Protein 4QI1 (pdb70)

Nearest PDB structures (foldseek):
  5itc-assembly1_C  TM=1.003E+00  e=1.026E-29  Haloquadratum walsbyi DSM 16790
  8w7r-assembly1_A-2  TM=1.000E+00  e=2.269E-28  Haloquadratum walsbyi DSM 16790
  4wav-assembly1_A  TM=9.949E-01  e=4.292E-28  Haloquadratum walsbyi C23
  4wav-assembly2_B  TM=9.971E-01  e=1.640E-26  Haloquadratum walsbyi C23
  2z55-assembly1_A  TM=9.852E-01  e=7.580E-20  Halobacterium sp. AUS-2

CATH classification: 1.20.1070.10

Foldseek 3Di:
DPDPPQLVLLVVLLVLLVVLLVVLCVLCVPPDDPQLVVLSVLQSVLSVLRSVLSVCVSVVHQWDWAQAVVSDIATDNNSVLVSQLPNVLSLLVNLLSLLQHDPVLSVVLNVLSNLLSVLQSQLQRHRYQVSVVVSLVVSLVSVVVSLVSLCPVSVVSNVPPDPLSNVLSVVLSVLCVVLVNCVSVLCCCEPSHPNVDYPNVSSNSVSVSSSCNRSVSSVSVSPGPSSD/DPDPPQLVLLVVLLVLLVVLLVVLCVLCVVPDDPLLVVLSVLLSVLSVLRNVLSVCVSVVHQWDWAQAPVSAIATGNRSVLVSQLPNVLSLLVNLLSLLQADPVLSVVLNVLSNVLSVLQSQLQHHRYQVSVVVSLVVSLVSVVVSLVSLCPRSVVSNVPDDPLSNVLSVVLSVLCVVLVNCVSVLCCCEPSHPNVDYPNVSSNSVSVSSSCNRSVSSVSSSPTPSSD/DPDPPLLVLLVVLLVLLVVLLVVLCVLCVVPDDPQLVVLSVLQSVLSVLRSVLSVCVSVPHQWDWAQAPVSDIFTDRRSVLVSQLPNVLSLLVSLLSLLVADPVLSVVLNVLSNVLSVLQSQLQHDRYQVSVVVSLVVSLVSVVVSLVSLCPRSVVSNPPDDPLSNVLSVVLSVLCVVLVNCVSVLCCCERSHPHVDYPNVSSNSVSVSSSCNRSVSSVSSSPGPSSD

B-factor: mean 23.34, std 11.42, range [9.94, 89.67]

Radius of gyration: 24.86 Å; Cα contacts (8 Å, |Δi|>4): 995; chains: 3; bounding box: 57×54×55 Å

Organism: Haloquadratum walsbyi (strain DSM 16790 / HBSQ001) (NCBI:txid362976)

Structure (mmCIF, N/CA/C/O backbone):
data_4QI1
#
_entry.id   4QI1
#
_cell.length_a   106.697
_cell.length_b   61.634
_cell.length_c   119.512
_cell.angle_alpha   90.00
_cell.angle_beta   116.17
_cell.angle_gamma   90.00
#
_symmetry.space_group_name_H-M   'C 1 2 1'
#
loop_
_entity.id
_entity.type
_entity.pdbx_description
1 polymer Bacteriorhodopsin-I
2 non-polymer RETINAL
3 non-polymer '[(Z)-octadec-9-enyl] (2R)-2,3-bis(oxidanyl)propanoate'
4 non-polymer GLYCEROL
5 water water
#
loop_
_atom_site.group_PDB
_atom_site.id
_atom_site.type_symbol
_atom_site.label_atom_id
_atom_site.label_alt_id
_atom_site.label_comp_id
_atom_site.label_asym_id
_atom_site.label_entity_id
_atom_site.label_seq_id
_atom_site.pdbx_PDB_ins_code
_atom_site.Cartn_x
_atom_site.Cartn_y
_atom_site.Cartn_z
_atom_site.occupancy
_atom_site.B_iso_or_equiv
_atom_site.auth_seq_id
_atom_site.auth_comp_id
_atom_site.auth_asym_id
_atom_site.auth_atom_id
_atom_site.pdbx_PDB_model_num
ATOM 1 N N . LEU A 1 11 ? -8.019 -6.380 49.764 1.00 30.91 11 LEU A N 1
ATOM 2 C CA . LEU A 1 11 ? -6.932 -7.055 48.970 1.00 34.22 11 LEU A CA 1
ATOM 3 C C . LEU A 1 11 ? -5.615 -6.260 48.786 1.00 33.36 11 LEU A C 1
ATOM 4 O O . LEU A 1 11 ? -5.656 -5.095 48.459 1.00 27.70 11 LEU A O 1
ATOM 9 N N . GLY A 1 12 ? -4.458 -6.894 48.980 1.00 27.61 12 GLY A N 1
ATOM 10 C CA . GLY A 1 12 ? -3.176 -6.163 48.895 1.00 28.58 12 GLY A CA 1
ATOM 11 C C . GLY A 1 12 ? -2.832 -5.421 50.184 1.00 29.75 12 GLY A C 1
ATOM 12 O O . GLY A 1 12 ? -3.368 -5.753 51.256 1.00 35.09 12 GLY A O 1
ATOM 13 N N . VAL A 1 13 ? -1.947 -4.427 50.092 1.00 25.62 13 VAL A N 1
ATOM 14 C CA . VAL A 1 13 ? -1.443 -3.722 51.248 1.00 26.46 13 VAL A CA 1
ATOM 15 C C . VAL A 1 13 ? -2.510 -2.785 51.782 1.00 27.49 13 VAL A C 1
ATOM 16 O O . VAL A 1 13 ? -2.824 -2.774 52.995 1.00 30.66 13 VAL A O 1
ATOM 20 N N . GLU A 1 14 ? -3.088 -2.017 50.877 1.00 24.23 14 GLU A N 1
ATOM 21 C CA . GLU A 1 14 ? -4.150 -1.077 51.229 1.00 27.12 14 GLU A CA 1
ATOM 22 C C . GLU A 1 14 ? -5.320 -1.102 50.250 1.00 22.39 14 GLU A C 1
ATOM 23 O O . GLU A 1 14 ? -5.805 -0.040 49.851 1.00 22.45 14 GLU A O 1
ATOM 29 N N . GLY A 1 15 ? -5.783 -2.279 49.836 1.00 18.57 15 GLY A N 1
ATOM 30 C CA . GLY A 1 15 ? -6.969 -2.347 48.992 1.00 16.12 15 GLY A CA 1
ATOM 31 C C . GLY A 1 15 ? -6.699 -2.405 47.501 1.00 17.85 15 GLY A C 1
ATOM 32 O O . GLY A 1 15 ? -7.638 -2.674 46.705 1.00 13.38 15 GLY A O 1
ATOM 33 N N . GLU A 1 16 ? -5.443 -2.213 47.128 1.00 16.06 16 GLU A N 1
ATOM 34 C CA . GLU A 1 16 ? -5.078 -2.027 45.741 1.00 16.21 16 GLU A CA 1
ATOM 35 C C . GLU A 1 16 ? -5.138 -3.281 44.944 1.00 16.98 16 GLU A C 1
ATOM 36 O O . GLU A 1 16 ? -5.092 -3.232 43.705 1.00 17.51 16 GLU A O 1
ATOM 42 N N . GLY A 1 17 ? -5.214 -4.422 45.629 1.00 16.52 17 GLY A N 1
ATOM 43 C CA . GLY A 1 17 ? -5.342 -5.718 44.971 1.00 16.70 17 GLY A CA 1
ATOM 44 C C . GLY A 1 17 ? -6.561 -5.807 44.089 1.00 17.92 17 GLY A C 1
ATOM 45 O O . GLY A 1 17 ? -6.615 -6.636 43.194 1.00 16.27 17 GLY A O 1
ATOM 46 N N . ILE A 1 18 ? -7.543 -4.939 44.310 1.00 19.11 18 ILE A N 1
ATOM 47 C CA . ILE A 1 18 ? -8.751 -5.034 43.497 1.00 17.81 18 ILE A CA 1
ATOM 48 C C . ILE A 1 18 ? -8.351 -4.635 42.057 1.00 14.82 18 ILE A C 1
ATOM 49 O O . ILE A 1 18 ? -8.859 -5.228 41.076 1.00 15.28 18 ILE A O 1
ATOM 54 N N . TRP A 1 19 ? -7.448 -3.659 41.915 1.00 14.25 19 TRP A N 1
ATOM 55 C CA . TRP A 1 19 ? -7.016 -3.182 40.587 1.00 15.42 19 TRP A CA 1
ATOM 56 C C . TRP A 1 19 ? -6.102 -4.189 39.969 1.00 14.29 19 TRP A C 1
ATOM 57 O O . TRP A 1 19 ? -6.084 -4.330 38.737 1.00 16.50 19 TRP A O 1
ATOM 68 N N . LEU A 1 20 ? -5.348 -4.921 40.802 1.00 13.83 20 LEU A N 1
ATOM 69 C CA . LEU A 1 20 ? -4.451 -5.973 40.301 1.00 13.80 20 LEU A CA 1
ATOM 70 C C . LEU A 1 20 ? -5.302 -7.084 39.677 1.00 14.28 20 LEU A C 1
ATOM 71 O O . LEU A 1 20 ? -4.929 -7.631 38.648 1.00 13.49 20 LEU A O 1
ATOM 76 N N . ALA A 1 21 ? -6.425 -7.416 40.321 1.00 13.61 21 ALA A N 1
ATOM 77 C CA . ALA A 1 21 ? -7.287 -8.526 39.875 1.00 13.69 21 ALA A CA 1
ATOM 78 C C . ALA A 1 21 ? -8.052 -8.094 38.633 1.00 13.27 21 ALA A C 1
ATOM 79 O O . ALA A 1 21 ? -8.182 -8.893 37.635 1.00 15.45 21 ALA A O 1
ATOM 81 N N . LEU A 1 22 ? -8.621 -6.864 38.659 1.00 13.87 22 LEU A N 1
ATOM 82 C CA . LEU A 1 22 ? -9.273 -6.359 37.485 1.00 15.36 22 LEU A CA 1
ATOM 83 C C . LEU A 1 22 ? -8.336 -6.296 36.271 1.00 16.23 22 LEU A C 1
ATOM 84 O O . LEU A 1 22 ? -8.733 -6.630 35.141 1.00 17.14 22 LEU A O 1
ATOM 89 N N . GLY A 1 23 ? -7.152 -5.762 36.495 1.00 14.34 23 GLY A N 1
ATOM 90 C CA . GLY A 1 23 ? -6.108 -5.652 35.462 1.00 15.63 23 GLY A CA 1
ATOM 91 C C . GLY A 1 23 ? -5.801 -7.028 34.915 1.00 15.05 23 GLY A C 1
ATOM 92 O O . GLY A 1 23 ? -5.672 -7.185 33.669 1.00 14.30 23 GLY A O 1
ATOM 93 N N . THR A 1 24 ? -5.601 -8.005 35.801 1.00 14.75 24 THR A N 1
ATOM 94 C CA . THR A 1 24 ? -5.433 -9.425 35.321 1.00 15.21 24 THR A CA 1
ATOM 95 C C . THR A 1 24 ? -6.576 -9.881 34.356 1.00 15.84 24 THR A C 1
ATOM 96 O O . THR A 1 24 ? -6.345 -10.397 33.250 1.00 13.10 24 THR A O 1
ATOM 100 N N . ILE A 1 25 ? -7.815 -9.690 34.795 1.00 14.59 25 ILE A N 1
ATOM 101 C CA . ILE A 1 25 ? -8.982 -10.155 34.077 1.00 14.86 25 ILE A CA 1
ATOM 102 C C . ILE A 1 25 ? -9.129 -9.419 32.731 1.00 13.36 25 ILE A C 1
ATOM 103 O O . ILE A 1 25 ? -9.244 -10.033 31.705 1.00 15.95 25 ILE A O 1
ATOM 108 N N . GLY A 1 26 ? -8.949 -8.121 32.735 1.00 15.45 26 GLY A N 1
ATOM 109 C CA . GLY A 1 26 ? -8.886 -7.307 31.505 1.00 14.70 26 GLY A CA 1
ATOM 110 C C . GLY A 1 26 ? -7.876 -7.706 30.446 1.00 13.35 26 GLY A C 1
ATOM 111 O O . GLY A 1 26 ? -8.196 -7.778 29.254 1.00 16.70 26 GLY A O 1
ATOM 112 N N . MET A 1 27 ? -6.644 -7.892 30.880 1.00 12.04 27 MET A N 1
ATOM 113 C CA . MET A 1 27 ? -5.561 -8.414 30.017 1.00 11.73 27 MET A CA 1
ATOM 114 C C . MET A 1 27 ? -5.883 -9.807 29.467 1.00 12.17 27 MET A C 1
ATOM 115 O O . MET A 1 27 ? -5.789 -10.008 28.291 1.00 12.18 27 MET A O 1
ATOM 120 N N . LEU A 1 28 ? -6.334 -10.704 30.319 1.00 12.29 28 LEU A N 1
ATOM 121 C CA . LEU A 1 28 ? -6.683 -12.069 29.885 1.00 13.96 28 LEU A CA 1
ATOM 122 C C . LEU A 1 28 ? -7.800 -12.044 28.891 1.00 13.86 28 LEU A C 1
ATOM 123 O O . LEU A 1 28 ? -7.695 -12.633 27.797 1.00 16.30 28 LEU A O 1
ATOM 128 N N . LEU A 1 29 ? -8.849 -11.319 29.194 1.00 14.61 29 LEU A N 1
ATOM 129 C CA . LEU A 1 29 ? -9.907 -11.104 28.229 1.00 17.51 29 LEU A CA 1
ATOM 130 C C . LEU A 1 29 ? -9.475 -10.526 26.860 1.00 18.92 29 LEU A C 1
ATOM 131 O O . LEU A 1 29 ? -9.963 -10.982 25.779 1.00 16.13 29 LEU A O 1
ATOM 136 N N . GLY A 1 30 ? -8.581 -9.523 26.887 1.00 18.30 30 GLY A N 1
ATOM 137 C CA . GLY A 1 30 ? -8.086 -8.889 25.671 1.00 15.55 30 GLY A CA 1
ATOM 138 C C . GLY A 1 30 ? -7.251 -9.949 24.908 1.00 15.22 30 GLY A C 1
ATOM 139 O O . GLY A 1 30 ? -7.444 -10.160 23.701 1.00 15.92 30 GLY A O 1
ATOM 140 N N . MET A 1 31 ? -6.386 -10.682 25.637 1.00 14.08 31 MET A N 1
ATOM 141 C CA . MET A 1 31 ? -5.581 -11.802 25.031 1.00 14.12 31 MET A CA 1
ATOM 142 C C . MET A 1 31 ? -6.501 -12.831 24.337 1.00 14.54 31 MET A C 1
ATOM 143 O O . MET A 1 31 ? -6.252 -13.240 23.146 1.00 12.41 31 MET A O 1
ATOM 148 N N . LEU A 1 32 ? -7.580 -13.232 25.030 1.00 12.83 32 LEU A N 1
ATOM 149 C CA . LEU A 1 32 ? -8.489 -14.221 24.464 1.00 13.30 32 LEU A CA 1
ATOM 150 C C . LEU A 1 32 ? -9.229 -13.696 23.245 1.00 14.08 32 LEU A C 1
ATOM 151 O O . LEU A 1 32 ? -9.396 -14.442 22.210 1.00 13.19 32 LEU A O 1
ATOM 156 N N . TYR A 1 33 ? -9.587 -12.409 23.250 1.00 13.60 33 TYR A N 1
ATOM 157 C CA . TYR A 1 33 ? -10.270 -11.876 22.069 1.00 14.57 33 TYR A CA 1
ATOM 158 C C . TYR A 1 33 ? -9.341 -11.915 20.816 1.00 14.62 33 TYR A C 1
ATOM 159 O O . TYR A 1 33 ? -9.749 -12.232 19.660 1.00 15.47 33 TYR A O 1
ATOM 168 N N . PHE A 1 34 ? -8.090 -11.524 21.056 1.00 15.21 34 PHE A N 1
ATOM 169 C CA . PHE A 1 34 ? -7.079 -11.512 20.039 1.00 13.95 34 PHE A CA 1
ATOM 170 C C . PHE A 1 34 ? -6.821 -12.929 19.451 1.00 14.70 34 PHE A C 1
ATOM 171 O O . PHE A 1 34 ? -6.735 -13.068 18.236 1.00 13.93 34 PHE A O 1
ATOM 179 N N . ILE A 1 35 ? -6.732 -13.931 20.313 1.00 14.59 35 ILE A N 1
ATOM 180 C CA . ILE A 1 35 ? -6.549 -15.326 19.881 1.00 16.29 35 ILE A CA 1
ATOM 181 C C . ILE A 1 35 ? -7.733 -15.747 19.030 1.00 19.90 35 ILE A C 1
ATOM 182 O O . ILE A 1 35 ? -7.566 -16.304 17.949 1.00 17.93 35 ILE A O 1
ATOM 187 N N . ALA A 1 36 ? -8.934 -15.462 19.505 1.00 19.30 36 ALA A N 1
ATOM 188 C CA . ALA A 1 36 ? -10.147 -15.891 18.789 1.00 22.39 36 ALA A CA 1
ATOM 189 C C . ALA A 1 36 ? -10.252 -15.204 17.398 1.00 22.92 36 ALA A C 1
ATOM 190 O O . ALA A 1 36 ? -10.482 -15.884 16.387 1.00 21.94 36 ALA A O 1
ATOM 192 N N . ASP A 1 37 ? -9.898 -13.916 17.340 1.00 19.42 37 ASP A N 1
ATOM 193 C CA . ASP A 1 37 ? -9.841 -13.115 16.086 1.00 20.95 37 ASP A CA 1
ATOM 194 C C . ASP A 1 37 ? -8.807 -13.580 15.038 1.00 22.80 37 ASP A C 1
ATOM 195 O O . ASP A 1 37 ? -8.968 -13.361 13.832 1.00 24.50 37 ASP A O 1
ATOM 200 N N . GLY A 1 38 ? -7.730 -14.204 15.485 1.00 23.34 38 GLY A N 1
ATOM 201 C CA . GLY A 1 38 ? -6.676 -14.569 14.569 1.00 25.36 38 GLY A CA 1
ATOM 202 C C . GLY A 1 38 ? -6.660 -16.054 14.219 1.00 25.40 38 GLY A C 1
ATOM 203 O O . GLY A 1 38 ? -5.760 -16.498 13.519 1.00 24.68 38 GLY A O 1
ATOM 204 N N . LEU A 1 39 ? -7.614 -16.840 14.740 1.00 23.89 39 LEU A N 1
ATOM 205 C CA . LEU A 1 39 ? -7.624 -18.302 14.496 1.00 26.65 39 LEU A CA 1
ATOM 206 C C . LEU A 1 39 ? -7.509 -18.734 12.990 1.00 26.31 39 LEU A C 1
ATOM 207 O O . LEU A 1 39 ? -6.856 -19.734 12.681 1.00 26.83 39 LEU A O 1
ATOM 212 N N . ASP A 1 40 ? -8.109 -17.990 12.074 1.00 26.23 40 ASP A N 1
ATOM 213 C CA . ASP A 1 40 ? -8.090 -18.392 10.647 1.00 35.74 40 ASP A CA 1
ATOM 214 C C . ASP A 1 40 ? -7.059 -17.605 9.814 1.00 36.44 40 ASP A C 1
ATOM 215 O O . ASP A 1 40 ? -7.050 -17.692 8.574 1.00 37.44 40 ASP A O 1
ATOM 220 N N . VAL A 1 41 ? -6.165 -16.866 10.478 1.00 31.49 41 VAL A N 1
ATOM 221 C CA . VAL A 1 41 ? -5.266 -15.984 9.754 1.00 30.81 41 VAL A CA 1
ATOM 222 C C . VAL A 1 41 ? -4.174 -16.818 9.068 1.00 30.98 41 VAL A C 1
ATOM 223 O O . VAL A 1 41 ? -3.503 -17.628 9.728 1.00 30.89 41 VAL A O 1
ATOM 227 N N . GLN A 1 42 ? -3.973 -16.594 7.769 1.00 36.92 42 GLN A N 1
ATOM 228 C CA . GLN A 1 42 ? -2.989 -17.369 6.984 1.00 39.23 42 GLN A CA 1
ATOM 229 C C . GLN A 1 42 ? -1.694 -16.583 6.581 1.00 37.68 42 GLN A C 1
ATOM 230 O O . GLN A 1 42 ? -0.557 -17.133 6.616 1.00 34.40 42 GLN A O 1
ATOM 236 N N . ASP A 1 43 ? -1.877 -15.317 6.192 1.00 32.29 43 ASP A N 1
ATOM 237 C CA . ASP A 1 43 ? -0.784 -14.474 5.726 1.00 31.64 43 ASP A CA 1
ATOM 238 C C . ASP A 1 43 ? 0.288 -14.327 6.832 1.00 32.89 43 ASP A C 1
ATOM 239 O O . ASP A 1 43 ? -0.071 -14.004 7.992 1.00 27.00 43 ASP A O 1
ATOM 244 N N . PRO A 1 44 ? 1.588 -14.560 6.488 1.00 29.55 44 PRO A N 1
ATOM 245 C CA . PRO A 1 44 ? 2.630 -14.581 7.521 1.00 28.93 44 PRO A CA 1
ATOM 246 C C . PRO A 1 44 ? 2.796 -13.245 8.257 1.00 25.56 44 PRO A C 1
ATOM 247 O O . PRO A 1 44 ? 3.066 -13.260 9.438 1.00 25.16 44 PRO A O 1
ATOM 251 N N . ARG A 1 45 ? 2.647 -12.138 7.537 1.00 24.79 45 ARG A N 1
ATOM 252 C CA . ARG A 1 45 ? 2.818 -10.831 8.107 1.00 25.35 45 ARG A CA 1
ATOM 253 C C . ARG A 1 45 ? 1.655 -10.451 8.986 1.00 20.94 45 ARG A C 1
ATOM 254 O O . ARG A 1 45 ? 1.847 -9.865 10.061 1.00 18.29 45 ARG A O 1
ATOM 262 N N . GLN A 1 46 ? 0.441 -10.796 8.561 1.00 19.68 46 GLN A N 1
ATOM 263 C CA . GLN A 1 46 ? -0.709 -10.534 9.361 1.00 18.42 46 GLN A CA 1
ATOM 264 C C . GLN A 1 46 ? -0.621 -11.326 10.647 1.00 18.00 46 GLN A C 1
ATOM 265 O O . GLN A 1 46 ? -0.970 -10.812 11.757 1.00 16.72 46 GLN A O 1
ATOM 271 N N . LYS A 1 47 ? -0.137 -12.568 10.523 1.00 17.79 47 LYS A N 1
ATOM 272 C CA . LYS A 1 47 ? 0.007 -13.457 11.624 1.00 18.55 47 LYS A CA 1
ATOM 273 C C . LYS A 1 47 ? 1.058 -12.959 12.596 1.00 18.63 47 LYS A C 1
ATOM 274 O O . LYS A 1 47 ? 0.882 -13.120 13.812 1.00 19.44 47 LYS A O 1
ATOM 280 N N . GLU A 1 48 ? 2.125 -12.345 12.088 1.00 17.07 48 GLU A N 1
ATOM 281 C CA . GLU A 1 48 ? 3.138 -11.761 13.006 1.00 17.44 48 GLU A CA 1
ATOM 282 C C . GLU A 1 48 ? 2.493 -10.707 13.918 1.00 16.45 48 GLU A C 1
ATOM 283 O O . GLU A 1 48 ? 2.726 -10.729 15.130 1.00 18.31 48 GLU A O 1
ATOM 289 N N . PHE A 1 49 ? 1.653 -9.808 13.364 1.00 14.53 49 PHE A N 1
ATOM 290 C CA . PHE A 1 49 ? 0.920 -8.841 14.261 1.00 14.41 49 PHE A CA 1
ATOM 291 C C . PHE A 1 49 ? 0.057 -9.520 15.327 1.00 14.35 49 PHE A C 1
ATOM 292 O O . PHE A 1 49 ? 0.065 -9.069 16.496 1.00 15.05 49 PHE A O 1
ATOM 300 N N . TYR A 1 50 ? -0.712 -10.557 14.932 1.00 11.10 50 TYR A N 1
ATOM 301 C CA . TYR A 1 50 ? -1.330 -11.410 15.972 1.00 13.67 50 TYR A CA 1
ATOM 302 C C . TYR A 1 50 ? -0.411 -11.916 17.101 1.00 13.38 50 TYR A C 1
ATOM 303 O O . TYR A 1 50 ? -0.749 -11.814 18.341 1.00 11.83 50 TYR A O 1
ATOM 312 N N . VAL A 1 51 ? 0.688 -12.575 16.734 1.00 13.63 51 VAL A N 1
ATOM 313 C CA . VAL A 1 51 ? 1.600 -13.161 17.718 1.00 16.92 51 VAL A CA 1
ATOM 314 C C . VAL A 1 51 ? 2.117 -12.160 18.703 1.00 13.39 51 VAL A C 1
ATOM 315 O O . VAL A 1 51 ? 2.073 -12.442 19.942 1.00 14.56 51 VAL A O 1
ATOM 319 N N . ILE A 1 52 ? 2.597 -11.020 18.188 1.00 12.01 52 ILE A N 1
ATOM 320 C CA . ILE A 1 52 ? 3.197 -9.974 19.005 1.00 12.73 52 ILE A CA 1
ATOM 321 C C . ILE A 1 52 ? 2.076 -9.470 19.920 1.00 12.16 52 ILE A C 1
ATOM 322 O O . ILE A 1 52 ? 2.238 -9.170 21.113 1.00 12.25 52 ILE A O 1
ATOM 327 N N . THR A 1 53 ? 0.881 -9.360 19.334 1.00 12.86 53 THR A N 1
ATOM 328 C CA . THR A 1 53 ? -0.170 -8.609 20.062 1.00 12.43 53 THR A CA 1
ATOM 329 C C . THR A 1 53 ? -0.888 -9.424 21.084 1.00 12.50 53 THR A C 1
ATOM 330 O O . THR A 1 53 ? -1.471 -8.853 22.045 1.00 14.73 53 THR A O 1
ATOM 334 N N . ILE A 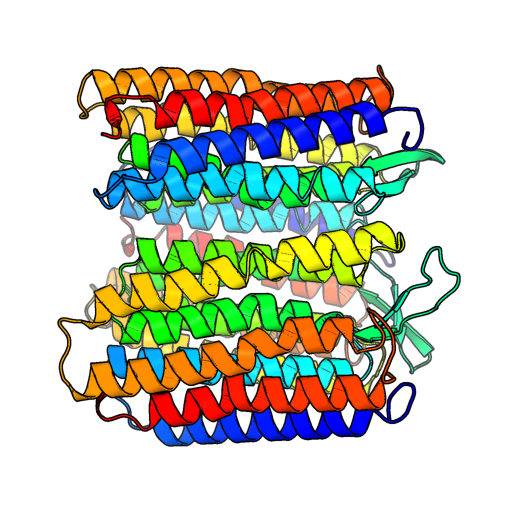1 54 ? -0.776 -10.730 20.954 1.00 11.51 54 ILE A N 1
ATOM 335 C CA . ILE A 1 54 ? -1.278 -11.703 21.920 1.00 12.23 54 ILE A CA 1
ATOM 336 C C . ILE A 1 54 ? -0.266 -11.852 23.063 1.00 14.73 54 ILE A C 1
ATOM 337 O O . ILE A 1 54 ? -0.634 -11.952 24.227 1.00 15.68 54 ILE A O 1
ATOM 342 N N . LEU A 1 55 ? 1.022 -11.864 22.720 1.00 15.98 55 LEU A N 1
ATOM 343 C CA . LEU A 1 55 ? 2.080 -11.948 23.738 1.00 16.21 55 LEU A CA 1
ATOM 344 C C . LEU A 1 55 ? 2.093 -10.804 24.730 1.00 14.00 55 LEU A C 1
ATOM 345 O O . LEU A 1 55 ? 2.340 -10.994 25.946 1.00 12.32 55 LEU A O 1
ATOM 350 N N . ILE A 1 56 ? 1.824 -9.611 24.233 1.00 15.40 56 ILE A N 1
ATOM 351 C CA . ILE A 1 56 ? 1.784 -8.391 25.069 1.00 16.38 56 ILE A CA 1
ATOM 352 C C . ILE A 1 56 ? 0.813 -8.470 26.279 1.00 14.44 56 ILE A C 1
ATOM 353 O O . ILE A 1 56 ? 1.269 -8.388 27.443 1.00 15.72 56 ILE A O 1
ATOM 358 N N . PRO A 1 57 ? -0.486 -8.695 26.037 1.00 16.05 57 PRO A N 1
ATOM 359 C CA . PRO A 1 57 ? -1.334 -8.867 27.208 1.00 14.36 57 PRO A CA 1
ATOM 360 C C . PRO A 1 57 ? -1.103 -10.225 27.931 1.00 14.31 57 PRO A C 1
ATOM 361 O O . PRO A 1 57 ? -1.344 -10.264 29.119 1.00 12.54 57 PRO A O 1
ATOM 365 N N . ALA A 1 58 ? -0.661 -11.302 27.249 1.00 13.16 58 ALA A N 1
ATOM 366 C CA . ALA A 1 58 ? -0.194 -12.478 28.046 1.00 12.25 58 ALA A CA 1
ATOM 367 C C . ALA A 1 58 ? 0.859 -12.138 29.150 1.00 12.60 58 ALA A C 1
ATOM 368 O O . ALA A 1 58 ? 0.721 -12.480 30.380 1.00 12.51 58 ALA A O 1
ATOM 370 N N . ILE A 1 59 ? 1.910 -11.439 28.762 1.00 13.11 59 ILE A N 1
ATOM 371 C CA . ILE A 1 59 ? 2.950 -11.047 29.735 1.00 12.38 59 ILE A CA 1
ATOM 372 C C . ILE A 1 59 ? 2.330 -10.139 30.837 1.00 13.92 59 ILE A C 1
ATOM 373 O O . ILE A 1 59 ? 2.532 -10.320 32.069 1.00 14.57 59 ILE A O 1
ATOM 378 N N . ALA A 1 60 ? 1.498 -9.206 30.414 1.00 14.44 60 ALA A N 1
ATOM 379 C CA . ALA A 1 60 ? 0.854 -8.323 31.393 1.00 12.93 60 ALA A CA 1
ATOM 380 C C . ALA A 1 60 ? -0.161 -9.021 32.269 1.00 11.97 60 ALA A C 1
ATOM 381 O O . ALA A 1 60 ? -0.143 -8.754 33.473 1.00 13.57 60 ALA A O 1
ATOM 383 N N . ALA A 1 61 ? -0.886 -10.005 31.749 1.00 10.77 61 ALA A N 1
ATOM 384 C CA . ALA A 1 61 ? -1.853 -10.730 32.614 1.00 12.55 61 ALA A CA 1
ATOM 385 C C . ALA A 1 61 ? -1.077 -11.471 33.693 1.00 13.36 61 ALA A C 1
ATOM 386 O O . ALA A 1 61 ? -1.385 -11.408 34.823 1.00 14.43 61 ALA A O 1
ATOM 388 N N . ALA A 1 62 ? 0.002 -12.121 33.309 1.00 12.28 62 ALA A N 1
ATOM 389 C CA . ALA A 1 62 ? 0.862 -12.867 34.206 1.00 12.88 62 ALA A CA 1
ATOM 390 C C . ALA A 1 62 ? 1.550 -12.057 35.273 1.00 13.98 62 ALA A C 1
ATOM 391 O O . ALA A 1 62 ? 1.640 -12.475 36.413 1.00 16.86 62 ALA A O 1
ATOM 393 N N A SER A 1 63 ? 2.020 -10.884 34.896 0.54 13.70 63 SER A N 1
ATOM 394 N N B SER A 1 63 ? 2.022 -10.868 34.890 0.46 14.44 63 SER A N 1
ATOM 395 C CA A SER A 1 63 ? 2.579 -9.922 35.810 0.54 13.74 63 SER A CA 1
ATOM 396 C CA B SER A 1 63 ? 2.567 -9.840 35.785 0.46 15.04 63 SER A CA 1
ATOM 397 C C A SER A 1 63 ? 1.558 -9.398 36.805 0.54 14.51 63 SER A C 1
ATOM 398 C C B SER A 1 63 ? 1.556 -9.392 36.802 0.46 15.12 63 SER A C 1
ATOM 399 O O A SER A 1 63 ? 1.836 -9.349 37.990 0.54 13.98 63 SER A O 1
ATOM 400 O O B SER A 1 63 ? 1.840 -9.362 37.985 0.46 14.58 63 SER A O 1
ATOM 405 N N . TYR A 1 64 ? 0.374 -9.029 36.299 1.00 14.04 64 TYR A N 1
ATOM 406 C CA . TYR A 1 64 ? -0.723 -8.585 37.149 1.00 13.36 64 TYR A CA 1
ATOM 407 C C . TYR A 1 64 ? -1.064 -9.649 38.175 1.00 12.68 64 TYR A C 1
ATOM 408 O O . TYR A 1 64 ? -1.279 -9.367 39.365 1.00 11.86 64 TYR A O 1
ATOM 417 N N . LEU A 1 65 ? -1.186 -10.897 37.711 1.00 13.46 65 LEU A N 1
ATOM 418 C CA . LEU A 1 65 ? -1.529 -12.010 38.613 1.00 12.57 65 LEU A CA 1
ATOM 419 C C . LEU A 1 65 ? -0.448 -12.232 39.689 1.00 13.12 65 LEU A C 1
ATOM 420 O O . LEU A 1 65 ? -0.755 -12.531 40.870 1.00 14.52 65 LEU A O 1
ATOM 425 N N . SER A 1 66 ? 0.830 -12.149 39.298 1.00 12.59 66 SER A N 1
ATOM 426 C CA . SER A 1 66 ? 1.922 -12.339 40.217 1.00 14.76 66 SER A CA 1
ATOM 427 C C . SER A 1 66 ? 1.787 -11.242 41.293 1.00 14.70 66 SER A C 1
ATOM 428 O O . SER A 1 66 ? 1.887 -11.587 42.467 1.00 17.54 66 SER A O 1
ATOM 431 N N . MET A 1 67 ? 1.435 -10.001 40.915 1.00 14.67 67 MET A N 1
ATOM 432 C CA . MET A 1 67 ? 1.376 -8.861 41.857 1.00 12.91 67 MET A CA 1
ATOM 433 C C . MET A 1 67 ? 0.171 -9.029 42.755 1.00 13.13 67 MET A C 1
ATOM 434 O O . MET A 1 67 ? 0.305 -8.794 43.954 1.00 12.16 67 MET A O 1
ATOM 439 N N . PHE A 1 68 ? -0.933 -9.600 42.212 1.00 10.67 68 PHE A N 1
ATOM 440 C CA . PHE A 1 68 ? -2.114 -9.881 43.005 1.00 14.28 68 PHE A CA 1
ATOM 441 C C . PHE A 1 68 ? -1.754 -10.851 44.151 1.00 15.42 68 PHE A C 1
ATOM 442 O O . PHE A 1 68 ? -2.327 -10.825 45.223 1.00 15.03 68 PHE A O 1
ATOM 450 N N . PHE A 1 69 ? -0.818 -11.766 43.873 1.00 14.66 69 PHE A N 1
ATOM 451 C CA . PHE A 1 69 ? -0.443 -12.763 44.893 1.00 18.06 69 PHE A CA 1
ATOM 452 C C . PHE A 1 69 ? 0.643 -12.306 45.840 1.00 19.81 69 PHE A C 1
ATOM 453 O O . PHE A 1 69 ? 1.006 -13.039 46.781 1.00 24.37 69 PHE A O 1
ATOM 461 N N . GLY A 1 70 ? 1.196 -11.146 45.565 1.00 19.43 70 GLY A N 1
ATOM 462 C CA . GLY A 1 70 ? 2.205 -10.546 46.403 1.00 22.15 70 GLY A CA 1
ATOM 463 C C . GLY A 1 70 ? 3.586 -10.762 45.882 1.00 21.64 70 GLY A C 1
ATOM 464 O O . GLY A 1 70 ? 4.548 -10.281 46.452 1.00 20.67 70 GLY A O 1
ATOM 465 N N . PHE A 1 71 ? 3.697 -11.542 44.813 1.00 22.07 71 PHE A N 1
ATOM 466 C CA . PHE A 1 71 ? 5.031 -11.785 44.250 1.00 21.78 71 PHE A CA 1
ATOM 467 C C . PHE A 1 71 ? 5.383 -10.536 43.421 1.00 22.02 71 PHE A C 1
ATOM 468 O O . PHE A 1 71 ? 4.678 -10.173 42.536 1.00 29.03 71 PHE A O 1
ATOM 476 N N . GLY A 1 72 ? 6.534 -9.960 43.610 1.00 20.25 72 GLY A N 1
ATOM 477 C CA . GLY A 1 72 ? 6.823 -8.809 42.727 1.00 19.51 72 GLY A CA 1
ATOM 478 C C . GLY A 1 72 ? 6.604 -7.511 43.510 1.00 19.42 72 GLY A C 1
ATOM 479 O O . GLY A 1 72 ? 6.429 -6.438 42.909 1.00 20.90 72 GLY A O 1
ATOM 480 N N . LEU A 1 73 ? 6.540 -7.630 44.844 1.00 17.52 73 LEU A N 1
ATOM 481 C CA . LEU A 1 73 ? 6.194 -6.481 45.750 1.00 18.79 73 LEU A CA 1
ATOM 482 C C . LEU A 1 73 ? 7.224 -6.536 46.855 1.00 23.43 73 LEU A C 1
ATOM 483 O O . LEU A 1 73 ? 7.393 -7.619 47.476 1.00 20.37 73 LEU A O 1
ATOM 488 N N . THR A 1 74 ? 7.972 -5.424 47.041 1.00 23.51 74 THR A N 1
ATOM 489 C CA . THR A 1 74 ? 8.924 -5.296 48.126 1.00 25.40 74 THR A CA 1
ATOM 490 C C . THR A 1 74 ? 8.695 -3.955 48.842 1.00 25.14 74 THR A C 1
ATOM 491 O O . THR A 1 74 ? 8.320 -2.978 48.226 1.00 25.22 74 THR A O 1
ATOM 495 N N . GLU A 1 75 ? 8.910 -3.906 50.149 1.00 26.96 75 GLU A N 1
ATOM 496 C CA . GLU A 1 75 ? 8.943 -2.608 50.840 1.00 31.36 75 GLU A CA 1
ATOM 497 C C . GLU A 1 75 ? 10.357 -2.022 50.749 1.00 32.25 75 GLU A C 1
ATOM 498 O O . GLU A 1 75 ? 11.350 -2.728 50.983 1.00 36.55 75 GLU A O 1
ATOM 504 N N . VAL A 1 76 ? 10.450 -0.740 50.408 1.00 31.56 76 VAL A N 1
ATOM 505 C CA . VAL A 1 76 ? 11.725 -0.029 50.349 1.00 29.60 76 VAL A CA 1
ATOM 506 C C . VAL A 1 76 ? 11.705 1.080 51.382 1.00 28.22 76 VAL A C 1
ATOM 507 O O . VAL A 1 76 ? 10.803 1.935 51.378 1.00 24.73 76 VAL A O 1
ATOM 511 N N . SER A 1 77 ? 12.671 1.022 52.297 1.00 25.50 77 SER A N 1
ATOM 512 C CA . SER A 1 77 ? 12.833 2.099 53.247 1.00 23.30 77 SER A CA 1
ATOM 513 C C . SER A 1 77 ? 13.801 3.106 52.696 1.00 19.35 77 SER A C 1
ATOM 514 O O . SER A 1 77 ? 14.941 2.783 52.391 1.00 22.64 77 SER A O 1
ATOM 517 N N . LEU A 1 78 ? 13.320 4.331 52.475 1.00 18.26 78 LEU A N 1
ATOM 518 C CA . LEU A 1 78 ? 14.166 5.367 51.887 1.00 17.37 78 LEU A CA 1
ATOM 519 C C . LEU A 1 78 ? 15.129 5.939 52.947 1.00 21.69 78 LEU A C 1
ATOM 520 O O . LEU A 1 78 ? 14.976 5.672 54.190 1.00 20.73 78 LEU A O 1
ATOM 525 N N . ALA A 1 79 ? 16.141 6.683 52.489 1.00 24.11 79 ALA A N 1
ATOM 526 C CA . ALA A 1 79 ? 17.100 7.260 53.427 1.00 27.51 79 ALA A CA 1
ATOM 527 C C . ALA A 1 79 ? 16.381 8.315 54.297 1.00 28.35 79 ALA A C 1
ATOM 528 O O . ALA A 1 79 ? 16.909 8.786 55.272 1.00 35.82 79 ALA A O 1
ATOM 530 N N . ASN A 1 80 ? 15.186 8.660 53.858 1.00 31.19 80 ASN A N 1
ATOM 531 C CA . ASN A 1 80 ? 14.113 9.432 54.525 1.00 31.91 80 ASN A CA 1
ATOM 532 C C . ASN A 1 80 ? 13.590 8.792 55.830 1.00 29.36 80 ASN A C 1
ATOM 533 O O . ASN A 1 80 ? 12.984 9.453 56.648 1.00 35.22 80 ASN A O 1
ATOM 538 N N . GLY A 1 81 ? 13.713 7.479 55.952 1.00 27.07 81 GLY A N 1
ATOM 539 C CA . GLY A 1 81 ? 12.809 6.709 56.806 1.00 26.29 81 GLY A CA 1
ATOM 540 C C . GLY A 1 81 ? 11.445 6.409 56.191 1.00 25.12 81 GLY A C 1
ATOM 541 O O . GLY A 1 81 ? 10.704 5.566 56.729 1.00 24.01 81 GLY A O 1
ATOM 542 N N . ARG A 1 82 ? 11.078 7.075 55.086 1.00 22.93 82 ARG A N 1
ATOM 543 C CA . ARG A 1 82 ? 9.789 6.821 54.387 1.00 23.82 82 ARG A CA 1
ATOM 544 C C . ARG A 1 82 ? 9.773 5.408 53.878 1.00 20.00 82 ARG A C 1
ATOM 545 O O . ARG A 1 82 ? 10.731 5.002 53.333 1.00 22.18 82 ARG A O 1
ATOM 553 N N . VAL A 1 83 ? 8.684 4.671 54.056 1.00 21.10 83 VAL A N 1
ATOM 554 C CA . VAL A 1 83 ? 8.587 3.323 53.503 1.00 22.95 83 VAL A CA 1
ATOM 555 C C . VAL A 1 83 ? 7.665 3.378 52.289 1.00 24.07 83 VAL A C 1
ATOM 556 O O . VAL A 1 83 ? 6.607 4.026 52.297 1.00 26.91 83 VAL A O 1
ATOM 560 N N . VAL A 1 84 ? 8.106 2.754 51.210 1.00 22.32 84 VAL A N 1
ATOM 561 C CA . VAL A 1 84 ? 7.379 2.768 49.946 1.00 21.81 84 VAL A CA 1
ATOM 562 C C . VAL A 1 84 ? 7.134 1.302 49.585 1.00 21.16 84 VAL A C 1
ATOM 563 O O . VAL A 1 84 ? 8.082 0.511 49.576 1.00 21.64 84 VAL A O 1
ATOM 567 N N . ASP A 1 85 ? 5.892 0.952 49.242 1.00 21.81 85 ASP A N 1
ATOM 568 C CA . ASP A 1 85 ? 5.519 -0.409 48.768 1.00 25.72 85 ASP A CA 1
ATOM 569 C C . ASP A 1 85 ? 5.656 -0.474 47.244 1.00 20.49 85 ASP A C 1
ATOM 570 O O . ASP A 1 85 ? 4.891 0.119 46.550 1.00 21.07 85 ASP A O 1
ATOM 575 N N . VAL A 1 86 ? 6.657 -1.205 46.775 1.00 18.35 86 VAL A N 1
ATOM 576 C CA . VAL A 1 86 ? 7.158 -1.082 45.439 1.00 19.37 86 VAL A CA 1
ATOM 577 C C . VAL A 1 86 ? 6.718 -2.381 44.770 1.00 20.01 86 VAL A C 1
ATOM 578 O O . VAL A 1 86 ? 7.180 -3.486 45.115 1.00 17.57 86 VAL A O 1
ATOM 582 N N . TYR A 1 87 ? 5.811 -2.227 43.837 1.00 16.42 87 TYR A N 1
ATOM 583 C CA . TYR A 1 87 ? 5.524 -3.316 42.905 1.00 16.65 87 TYR A CA 1
ATOM 584 C C . TYR A 1 87 ? 6.568 -3.347 41.737 1.00 16.41 87 TYR A C 1
ATOM 585 O O . TYR A 1 87 ? 6.350 -2.758 40.714 1.00 18.57 87 TYR A O 1
ATOM 594 N N . TRP A 1 88 ? 7.675 -4.056 41.902 1.00 15.55 88 TRP A N 1
ATOM 595 C CA . TRP A 1 88 ? 8.724 -4.053 40.917 1.00 15.65 88 TRP A CA 1
ATOM 596 C C . TRP A 1 88 ? 8.417 -4.997 39.784 1.00 18.03 88 TRP A C 1
ATOM 597 O O . TRP A 1 88 ? 9.067 -4.874 38.733 1.00 18.63 88 TRP A O 1
ATOM 608 N N . ALA A 1 89 ? 7.397 -5.830 39.929 1.00 18.35 89 ALA A N 1
ATOM 609 C CA . ALA A 1 89 ? 7.030 -6.716 38.807 1.00 21.47 89 ALA A CA 1
ATOM 610 C C . ALA A 1 89 ? 6.551 -5.998 37.542 1.00 23.18 89 ALA A C 1
ATOM 611 O O . ALA A 1 89 ? 6.613 -6.581 36.424 1.00 19.17 89 ALA A O 1
ATOM 613 N N . ARG A 1 90 ? 6.053 -4.762 37.726 1.00 19.81 90 ARG A N 1
ATOM 614 C CA . ARG A 1 90 ? 5.705 -3.882 36.646 1.00 20.66 90 ARG A CA 1
ATOM 615 C C . ARG A 1 90 ? 6.805 -3.713 35.627 1.00 18.96 90 ARG A C 1
ATOM 616 O O . ARG A 1 90 ? 6.548 -3.645 34.441 1.00 18.99 90 ARG A O 1
ATOM 624 N N . TYR A 1 91 ? 8.016 -3.459 36.114 1.00 17.95 91 TYR A N 1
ATOM 625 C CA . TYR A 1 91 ? 9.141 -3.134 35.282 1.00 19.47 91 TYR A CA 1
ATOM 626 C C . TYR A 1 91 ? 9.603 -4.357 34.504 1.00 19.08 91 TYR A C 1
ATOM 627 O O . TYR A 1 91 ? 10.092 -4.288 33.388 1.00 20.62 91 TYR A O 1
ATOM 636 N N . ALA A 1 92 ? 9.502 -5.513 35.149 1.00 22.56 92 ALA A N 1
ATOM 637 C CA . ALA A 1 92 ? 9.754 -6.743 34.475 1.00 21.41 92 ALA A CA 1
ATOM 638 C C . ALA A 1 92 ? 8.821 -6.812 33.270 1.00 21.56 92 ALA A C 1
ATOM 639 O O . ALA A 1 92 ? 9.270 -7.095 32.132 1.00 29.87 92 ALA A O 1
ATOM 641 N N . ASP A 1 93 ? 7.544 -6.545 33.507 1.00 20.40 93 ASP A N 1
ATOM 642 C CA . ASP A 1 93 ? 6.537 -6.539 32.468 1.00 19.66 93 ASP A CA 1
ATOM 643 C C . ASP A 1 93 ? 6.944 -5.528 31.346 1.00 18.27 93 ASP A C 1
ATOM 644 O O . ASP A 1 93 ? 7.016 -5.866 30.193 1.00 17.13 93 ASP A O 1
ATOM 649 N N . TRP A 1 94 ? 7.180 -4.285 31.743 1.00 19.16 94 TRP A N 1
ATOM 650 C CA . TRP A 1 94 ? 7.494 -3.183 30.830 1.00 15.98 94 TRP A CA 1
ATOM 651 C C . TRP A 1 94 ? 8.731 -3.412 30.011 1.00 16.91 94 TRP A C 1
ATOM 652 O O . TRP A 1 94 ? 8.775 -2.984 28.818 1.00 15.82 94 TRP A O 1
ATOM 663 N N . LEU A 1 95 ? 9.732 -4.057 30.616 1.00 14.29 95 LEU A N 1
ATOM 664 C CA . LEU A 1 95 ? 10.958 -4.342 29.886 1.00 17.24 95 LEU A CA 1
ATOM 665 C C . LEU A 1 95 ? 10.724 -5.120 28.610 1.00 17.50 95 LEU A C 1
ATOM 666 O O . LEU A 1 95 ? 11.468 -4.963 27.651 1.00 18.68 95 LEU A O 1
ATOM 671 N N . PHE A 1 96 ? 9.784 -6.037 28.636 1.00 16.47 96 PHE A N 1
ATOM 672 C CA . PHE A 1 96 ? 9.446 -6.841 27.461 1.00 18.48 96 PHE A CA 1
ATOM 673 C C . PHE A 1 96 ? 8.303 -6.321 26.646 1.00 16.80 96 PHE A C 1
ATOM 674 O O . PHE A 1 96 ? 8.363 -6.401 25.391 1.00 19.30 96 PHE A O 1
ATOM 682 N N . THR A 1 97 ? 7.266 -5.781 27.302 1.00 14.55 97 THR A N 1
ATOM 683 C CA . THR A 1 97 ? 6.090 -5.342 26.562 1.00 15.24 97 THR A CA 1
ATOM 684 C C . THR A 1 97 ? 6.266 -4.027 25.786 1.00 14.62 97 THR A C 1
ATOM 685 O O . THR A 1 97 ? 5.676 -3.918 24.719 1.00 15.33 97 THR A O 1
ATOM 689 N N . THR A 1 98 ? 7.035 -3.079 26.317 1.00 14.06 98 THR A N 1
ATOM 690 C CA . THR A 1 98 ? 7.264 -1.849 25.592 1.00 14.01 98 THR A CA 1
ATOM 691 C C . THR A 1 98 ? 8.063 -2.077 24.344 1.00 13.75 98 THR A C 1
ATOM 692 O O . THR A 1 98 ? 7.675 -1.486 23.327 1.00 13.49 98 THR A O 1
ATOM 696 N N . PRO A 1 99 ? 9.142 -2.950 24.370 1.00 14.15 99 PRO A N 1
ATOM 697 C CA . PRO A 1 99 ? 9.809 -3.205 23.050 1.00 15.31 99 PRO A CA 1
ATOM 698 C C . PRO A 1 99 ? 8.854 -3.937 22.084 1.00 14.00 99 PRO A C 1
ATOM 699 O O . PRO A 1 99 ? 8.841 -3.654 20.856 1.00 14.30 99 PRO A O 1
ATOM 703 N N . LEU A 1 100 ? 8.021 -4.840 22.598 1.00 12.90 100 LEU A N 1
ATOM 704 C CA . LEU A 1 100 ? 7.068 -5.521 21.723 1.00 11.59 100 LEU A CA 1
ATOM 705 C C . LEU A 1 100 ? 6.042 -4.494 21.090 1.00 10.98 100 LEU A C 1
ATOM 706 O O . LEU A 1 100 ? 5.688 -4.609 19.935 1.00 10.92 100 LEU A O 1
ATOM 711 N N . LEU A 1 101 ? 5.570 -3.503 21.859 1.00 12.11 101 LEU A N 1
ATOM 712 C CA . LEU A 1 101 ? 4.652 -2.499 21.335 1.00 12.40 101 LEU A CA 1
ATOM 713 C C . LEU A 1 101 ? 5.402 -1.742 20.266 1.00 13.22 101 LEU A C 1
ATOM 714 O O . LEU A 1 101 ? 4.858 -1.473 19.190 1.00 13.96 101 LEU A O 1
ATOM 719 N N . LEU A 1 102 ? 6.661 -1.414 20.502 1.00 13.70 102 LEU A N 1
ATOM 720 C CA . LEU A 1 102 ? 7.402 -0.639 19.469 1.00 14.45 102 LEU A CA 1
ATOM 721 C C . LEU A 1 102 ? 7.641 -1.459 18.234 1.00 14.57 102 LEU A C 1
ATOM 722 O O . LEU A 1 102 ? 7.624 -0.923 17.104 1.00 12.43 102 LEU A O 1
ATOM 727 N N . LEU A 1 103 ? 7.865 -2.757 18.437 1.00 13.18 103 LEU A N 1
ATOM 728 C CA . LEU A 1 103 ? 8.071 -3.644 17.269 1.00 13.70 103 LEU A CA 1
ATOM 729 C C . LEU A 1 103 ? 6.754 -3.655 16.453 1.00 13.72 103 LEU A C 1
ATOM 730 O O . LEU A 1 103 ? 6.736 -3.517 15.195 1.00 13.94 103 LEU A O 1
ATOM 735 N N . ASP A 1 104 ? 5.631 -3.844 17.134 1.00 13.50 104 ASP A N 1
ATOM 736 C CA . ASP A 1 104 ? 4.287 -3.799 16.488 1.00 14.49 104 ASP A CA 1
ATOM 737 C C . ASP A 1 104 ? 4.063 -2.578 15.588 1.00 14.80 104 ASP A C 1
ATOM 738 O O . ASP A 1 104 ? 3.744 -2.713 14.365 1.00 13.34 104 ASP A O 1
ATOM 743 N N . ILE A 1 105 ? 4.267 -1.385 16.167 1.00 13.24 105 ILE A N 1
ATOM 744 C CA . ILE A 1 105 ? 4.019 -0.164 15.394 1.00 13.79 105 ILE A CA 1
ATOM 745 C C . ILE A 1 105 ? 5.115 0.067 14.326 1.00 12.98 105 ILE A C 1
ATOM 746 O O . ILE A 1 105 ? 4.824 0.576 13.210 1.00 11.65 105 ILE A O 1
ATOM 751 N N . GLY A 1 106 ? 6.320 -0.392 14.620 1.00 13.77 106 GLY A N 1
ATOM 752 C CA . GLY A 1 106 ? 7.428 -0.333 13.642 1.00 14.03 106 GLY A CA 1
ATOM 753 C C . GLY A 1 106 ? 7.220 -1.232 12.437 1.00 13.20 106 GLY A C 1
ATOM 754 O O . GLY A 1 106 ? 7.424 -0.800 11.292 1.00 14.71 106 GLY A O 1
ATOM 755 N N . LEU A 1 107 ? 6.732 -2.442 12.658 1.00 12.55 107 LEU A N 1
ATOM 756 C CA . LEU A 1 107 ? 6.300 -3.323 11.544 1.00 13.70 107 LEU A CA 1
ATOM 757 C C . LEU A 1 107 ? 5.117 -2.766 10.717 1.00 13.07 107 LEU A C 1
ATOM 758 O O . LEU A 1 107 ? 5.152 -2.780 9.502 1.00 14.41 107 LEU A O 1
ATOM 763 N N . LEU A 1 108 ? 4.126 -2.187 11.363 1.00 14.28 108 LEU A N 1
ATOM 764 C CA . LEU A 1 108 ? 3.108 -1.387 10.684 1.00 15.54 108 LEU A CA 1
ATOM 765 C C . LEU A 1 108 ? 3.644 -0.282 9.799 1.00 15.81 108 LEU A C 1
ATOM 766 O O . LEU A 1 108 ? 3.235 -0.180 8.616 1.00 16.78 108 LEU A O 1
ATOM 771 N N . ALA A 1 109 ? 4.602 0.484 10.331 1.00 14.42 109 ALA A N 1
ATOM 772 C CA . ALA A 1 109 ? 5.099 1.661 9.680 1.00 15.32 109 ALA A CA 1
ATOM 773 C C . ALA A 1 109 ? 6.050 1.314 8.558 1.00 16.28 109 ALA A C 1
ATOM 774 O O . ALA A 1 109 ? 6.387 2.167 7.736 1.00 16.54 109 ALA A O 1
ATOM 776 N N . GLY A 1 110 ? 6.571 0.097 8.556 1.00 16.48 110 GLY A N 1
ATOM 777 C CA . GLY A 1 110 ? 7.524 -0.310 7.545 1.00 17.15 110 GLY A CA 1
ATOM 778 C C . GLY A 1 110 ? 8.885 0.291 7.856 1.00 16.86 110 GLY A C 1
ATOM 779 O O . GLY A 1 110 ? 9.629 0.563 6.943 1.00 18.57 110 GLY A O 1
ATOM 780 N N . ALA A 1 111 ? 9.220 0.460 9.138 1.00 16.38 111 ALA A N 1
ATOM 781 C CA . ALA A 1 111 ? 10.551 0.877 9.579 1.00 16.15 111 ALA A CA 1
ATOM 782 C C . ALA A 1 111 ? 11.568 -0.205 9.398 1.00 16.84 111 ALA A C 1
ATOM 783 O O . ALA A 1 111 ? 11.241 -1.405 9.442 1.00 18.95 111 ALA A O 1
ATOM 785 N N . SER A 1 112 ? 12.832 0.204 9.190 1.00 17.81 112 SER A N 1
ATOM 786 C CA . SER A 1 112 ? 13.889 -0.729 9.025 1.00 22.04 112 SER A CA 1
ATOM 787 C C . SER A 1 112 ? 14.233 -1.407 10.363 1.00 22.90 112 SER A C 1
ATOM 788 O O . SER A 1 112 ? 13.920 -0.900 11.451 1.00 19.37 112 SER A O 1
ATOM 791 N N . GLN A 1 113 ? 14.888 -2.548 10.255 1.00 22.29 113 GLN A N 1
ATOM 792 C CA . GLN A 1 113 ? 15.420 -3.234 11.425 1.00 27.07 113 GLN A CA 1
ATOM 793 C C . GLN A 1 113 ? 16.260 -2.294 12.263 1.00 24.16 113 GLN A C 1
ATOM 794 O O . GLN A 1 113 ? 16.156 -2.302 13.483 1.00 20.89 113 GLN A O 1
ATOM 800 N N . ARG A 1 114 ? 17.108 -1.501 11.600 1.00 24.70 114 ARG A N 1
ATOM 801 C CA . ARG A 1 114 ? 17.968 -0.453 12.267 1.00 26.75 114 ARG A CA 1
ATOM 802 C C . ARG A 1 114 ? 17.145 0.535 13.094 1.00 22.94 114 ARG A C 1
ATOM 803 O O . ARG A 1 114 ? 17.513 0.909 14.237 1.00 19.46 114 ARG A O 1
ATOM 811 N N . ASP A 1 115 ? 16.043 0.984 12.522 1.00 19.86 115 ASP A N 1
ATOM 812 C CA . ASP A 1 115 ? 15.261 2.056 13.202 1.00 22.29 115 ASP A CA 1
ATOM 813 C C . ASP A 1 115 ? 14.477 1.511 14.372 1.00 18.91 115 ASP A C 1
ATOM 814 O O . ASP A 1 115 ? 14.404 2.143 15.390 1.00 18.75 115 ASP A O 1
ATOM 819 N N . ILE A 1 116 ? 13.962 0.287 14.244 1.00 18.91 116 ILE A N 1
ATOM 820 C CA . ILE A 1 116 ? 13.231 -0.343 15.333 1.00 16.97 116 ILE A CA 1
ATOM 821 C C . ILE A 1 116 ? 14.244 -0.638 16.480 1.00 17.52 116 ILE A C 1
ATOM 822 O O . ILE A 1 116 ? 13.941 -0.414 17.666 1.00 16.60 116 ILE A O 1
ATOM 827 N N . GLY A 1 117 ? 15.410 -1.190 16.138 1.00 17.94 117 GLY A N 1
ATOM 828 C CA . GLY A 1 117 ? 16.451 -1.459 17.140 1.00 18.32 117 GLY A CA 1
ATOM 829 C C . GLY A 1 117 ? 16.853 -0.233 17.959 1.00 17.30 117 GLY A C 1
ATOM 830 O O . GLY A 1 117 ? 16.979 -0.281 19.201 1.00 15.60 117 GLY A O 1
ATOM 831 N N . ALA A 1 118 ? 17.020 0.876 17.259 1.00 15.98 118 ALA A N 1
ATOM 832 C CA . ALA A 1 118 ? 17.351 2.139 17.918 1.00 15.14 118 ALA A CA 1
ATOM 833 C C . ALA A 1 118 ? 16.318 2.517 18.987 1.00 16.13 118 ALA A C 1
ATOM 834 O O . ALA A 1 118 ? 16.699 2.860 20.141 1.00 16.01 118 ALA A O 1
ATOM 836 N N . LEU A 1 119 ? 15.020 2.454 18.621 1.00 16.12 119 LEU A N 1
ATOM 837 C CA . LEU A 1 119 ? 13.996 2.839 19.540 1.00 17.45 119 LEU A CA 1
ATOM 838 C C . LEU A 1 119 ? 13.975 1.881 20.687 1.00 15.43 119 LEU A C 1
ATOM 839 O O . LEU A 1 119 ? 13.770 2.315 21.832 1.00 14.66 119 LEU A O 1
ATOM 844 N N . VAL A 1 120 ? 14.115 0.586 20.404 1.00 15.67 120 VAL A N 1
ATOM 845 C CA . VAL A 1 120 ? 14.095 -0.428 21.433 1.00 15.36 120 VAL A CA 1
ATOM 846 C C . VAL A 1 120 ? 15.218 -0.231 22.491 1.00 14.52 120 VAL A C 1
ATOM 847 O O . VAL A 1 120 ? 14.991 -0.345 23.689 1.00 15.81 120 VAL A O 1
ATOM 851 N N . GLY A 1 121 ? 16.414 0.107 22.009 1.00 15.68 121 GLY A N 1
ATOM 852 C CA . GLY A 1 121 ? 17.535 0.445 22.888 1.00 17.00 121 GLY A CA 1
ATOM 853 C C . GLY A 1 121 ? 17.238 1.589 23.843 1.00 15.98 121 GLY A C 1
ATOM 854 O O . GLY A 1 121 ? 17.542 1.493 25.086 1.00 15.30 121 GLY A O 1
ATOM 855 N N . ILE A 1 122 ? 16.641 2.648 23.293 1.00 15.40 122 ILE A N 1
ATOM 856 C CA . ILE A 1 122 ? 16.272 3.850 24.061 1.00 15.97 122 ILE A CA 1
ATOM 857 C C . ILE A 1 122 ? 15.160 3.468 25.046 1.00 14.90 122 ILE A C 1
ATOM 858 O O . ILE A 1 122 ? 15.174 3.897 26.188 1.00 14.69 122 ILE A O 1
ATOM 863 N N . ASP A 1 123 ? 14.237 2.637 24.563 1.00 12.19 123 ASP A N 1
ATOM 864 C CA . ASP A 1 123 ? 13.155 2.140 25.389 1.00 13.79 123 ASP A CA 1
ATOM 865 C C . ASP A 1 123 ? 13.636 1.354 26.600 1.00 14.39 123 ASP A C 1
ATOM 866 O O . ASP A 1 123 ? 13.181 1.629 27.755 1.00 12.68 123 ASP A O 1
ATOM 871 N N . ALA A 1 124 ? 14.488 0.352 26.356 1.00 15.60 124 ALA A N 1
ATOM 872 C CA . ALA A 1 124 ? 15.131 -0.405 27.462 1.00 16.08 124 ALA A CA 1
ATOM 873 C C . ALA A 1 124 ? 15.810 0.533 28.467 1.00 14.18 124 ALA A C 1
ATOM 874 O O . ALA A 1 124 ? 15.672 0.343 29.657 1.00 12.45 124 ALA A O 1
ATOM 876 N N . PHE A 1 125 ? 16.607 1.482 27.964 1.00 12.89 125 PHE A N 1
ATOM 877 C CA . PHE A 1 125 ? 17.249 2.503 28.815 1.00 13.04 125 PHE A CA 1
ATOM 878 C C . PHE A 1 125 ? 16.207 3.210 29.660 1.00 12.62 125 PHE A C 1
ATOM 879 O O . PHE A 1 125 ? 16.424 3.363 30.934 1.00 13.55 125 PHE A O 1
ATOM 887 N N . MET A 1 126 ? 15.086 3.626 29.021 1.00 11.26 126 MET A N 1
ATOM 888 C CA . MET A 1 126 ? 13.990 4.280 29.763 1.00 11.93 126 MET A CA 1
ATOM 889 C C . MET A 1 126 ? 13.441 3.446 30.946 1.00 11.24 126 MET A C 1
ATOM 890 O O . MET A 1 126 ? 13.321 3.890 32.135 1.00 11.27 126 MET A O 1
ATOM 895 N N . ILE A 1 127 ? 13.147 2.188 30.696 1.00 11.32 127 ILE A N 1
ATOM 896 C CA . ILE A 1 127 ? 12.644 1.309 31.743 1.00 12.07 127 ILE A CA 1
ATOM 897 C C . ILE A 1 127 ? 13.641 0.959 32.878 1.00 11.77 127 ILE A C 1
ATOM 898 O O . ILE A 1 127 ? 13.336 0.983 34.063 1.00 12.36 127 ILE A O 1
ATOM 903 N N . VAL A 1 128 ? 14.869 0.626 32.537 1.00 13.39 128 VAL A N 1
ATOM 904 C CA . VAL A 1 128 ? 15.839 0.335 33.537 1.00 12.99 128 VAL A CA 1
ATOM 905 C C . VAL A 1 128 ? 16.174 1.541 34.420 1.00 12.27 128 VAL A C 1
ATOM 906 O O . VAL A 1 128 ? 16.283 1.389 35.651 1.00 13.25 128 VAL A O 1
ATOM 910 N N . THR A 1 129 ? 16.321 2.730 33.831 1.00 12.57 129 THR A N 1
ATOM 911 C CA . THR A 1 129 ? 16.626 3.919 34.638 1.00 13.81 129 THR A CA 1
ATOM 912 C C . THR A 1 129 ? 15.433 4.279 35.512 1.00 13.50 129 THR A C 1
ATOM 913 O O . THR A 1 129 ? 15.640 4.713 36.647 1.00 11.44 129 THR A O 1
ATOM 917 N N . GLY A 1 130 ? 14.213 3.968 35.047 1.00 12.47 130 GLY A N 1
ATOM 918 C CA . GLY A 1 130 ? 13.010 3.948 35.895 1.00 11.87 130 GLY A CA 1
ATOM 919 C C . GLY A 1 130 ? 13.032 2.998 37.066 1.00 12.09 130 GLY A C 1
ATOM 920 O O . GLY A 1 130 ? 12.570 3.362 38.130 1.00 14.08 130 GLY A O 1
ATOM 921 N N . LEU A 1 131 ? 13.544 1.779 36.864 1.00 11.60 131 LEU A N 1
ATOM 922 C CA . LEU A 1 131 ? 13.593 0.802 37.905 1.00 11.65 131 LEU A CA 1
ATOM 923 C C . LEU A 1 131 ? 14.609 1.262 38.988 1.00 11.33 131 LEU A C 1
ATOM 924 O O . LEU A 1 131 ? 14.311 1.135 40.161 1.00 15.04 131 LEU A O 1
ATOM 929 N N . VAL A 1 132 ? 15.786 1.798 38.577 1.00 11.88 132 VAL A N 1
ATOM 930 C CA . VAL A 1 132 ? 16.712 2.451 39.514 1.00 11.92 132 VAL A CA 1
ATOM 931 C C . VAL A 1 132 ? 16.047 3.572 40.351 1.00 11.61 132 VAL A C 1
ATOM 932 O O . VAL A 1 132 ? 16.161 3.594 41.596 1.00 11.74 132 VAL A O 1
ATOM 936 N N . ALA A 1 133 ? 15.340 4.479 39.677 1.00 11.23 133 ALA A N 1
ATOM 937 C CA . ALA A 1 133 ? 14.570 5.527 40.383 1.00 12.01 133 ALA A CA 1
ATOM 938 C C . ALA A 1 133 ? 13.686 4.978 41.479 1.00 13.93 133 ALA A C 1
ATOM 939 O O . ALA A 1 133 ? 13.541 5.567 42.580 1.00 16.52 133 ALA A O 1
ATOM 941 N N . THR A 1 134 ? 13.015 3.869 41.160 1.00 16.94 134 THR A N 1
ATOM 942 C CA . THR A 1 134 ? 12.054 3.246 42.046 1.00 16.26 134 THR A CA 1
ATOM 943 C C . THR A 1 134 ? 12.678 2.495 43.247 1.00 16.09 134 THR A C 1
ATOM 944 O O . THR A 1 134 ? 12.069 2.443 44.369 1.00 14.78 134 THR A O 1
ATOM 948 N N . LEU A 1 135 ? 13.842 1.896 43.013 1.00 15.06 135 LEU A N 1
ATOM 949 C CA . LEU A 1 135 ? 14.512 1.060 44.014 1.00 16.17 135 LEU A CA 1
ATOM 950 C C . LEU A 1 135 ? 15.530 1.770 44.888 1.00 16.43 135 LEU A C 1
ATOM 951 O O . LEU A 1 135 ? 15.769 1.312 46.006 1.00 18.83 135 LEU A O 1
ATOM 956 N N . THR A 1 136 ? 16.095 2.887 44.409 1.00 16.44 136 THR A N 1
ATOM 957 C CA . THR A 1 136 ? 17.131 3.580 45.129 1.00 15.39 136 THR A CA 1
ATOM 958 C C . THR A 1 136 ? 16.618 4.281 46.419 1.00 15.17 136 THR A C 1
ATOM 959 O O . THR A 1 136 ? 15.611 4.946 46.444 1.00 12.41 136 THR A O 1
ATOM 963 N N . LYS A 1 137 ? 17.418 4.187 47.486 1.00 16.02 137 LYS A N 1
ATOM 964 C CA . LYS A 1 137 ? 17.007 4.693 48.785 1.00 15.61 137 LYS A CA 1
ATOM 965 C C . LYS A 1 137 ? 17.290 6.197 48.952 1.00 15.87 137 LYS A C 1
ATOM 966 O O . LYS A 1 137 ? 16.709 6.864 49.834 1.00 14.16 137 LYS A O 1
ATOM 972 N N . VAL A 1 138 ? 18.206 6.716 48.132 1.00 15.53 138 VAL A N 1
ATOM 973 C CA . VAL A 1 138 ? 18.687 8.072 48.249 1.00 15.92 138 VAL A CA 1
ATOM 974 C C . VAL A 1 138 ? 17.672 8.955 47.526 1.00 15.10 138 VAL A C 1
ATOM 975 O O . VAL A 1 138 ? 17.437 8.840 46.297 1.00 13.89 138 VAL A O 1
ATOM 979 N N . VAL A 1 139 ? 17.102 9.878 48.253 1.00 14.42 139 VAL A N 1
ATOM 980 C CA . VAL A 1 139 ? 15.980 10.642 47.725 1.00 14.87 139 VAL A CA 1
ATOM 981 C C . VAL A 1 139 ? 16.380 11.458 46.492 1.00 13.81 139 VAL A C 1
ATOM 982 O O . VAL A 1 139 ? 15.657 11.405 45.466 1.00 14.80 139 VAL A O 1
ATOM 986 N N . VAL A 1 140 ? 17.511 12.149 46.528 1.00 12.02 140 VAL A N 1
ATOM 987 C CA . VAL A 1 140 ? 17.919 12.911 45.287 1.00 14.40 140 VAL A CA 1
ATOM 988 C C . VAL A 1 140 ? 18.101 11.986 44.095 1.00 12.75 140 VAL A C 1
ATOM 989 O O . VAL A 1 140 ? 17.755 12.327 43.014 1.00 13.55 140 VAL A O 1
ATOM 993 N N . ALA A 1 141 ? 18.578 10.776 44.328 1.00 13.85 141 ALA A N 1
ATOM 994 C CA . ALA A 1 141 ? 18.763 9.775 43.261 1.00 13.06 141 ALA A CA 1
ATOM 995 C C . ALA A 1 141 ? 17.487 9.339 42.594 1.00 13.36 141 ALA A C 1
ATOM 996 O O . ALA A 1 141 ? 17.468 9.168 41.354 1.00 13.48 141 ALA A O 1
ATOM 998 N N . ARG A 1 142 ? 16.428 9.202 43.398 1.00 13.51 142 ARG A N 1
ATOM 999 C CA . ARG A 1 142 ? 15.107 8.838 42.933 1.00 13.26 142 ARG A CA 1
ATOM 1000 C C . ARG A 1 142 ? 14.661 9.778 41.853 1.00 13.69 142 ARG A C 1
ATOM 1001 O O . ARG A 1 142 ? 14.341 9.367 40.714 1.00 12.96 142 ARG A O 1
ATOM 1009 N N . TYR A 1 143 ? 14.747 11.054 42.178 1.00 15.44 143 TYR A N 1
ATOM 1010 C CA . TYR A 1 143 ? 14.416 12.133 41.252 1.00 15.34 143 TYR A CA 1
ATOM 1011 C C . TYR A 1 143 ? 15.375 12.318 40.128 1.00 14.39 143 TYR A C 1
ATOM 1012 O O . TYR A 1 143 ? 14.947 12.529 39.009 1.00 15.55 143 TYR A O 1
ATOM 1021 N N . ALA A 1 144 ? 16.676 12.188 40.359 1.00 15.43 144 ALA A N 1
ATOM 1022 C CA . ALA A 1 144 ? 17.651 12.260 39.272 1.00 13.76 144 ALA A CA 1
ATOM 1023 C C . ALA A 1 144 ? 17.383 11.180 38.183 1.00 12.12 144 ALA A C 1
ATOM 1024 O O . ALA A 1 144 ? 17.406 11.497 37.013 1.00 11.43 144 ALA A O 1
ATOM 1026 N N . PHE A 1 145 ? 17.066 9.976 38.611 1.00 10.44 145 PHE A N 1
ATOM 1027 C CA . PHE A 1 145 ? 16.783 8.865 37.712 1.00 11.68 145 PHE A CA 1
ATOM 1028 C C . PHE A 1 145 ? 15.418 8.967 37.047 1.00 11.24 145 PHE A C 1
ATOM 1029 O O . PHE A 1 145 ? 15.246 8.555 35.906 1.00 12.82 145 PHE A O 1
ATOM 1037 N N . TRP A 1 146 ? 14.467 9.508 37.750 1.00 12.05 146 TRP A N 1
ATOM 1038 C CA . TRP A 1 146 ? 13.166 9.765 37.142 1.00 13.25 146 TRP A CA 1
ATOM 1039 C C . TRP A 1 146 ? 13.397 10.760 36.017 1.00 12.94 146 TRP A C 1
ATOM 1040 O O . TRP A 1 146 ? 12.852 10.618 34.918 1.00 10.81 146 TRP A O 1
ATOM 1051 N N . THR A 1 147 ? 14.236 11.758 36.284 1.00 12.89 147 THR A N 1
ATOM 1052 C CA . THR A 1 147 ? 14.551 12.782 35.296 1.00 13.68 147 THR A CA 1
ATOM 1053 C C . THR A 1 147 ? 15.247 12.207 34.068 1.00 14.87 147 THR A C 1
ATOM 1054 O O . THR A 1 147 ? 14.845 12.483 32.946 1.00 13.99 147 THR A O 1
ATOM 1058 N N . ILE A 1 148 ? 16.284 11.406 34.282 1.00 15.58 148 ILE A N 1
ATOM 1059 C CA . ILE A 1 148 ? 16.961 10.664 33.218 1.00 15.00 148 ILE A CA 1
ATOM 1060 C C . ILE A 1 148 ? 15.988 9.813 32.397 1.00 13.71 148 ILE A C 1
ATOM 1061 O O . ILE A 1 148 ? 15.979 9.888 31.195 1.00 13.13 148 ILE A O 1
ATOM 1066 N N . SER A 1 149 ? 15.136 9.064 33.073 1.00 12.80 149 SER A N 1
ATOM 1067 C CA . SER A 1 149 ? 14.183 8.192 32.383 1.00 13.25 149 SER A CA 1
ATOM 1068 C C . SER A 1 149 ? 13.163 9.018 31.549 1.00 12.85 149 SER A C 1
ATOM 1069 O O . SER A 1 149 ? 12.884 8.730 30.314 1.00 14.92 149 SER A O 1
ATOM 1072 N N . THR A 1 150 ? 12.689 10.116 32.117 1.00 12.00 150 THR A N 1
ATOM 1073 C CA . THR A 1 150 ? 11.736 10.999 31.399 1.00 14.64 150 THR A CA 1
ATOM 1074 C C . THR A 1 150 ? 12.336 11.698 30.170 1.00 13.50 150 THR A C 1
ATOM 1075 O O . THR A 1 150 ? 11.694 11.839 29.132 1.00 15.25 150 THR A O 1
ATOM 1079 N N . ILE A 1 151 ? 13.590 12.095 30.262 1.00 15.60 151 ILE A N 1
ATOM 1080 C CA . ILE A 1 151 ? 14.292 12.657 29.107 1.00 16.57 151 ILE A CA 1
ATOM 1081 C C . ILE A 1 151 ? 14.346 11.615 27.987 1.00 16.85 151 ILE A C 1
ATOM 1082 O O . ILE A 1 151 ? 14.096 11.945 26.809 1.00 17.97 151 ILE A O 1
ATOM 1087 N N A SER A 1 152 ? 14.707 10.380 28.350 0.73 15.75 152 SER A N 1
ATOM 1088 N N B SER A 1 152 ? 14.705 10.375 28.339 0.27 16.24 152 SER A N 1
ATOM 1089 C CA A SER A 1 152 ? 14.791 9.322 27.403 0.73 14.36 152 SER A CA 1
ATOM 1090 C CA B SER A 1 152 ? 14.728 9.268 27.395 0.27 15.53 152 SER A CA 1
ATOM 1091 C C A SER A 1 152 ? 13.401 8.998 26.746 0.73 15.96 152 SER A C 1
ATOM 1092 C C B SER A 1 152 ? 13.386 9.033 26.717 0.27 16.41 152 SER A C 1
ATOM 1093 O O A SER A 1 152 ? 13.320 8.757 25.580 0.73 15.37 152 SER A O 1
ATOM 1094 O O B SER A 1 152 ? 13.321 8.823 25.523 0.27 16.62 152 SER A O 1
ATOM 1099 N N . MET A 1 153 ? 12.321 9.028 27.496 1.00 16.84 153 MET A N 1
ATOM 1100 C CA . MET A 1 153 ? 10.951 8.937 26.927 1.00 16.89 153 MET A CA 1
ATOM 1101 C C . MET A 1 153 ? 10.659 10.043 25.897 1.00 17.69 153 MET A C 1
ATOM 1102 O O . MET A 1 153 ? 10.103 9.789 24.848 1.00 14.95 153 MET A O 1
ATOM 1107 N N . VAL A 1 154 ? 11.047 11.270 26.225 1.00 20.37 154 VAL A N 1
ATOM 1108 C CA . VAL A 1 154 ? 10.854 12.376 25.316 1.00 22.18 154 VAL A CA 1
ATOM 1109 C C . VAL A 1 154 ? 11.567 12.147 23.993 1.00 21.08 154 VAL A C 1
ATOM 1110 O O . VAL A 1 154 ? 10.948 12.366 22.919 1.00 20.09 154 VAL A O 1
ATOM 1114 N N . PHE A 1 155 ? 12.839 11.718 24.041 1.00 19.03 155 PHE A N 1
ATOM 1115 C CA . PHE A 1 155 ? 13.582 11.305 22.880 1.00 21.54 155 PHE A CA 1
ATOM 1116 C C . PHE A 1 155 ? 12.864 10.169 22.144 1.00 18.45 155 PHE A C 1
ATOM 1117 O O . PHE A 1 155 ? 12.684 10.245 20.954 1.00 20.54 155 PHE A O 1
ATOM 1125 N N . LEU A 1 156 ? 12.500 9.127 22.869 1.00 15.44 156 LEU A N 1
ATOM 1126 C CA . LEU A 1 156 ? 11.762 8.029 22.278 1.00 15.86 156 LEU A CA 1
ATOM 1127 C C . LEU A 1 156 ? 10.476 8.494 21.523 1.00 15.67 156 LEU A C 1
ATOM 1128 O O . LEU A 1 156 ? 10.236 8.095 20.340 1.00 18.19 156 LEU A O 1
ATOM 1133 N N . LEU A 1 157 ? 9.681 9.356 22.155 1.00 13.36 157 LEU A N 1
ATOM 1134 C CA . LEU A 1 157 ? 8.403 9.782 21.601 1.00 14.76 157 LEU A CA 1
ATOM 1135 C C . LEU A 1 157 ? 8.614 10.669 20.364 1.00 15.89 157 LEU A C 1
ATOM 1136 O O . LEU A 1 157 ? 7.989 10.433 19.310 1.00 16.22 157 LEU A O 1
ATOM 1141 N N . TYR A 1 158 ? 9.609 11.527 20.435 1.00 17.08 158 TYR A N 1
ATOM 1142 C CA . TYR A 1 158 ? 10.041 12.293 19.238 1.00 18.84 158 TYR A CA 1
ATOM 1143 C C . TYR A 1 158 ? 10.448 11.415 18.078 1.00 18.34 158 TYR A C 1
ATOM 1144 O O . TYR A 1 158 ? 9.985 11.691 16.881 1.00 21.48 158 TYR A O 1
ATOM 1153 N N . TYR A 1 159 ? 11.282 10.413 18.363 1.00 21.06 159 TYR A N 1
ATOM 1154 C CA . TYR A 1 159 ? 11.729 9.468 17.319 1.00 22.06 159 TYR A CA 1
ATOM 1155 C C . TYR A 1 159 ? 10.630 8.637 16.732 1.00 21.14 159 TYR A C 1
ATOM 1156 O O . TYR A 1 159 ? 10.666 8.335 15.532 1.00 20.55 159 TYR A O 1
ATOM 1165 N N . LEU A 1 160 ? 9.691 8.238 17.562 1.00 19.50 160 LEU A N 1
ATOM 1166 C CA . LEU A 1 160 ? 8.502 7.557 17.100 1.00 21.02 160 LEU A CA 1
ATOM 1167 C C . LEU A 1 160 ? 7.774 8.376 16.072 1.00 21.36 160 LEU A C 1
ATOM 1168 O O . LEU A 1 160 ? 7.387 7.831 15.011 1.00 22.94 160 LEU A O 1
ATOM 1173 N N . VAL A 1 161 ? 7.565 9.663 16.368 1.00 19.66 161 VAL A N 1
ATOM 1174 C CA . VAL A 1 161 ? 6.817 10.583 15.439 1.00 19.53 161 VAL A CA 1
ATOM 1175 C C . VAL A 1 161 ? 7.685 10.845 14.192 1.00 22.96 161 VAL A C 1
ATOM 1176 O O . VAL A 1 161 ? 7.215 10.786 13.043 1.00 23.44 161 VAL A O 1
ATOM 1180 N N . ALA A 1 162 ? 8.955 11.161 14.404 1.00 25.40 162 ALA A N 1
ATOM 1181 C CA . ALA A 1 162 ? 9.835 11.559 13.304 1.00 25.35 162 ALA A CA 1
ATOM 1182 C C . ALA A 1 162 ? 10.279 10.371 12.448 1.00 24.92 162 ALA A C 1
ATOM 1183 O O . ALA A 1 162 ? 10.086 10.378 11.209 1.00 24.56 162 ALA A O 1
ATOM 1185 N N . VAL A 1 163 ? 10.884 9.351 13.073 1.00 20.19 163 VAL A N 1
ATOM 1186 C CA . VAL A 1 163 ? 11.489 8.258 12.320 1.00 22.47 163 VAL A CA 1
ATOM 1187 C C . VAL A 1 163 ? 10.451 7.268 11.735 1.00 22.42 163 VAL A C 1
ATOM 1188 O O . VAL A 1 163 ? 10.459 6.939 10.530 1.00 21.65 163 VAL A O 1
ATOM 1192 N N . PHE A 1 164 ? 9.536 6.798 12.578 1.00 21.98 164 PHE A N 1
ATOM 1193 C CA . PHE A 1 164 ? 8.492 5.906 12.113 1.00 18.05 164 PHE A CA 1
ATOM 1194 C C . PHE A 1 164 ? 7.500 6.640 11.230 1.00 17.62 164 PHE A C 1
ATOM 1195 O O . PHE A 1 164 ? 7.009 6.109 10.258 1.00 17.31 164 PHE A O 1
ATOM 1203 N N . GLY A 1 165 ? 7.207 7.892 11.538 1.00 19.57 165 GLY A N 1
ATOM 1204 C CA . GLY A 1 165 ? 6.362 8.732 10.663 1.00 19.78 165 GLY A CA 1
ATOM 1205 C C . GLY A 1 165 ? 6.903 8.895 9.235 1.00 21.87 165 GLY A C 1
ATOM 1206 O O . GLY A 1 165 ? 6.139 8.841 8.299 1.00 21.78 165 GLY A O 1
ATOM 1207 N N . GLU A 1 166 ? 8.207 9.186 9.078 1.00 21.77 166 GLU A N 1
ATOM 1208 C CA . GLU A 1 166 ? 8.918 9.057 7.767 1.00 23.74 166 GLU A CA 1
ATOM 1209 C C . GLU A 1 166 ? 8.748 7.681 7.144 1.00 20.69 166 GLU A C 1
ATOM 1210 O O . GLU A 1 166 ? 8.485 7.560 5.923 1.00 22.29 166 GLU A O 1
ATOM 1216 N N . ALA A 1 167 ? 8.928 6.629 7.924 1.00 18.92 167 ALA A N 1
ATOM 1217 C CA . ALA A 1 167 ? 8.910 5.338 7.329 1.00 17.99 167 ALA A CA 1
ATOM 1218 C C . ALA A 1 167 ? 7.534 5.042 6.718 1.00 18.59 167 ALA A C 1
ATOM 1219 O O . ALA A 1 167 ? 7.436 4.393 5.627 1.00 19.87 167 ALA A O 1
ATOM 1221 N N . VAL A 1 168 ? 6.494 5.553 7.358 1.00 16.97 168 VAL A N 1
ATOM 1222 C CA . VAL A 1 168 ? 5.137 5.249 6.955 1.00 19.11 168 VAL A CA 1
ATOM 1223 C C . VAL A 1 168 ? 4.657 6.208 5.872 1.00 18.74 168 VAL A C 1
ATOM 1224 O O . VAL A 1 168 ? 3.637 5.982 5.287 1.00 17.05 168 VAL A O 1
ATOM 1228 N N . SER A 1 169 ? 5.434 7.216 5.520 1.00 19.18 169 SER A N 1
ATOM 1229 C CA . SER A 1 169 ? 4.949 8.255 4.616 1.00 20.10 169 SER A CA 1
ATOM 1230 C C . SER A 1 169 ? 4.684 7.714 3.192 1.00 19.76 169 SER A C 1
ATOM 1231 O O . SER A 1 169 ? 3.871 8.271 2.481 1.00 20.95 169 SER A O 1
ATOM 1234 N N . ASP A 1 170 ? 5.345 6.623 2.813 1.00 18.84 170 ASP A N 1
ATOM 1235 C CA . ASP A 1 170 ? 5.162 6.038 1.492 1.00 20.91 170 ASP A CA 1
ATOM 1236 C C . ASP A 1 170 ? 4.143 4.878 1.412 1.00 20.37 170 ASP A C 1
ATOM 1237 O O . ASP A 1 170 ? 3.987 4.271 0.311 1.00 18.33 170 ASP A O 1
ATOM 1242 N N . ALA A 1 171 ? 3.436 4.588 2.512 1.00 17.35 171 ALA A N 1
ATOM 1243 C CA . ALA A 1 171 ? 2.497 3.467 2.566 1.00 16.39 171 ALA A CA 1
ATOM 1244 C C . ALA A 1 171 ? 1.121 3.975 2.117 1.00 14.81 171 ALA A C 1
ATOM 1245 O O . ALA A 1 171 ? 0.914 5.185 1.920 1.00 16.76 171 ALA A O 1
ATOM 1247 N N . ASP A 1 172 ? 0.176 3.072 2.046 1.00 17.01 172 ASP A N 1
ATOM 1248 C CA . ASP A 1 172 ? -1.194 3.393 1.638 1.00 17.91 172 ASP A CA 1
ATOM 1249 C C . ASP A 1 172 ? -1.952 4.172 2.701 1.00 18.50 172 ASP A C 1
ATOM 1250 O O . ASP A 1 172 ? -1.501 4.273 3.875 1.00 15.16 172 ASP A O 1
ATOM 1255 N N . GLU A 1 173 ? -3.069 4.763 2.305 1.00 18.17 173 GLU A N 1
ATOM 1256 C CA . GLU A 1 173 ? -3.829 5.657 3.220 1.00 22.27 173 GLU A CA 1
ATOM 1257 C C . GLU A 1 173 ? -4.297 4.910 4.487 1.00 19.95 173 GLU A C 1
ATOM 1258 O O . GLU A 1 173 ? -4.258 5.470 5.574 1.00 19.81 173 GLU A O 1
ATOM 1264 N N . ASP A 1 174 ? -4.759 3.660 4.343 1.00 20.63 174 ASP A N 1
ATOM 1265 C CA . ASP A 1 174 ? -5.204 2.883 5.529 1.00 20.99 174 ASP A CA 1
ATOM 1266 C C . ASP A 1 174 ? -4.066 2.683 6.523 1.00 18.14 174 ASP A C 1
ATOM 1267 O O . ASP A 1 174 ? -4.258 2.840 7.750 1.00 15.80 174 ASP A O 1
ATOM 1272 N N . THR A 1 175 ? -2.892 2.305 6.008 1.00 17.49 175 THR A N 1
ATOM 1273 C CA . THR A 1 175 ? -1.701 2.151 6.861 1.00 16.43 175 THR A CA 1
ATOM 1274 C C . THR A 1 175 ? -1.276 3.438 7.581 1.00 17.34 175 THR A C 1
ATOM 1275 O O . THR A 1 175 ? -1.045 3.428 8.801 1.00 17.43 175 THR A O 1
ATOM 1279 N N . ARG A 1 176 ? -1.184 4.545 6.846 1.00 16.78 176 ARG A N 1
ATOM 1280 C CA . ARG A 1 176 ? -0.869 5.850 7.480 1.00 17.44 176 ARG A CA 1
ATOM 1281 C C . ARG A 1 176 ? -1.919 6.224 8.510 1.00 16.34 176 ARG A C 1
ATOM 1282 O O . ARG A 1 176 ? -1.580 6.783 9.588 1.00 15.86 176 ARG A O 1
ATOM 1290 N N . SER A 1 177 ? -3.186 5.945 8.250 1.00 16.04 177 SER A N 1
ATOM 1291 C CA . SER A 1 177 ? -4.273 6.288 9.202 1.00 17.38 177 SER A CA 1
ATOM 1292 C C . SER A 1 177 ? -4.229 5.489 10.522 1.00 16.95 177 SER A C 1
ATOM 1293 O O . SER A 1 177 ? -4.374 6.042 11.597 1.00 16.57 177 SER A O 1
ATOM 1296 N N . THR A 1 178 ? -4.036 4.184 10.410 1.00 15.35 178 THR A N 1
ATOM 1297 C CA . THR A 1 178 ? -3.900 3.302 11.531 1.00 15.37 178 THR A CA 1
ATOM 1298 C C . THR A 1 178 ? -2.612 3.653 12.285 1.00 14.56 178 THR A C 1
ATOM 1299 O O . THR A 1 178 ? -2.628 3.683 13.500 1.00 13.36 178 THR A O 1
ATOM 1303 N N . PHE A 1 179 ? -1.529 3.899 11.546 1.00 14.83 179 PHE A N 1
ATOM 1304 C CA . PHE A 1 179 ? -0.298 4.362 12.210 1.00 15.41 179 PHE A CA 1
ATOM 1305 C C . PHE A 1 179 ? -0.544 5.600 13.083 1.00 16.65 179 PHE A C 1
ATOM 1306 O O . PHE A 1 179 ? -0.045 5.678 14.254 1.00 16.99 179 PHE A O 1
ATOM 1314 N N . ASN A 1 180 ? -1.223 6.585 12.521 1.00 16.37 180 ASN A N 1
ATOM 1315 C CA . ASN A 1 180 ? -1.473 7.842 13.257 1.00 20.71 180 ASN A CA 1
ATOM 1316 C C . ASN A 1 180 ? -2.300 7.613 14.521 1.00 19.28 180 ASN A C 1
ATOM 1317 O O . ASN A 1 180 ? -1.954 8.178 15.562 1.00 21.15 180 ASN A O 1
ATOM 1322 N N . ALA A 1 181 ? -3.277 6.704 14.453 1.00 16.47 181 ALA A N 1
ATOM 1323 C CA . ALA A 1 181 ? -4.127 6.364 15.589 1.00 16.03 181 ALA A CA 1
ATOM 1324 C C . ALA A 1 181 ? -3.297 5.698 16.681 1.00 15.45 181 ALA A C 1
ATOM 1325 O O . ALA A 1 181 ? -3.434 6.027 17.851 1.00 14.23 181 ALA A O 1
ATOM 1327 N N . LEU A 1 182 ? -2.456 4.753 16.287 1.00 15.13 182 LEU A N 1
ATOM 1328 C CA . LEU A 1 182 ? -1.638 3.970 17.232 1.00 14.33 182 LEU A CA 1
ATOM 1329 C C . LEU A 1 182 ? -0.535 4.892 17.834 1.00 14.76 182 LEU A C 1
ATOM 1330 O O . LEU A 1 182 ? -0.252 4.868 19.040 1.00 15.20 182 LEU A O 1
ATOM 1335 N N . ARG A 1 183 ? 0.019 5.754 17.013 1.00 15.44 183 ARG A N 1
ATOM 1336 C CA . ARG A 1 183 ? 1.007 6.766 17.464 1.00 16.78 183 ARG A CA 1
ATOM 1337 C C . ARG A 1 183 ? 0.397 7.663 18.528 1.00 16.68 183 ARG A C 1
ATOM 1338 O O . ARG A 1 183 ? 1.030 8.016 19.538 1.00 13.90 183 ARG A O 1
ATOM 1346 N N . ASN A 1 184 ? -0.880 8.060 18.314 1.00 16.62 184 ASN A N 1
ATOM 1347 C CA . ASN A 1 184 ? -1.490 8.968 19.248 1.00 15.90 184 ASN A CA 1
ATOM 1348 C C . ASN A 1 184 ? -1.846 8.293 20.555 1.00 17.20 184 ASN A C 1
ATOM 1349 O O . ASN A 1 184 ? -1.732 8.901 21.645 1.00 18.17 184 ASN A O 1
ATOM 1354 N N . ILE A 1 185 ? -2.169 7.002 20.499 1.00 15.79 185 ILE A N 1
ATOM 1355 C CA . ILE A 1 185 ? -2.394 6.229 21.725 1.00 16.50 185 ILE A CA 1
ATOM 1356 C C . ILE A 1 185 ? -1.073 6.136 22.544 1.00 15.91 185 ILE A C 1
ATOM 1357 O O . ILE A 1 185 ? -1.071 6.360 23.762 1.00 14.93 185 ILE A O 1
ATOM 1362 N N . ILE A 1 186 ? 0.016 5.786 21.889 1.00 13.79 186 ILE A N 1
ATOM 1363 C CA . ILE A 1 186 ? 1.303 5.864 22.523 1.00 15.49 186 ILE A CA 1
ATOM 1364 C C . ILE A 1 186 ? 1.669 7.258 23.102 1.00 15.62 186 ILE A C 1
ATOM 1365 O O . ILE A 1 186 ? 2.004 7.398 24.279 1.00 17.46 186 ILE A O 1
ATOM 1370 N N . LEU A 1 187 ? 1.579 8.309 22.299 1.00 16.35 187 LEU A N 1
ATOM 1371 C CA . LEU A 1 187 ? 1.963 9.667 22.731 1.00 17.18 187 LEU A CA 1
ATOM 1372 C C . LEU A 1 187 ? 1.215 10.077 24.014 1.00 19.54 187 LEU A C 1
ATOM 1373 O O . LEU A 1 187 ? 1.847 10.526 24.982 1.00 20.86 187 LEU A O 1
ATOM 1378 N N . VAL A 1 188 ? -0.110 9.866 24.053 1.00 19.89 188 VAL A N 1
ATOM 1379 C CA . VAL A 1 188 ? -0.901 10.354 25.160 1.00 19.46 188 VAL A CA 1
ATOM 1380 C C . VAL A 1 188 ? -0.670 9.473 26.373 1.00 18.50 188 VAL A C 1
ATOM 1381 O O . VAL A 1 188 ? -0.396 9.956 27.449 1.00 21.63 188 VAL A O 1
ATOM 1385 N N . THR A 1 189 ? -0.786 8.174 26.165 1.00 16.27 189 THR A N 1
ATOM 1386 C CA . THR A 1 189 ? -0.752 7.240 27.315 1.00 15.62 189 THR A CA 1
ATOM 1387 C C . THR A 1 189 ? 0.622 7.044 27.922 1.00 14.45 189 THR A C 1
ATOM 1388 O O . THR A 1 189 ? 0.793 7.072 29.196 1.00 12.73 189 THR A O 1
ATOM 1392 N N . TRP A 1 190 ? 1.633 6.907 27.056 1.00 13.50 190 TRP A N 1
ATOM 1393 C CA . TRP A 1 190 ? 2.984 6.694 27.579 1.00 15.40 190 TRP A CA 1
ATOM 1394 C C . TRP A 1 190 ? 3.459 7.931 28.352 1.00 17.12 190 TRP A C 1
ATOM 1395 O O . TRP A 1 190 ? 4.052 7.783 29.435 1.00 16.83 190 TRP A O 1
ATOM 1406 N N . ALA A 1 191 ? 3.116 9.132 27.866 1.00 19.08 191 ALA A N 1
ATOM 1407 C CA . ALA A 1 191 ? 3.525 10.375 28.557 1.00 20.00 191 ALA A CA 1
ATOM 1408 C C . ALA A 1 191 ? 2.960 10.476 29.946 1.00 19.73 191 ALA A C 1
ATOM 1409 O O . ALA A 1 191 ? 3.512 11.221 30.781 1.00 19.82 191 ALA A O 1
ATOM 1411 N N . ILE A 1 192 ? 1.907 9.722 30.276 1.00 16.53 192 ILE A N 1
ATOM 1412 C CA . ILE A 1 192 ? 1.259 9.901 31.594 1.00 16.21 192 ILE A CA 1
ATOM 1413 C C . ILE A 1 192 ? 2.037 9.131 32.622 1.00 14.31 192 ILE A C 1
ATOM 1414 O O . ILE A 1 192 ? 1.922 9.383 33.810 1.00 12.10 192 ILE A O 1
ATOM 1419 N N . TYR A 1 193 ? 2.773 8.095 32.165 1.00 13.81 193 TYR A N 1
ATOM 1420 C CA . TYR A 1 193 ? 3.415 7.207 33.114 1.00 13.19 193 TYR A CA 1
ATOM 1421 C C . TYR A 1 193 ? 4.375 7.942 34.058 1.00 13.30 193 TYR A C 1
ATOM 1422 O O . TYR A 1 193 ? 4.303 7.724 35.282 1.00 12.64 193 TYR A O 1
ATOM 1431 N N . PRO A 1 194 ? 5.305 8.755 33.517 1.00 14.41 194 PRO A N 1
ATOM 1432 C CA . PRO A 1 194 ? 6.149 9.498 34.443 1.00 14.09 194 PRO A CA 1
ATOM 1433 C C . PRO A 1 194 ? 5.361 10.424 35.367 1.00 13.95 194 PRO A C 1
ATOM 1434 O O . PRO A 1 194 ? 5.826 10.680 36.531 1.00 14.23 194 PRO A O 1
ATOM 1438 N N . VAL A 1 195 ? 4.206 10.939 34.906 1.00 14.25 195 VAL A N 1
ATOM 1439 C CA . VAL A 1 195 ? 3.411 11.763 35.808 1.00 16.61 195 VAL A CA 1
ATOM 1440 C C . VAL A 1 195 ? 2.819 10.935 36.960 1.00 15.72 195 VAL A C 1
ATOM 1441 O O . VAL A 1 195 ? 2.747 11.382 38.153 1.00 13.39 195 VAL A O 1
ATOM 1445 N N . ALA A 1 196 ? 2.346 9.758 36.599 1.00 15.62 196 ALA A N 1
ATOM 1446 C CA . ALA A 1 196 ? 1.778 8.857 37.545 1.00 16.28 196 ALA A CA 1
ATOM 1447 C C . ALA A 1 196 ? 2.821 8.438 38.590 1.00 17.30 196 ALA A C 1
ATOM 1448 O O . ALA A 1 196 ? 2.496 8.277 39.813 1.00 20.02 196 ALA A O 1
ATOM 1450 N N . TRP A 1 197 ? 4.057 8.173 38.130 1.00 14.17 197 TRP A N 1
ATOM 1451 C CA . TRP A 1 197 ? 5.120 7.804 39.096 1.00 14.06 197 TRP A CA 1
ATOM 1452 C C . TRP A 1 197 ? 5.342 8.964 40.112 1.00 14.51 197 TRP A C 1
ATOM 1453 O O . TRP A 1 197 ? 5.379 8.761 41.323 1.00 13.69 197 TRP A O 1
ATOM 1464 N N . LEU A 1 198 ? 5.429 10.190 39.594 1.00 15.94 198 LEU A N 1
ATOM 1465 C CA . LEU A 1 198 ? 5.691 11.404 40.364 1.00 18.29 198 LEU A CA 1
ATOM 1466 C C . LEU A 1 198 ? 4.609 11.680 41.407 1.00 20.76 198 LEU A C 1
ATOM 1467 O O . LEU A 1 198 ? 4.889 12.128 42.555 1.00 18.30 198 LEU A O 1
ATOM 1472 N N . VAL A 1 199 ? 3.361 11.399 41.043 1.00 19.51 199 VAL A N 1
ATOM 1473 C CA . VAL A 1 199 ? 2.270 11.702 41.938 1.00 21.99 199 VAL A CA 1
ATOM 1474 C C . VAL A 1 199 ? 1.928 10.628 42.918 1.00 19.98 199 VAL A C 1
ATOM 1475 O O . VAL A 1 199 ? 1.358 10.880 44.006 1.00 18.89 199 VAL A O 1
ATOM 1479 N N . GLY A 1 200 ? 2.333 9.431 42.566 1.00 17.91 200 GLY A N 1
ATOM 1480 C CA . GLY A 1 200 ? 2.191 8.292 43.384 1.00 17.50 200 GLY A CA 1
ATOM 1481 C C . GLY A 1 200 ? 3.188 8.154 44.495 1.00 17.05 200 GLY A C 1
ATOM 1482 O O . GLY A 1 200 ? 3.970 9.072 44.774 1.00 19.74 200 GLY A O 1
ATOM 1483 N N . THR A 1 201 ? 3.142 7.018 45.166 1.00 17.71 201 THR A N 1
ATOM 1484 C CA . THR A 1 201 ? 3.907 6.830 46.385 1.00 18.87 201 THR A CA 1
ATOM 1485 C C . THR A 1 201 ? 5.410 6.771 46.125 1.00 18.17 201 THR A C 1
ATOM 1486 O O . THR A 1 201 ? 6.168 6.973 47.066 1.00 17.12 201 THR A O 1
ATOM 1490 N N . GLU A 1 202 ? 5.830 6.484 44.878 1.00 19.08 202 GLU A N 1
ATOM 1491 C CA . GLU A 1 202 ? 7.279 6.422 44.545 1.00 23.17 202 GLU A CA 1
ATOM 1492 C C . GLU A 1 202 ? 7.877 7.814 44.539 1.00 19.73 202 GLU A C 1
ATOM 1493 O O . GLU A 1 202 ? 9.090 8.014 44.806 1.00 15.46 202 GLU A O 1
ATOM 1499 N N . GLY A 1 203 ? 7.047 8.809 44.257 1.00 17.16 203 GLY A N 1
ATOM 1500 C CA . GLY A 1 203 ? 7.557 10.146 44.184 1.00 17.58 203 GLY A CA 1
ATOM 1501 C C . GLY A 1 203 ? 6.976 11.003 45.270 1.00 17.80 203 GLY A C 1
ATOM 1502 O O . GLY A 1 203 ? 7.318 10.873 46.490 1.00 15.60 203 GLY A O 1
ATOM 1503 N N . LEU A 1 204 ? 6.073 11.886 44.867 1.00 18.21 204 LEU A N 1
ATOM 1504 C CA . LEU A 1 204 ? 5.599 12.925 45.811 1.00 22.28 204 LEU A CA 1
ATOM 1505 C C . LEU A 1 204 ? 4.502 12.493 46.769 1.00 23.18 204 LEU A C 1
ATOM 1506 O O . LEU A 1 204 ? 4.118 13.268 47.647 1.00 21.16 204 LEU A O 1
ATOM 1511 N N . ALA A 1 205 ? 3.957 11.301 46.523 1.00 21.43 205 ALA A N 1
ATOM 1512 C CA . ALA A 1 205 ? 2.911 10.688 47.315 1.00 22.77 205 ALA A CA 1
ATOM 1513 C C . ALA A 1 205 ? 1.681 11.580 47.502 1.00 24.24 205 ALA A C 1
ATOM 1514 O O . ALA A 1 205 ? 1.177 11.785 48.645 1.00 26.91 205 ALA A O 1
ATOM 1516 N N . LEU A 1 206 ? 1.228 12.205 46.405 1.00 24.17 206 LEU A N 1
ATOM 1517 C CA . LEU A 1 206 ? 0.012 13.015 46.474 1.00 25.29 206 LEU A CA 1
ATOM 1518 C C . LEU A 1 206 ? -1.225 12.085 46.602 1.00 24.21 206 LEU A C 1
ATOM 1519 O O . LEU A 1 206 ? -2.266 12.418 47.155 1.00 23.21 206 LEU A O 1
ATOM 1524 N N . THR A 1 207 ? -1.096 10.918 46.011 1.00 25.00 207 THR A N 1
ATOM 1525 C CA . THR A 1 207 ? -2.055 9.844 46.130 1.00 23.95 207 THR A CA 1
ATOM 1526 C C . THR A 1 207 ? -1.317 8.686 46.749 1.00 20.33 207 THR A C 1
ATOM 1527 O O . THR A 1 207 ? -0.096 8.684 46.803 1.00 23.82 207 THR A O 1
ATOM 1531 N N . GLY A 1 208 ? -2.044 7.692 47.220 1.00 20.24 208 GLY A N 1
ATOM 1532 C CA . GLY A 1 208 ? -1.415 6.577 47.865 1.00 17.77 208 GLY A CA 1
ATOM 1533 C C . GLY A 1 208 ? -1.295 5.445 46.883 1.00 19.94 208 GLY A C 1
ATOM 1534 O O . GLY A 1 208 ? -1.573 5.602 45.702 1.00 18.76 208 GLY A O 1
ATOM 1535 N N . LEU A 1 209 ? -0.992 4.282 47.429 1.00 21.21 209 LEU A N 1
ATOM 1536 C CA . LEU A 1 209 ? -0.841 3.052 46.656 1.00 22.71 209 LEU A CA 1
ATOM 1537 C C . LEU A 1 209 ? -2.137 2.649 45.878 1.00 20.99 209 LEU A C 1
ATOM 1538 O O . LEU A 1 209 ? -2.069 2.262 44.728 1.00 21.34 209 LEU A O 1
ATOM 1543 N N . TYR A 1 210 ? -3.292 2.811 46.504 1.00 19.98 210 TYR A N 1
ATOM 1544 C CA . TYR A 1 210 ? -4.558 2.468 45.890 1.00 18.50 210 TYR A CA 1
ATOM 1545 C C . TYR A 1 210 ? -4.839 3.276 44.608 1.00 18.29 210 TYR A C 1
ATOM 1546 O O . TYR A 1 210 ? -5.069 2.693 43.524 1.00 16.62 210 TYR A O 1
ATOM 1555 N N . GLY A 1 211 ? -4.729 4.599 44.726 1.00 17.37 211 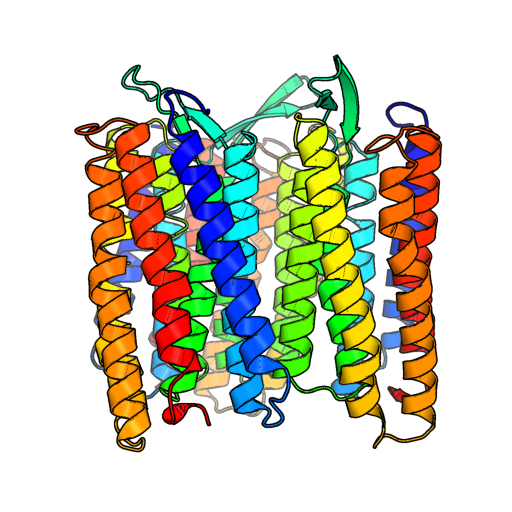GLY A N 1
ATOM 1556 C CA . GLY A 1 211 ? -4.837 5.512 43.556 1.00 19.06 211 GLY A CA 1
ATOM 1557 C C . GLY A 1 211 ? -3.805 5.252 42.435 1.00 17.53 211 GLY A C 1
ATOM 1558 O O . GLY A 1 211 ? -4.147 5.160 41.230 1.00 17.13 211 GLY A O 1
ATOM 1559 N N . GLU A 1 212 ? -2.557 5.156 42.833 1.00 19.54 212 GLU A N 1
ATOM 1560 C CA . GLU A 1 212 ? -1.443 4.865 41.915 1.00 19.15 212 GLU A CA 1
ATOM 1561 C C . GLU A 1 212 ? -1.639 3.577 41.123 1.00 18.35 212 GLU A C 1
ATOM 1562 O O . GLU A 1 212 ? -1.479 3.585 39.894 1.00 15.48 212 GLU A O 1
ATOM 1568 N N . THR A 1 213 ? -2.026 2.506 41.815 1.00 15.16 213 THR A N 1
ATOM 1569 C CA . THR A 1 213 ? -2.346 1.223 41.215 1.00 15.75 213 THR A CA 1
ATOM 1570 C C . THR A 1 213 ? -3.517 1.292 40.227 1.00 16.25 213 THR A C 1
ATOM 1571 O O . THR A 1 213 ? -3.437 0.741 39.105 1.00 15.69 213 THR A O 1
ATOM 1575 N N . LEU A 1 214 ? -4.585 1.976 40.623 1.00 15.28 214 LEU A N 1
ATOM 1576 C CA . LEU A 1 214 ? -5.677 2.262 39.715 1.00 17.66 214 LEU A CA 1
ATOM 1577 C C . LEU A 1 214 ? -5.231 3.030 38.464 1.00 16.24 214 LEU A C 1
ATOM 1578 O O . LEU A 1 214 ? -5.682 2.716 37.368 1.00 18.42 214 LEU A O 1
ATOM 1583 N N . LEU A 1 215 ? -4.359 4.023 38.618 1.00 14.47 215 LEU A N 1
ATOM 1584 C CA . LEU A 1 215 ? -3.903 4.767 37.476 1.00 15.22 215 LEU A CA 1
ATOM 1585 C C . LEU A 1 215 ? -3.097 3.871 36.462 1.00 15.09 215 LEU A C 1
ATOM 1586 O O . LEU A 1 215 ? -3.361 3.807 35.220 1.00 13.37 215 LEU A O 1
ATOM 1591 N N . PHE A 1 216 ? -2.156 3.120 36.982 1.00 14.73 216 PHE A N 1
ATOM 1592 C CA . PHE A 1 216 ? -1.384 2.248 36.082 1.00 13.55 216 PHE A CA 1
ATOM 1593 C C . PHE A 1 216 ? -2.235 1.147 35.471 1.00 14.24 216 PHE A C 1
ATOM 1594 O O . PHE A 1 216 ? -2.021 0.701 34.330 1.00 15.31 216 PHE A O 1
ATOM 1602 N N . MET A 1 217 ? -3.206 0.629 36.198 1.00 13.24 217 MET A N 1
ATOM 1603 C CA . MET A 1 217 ? -4.159 -0.341 35.619 1.00 13.67 217 MET A CA 1
ATOM 1604 C C . MET A 1 217 ? -4.877 0.187 34.384 1.00 13.75 217 MET A C 1
ATOM 1605 O O . MET A 1 217 ? -4.887 -0.475 33.323 1.00 13.47 217 MET A O 1
ATOM 1610 N N . VAL A 1 218 ? -5.424 1.405 34.473 1.00 14.90 218 VAL A N 1
ATOM 1611 C CA . VAL A 1 218 ? -6.070 2.065 33.357 1.00 14.82 218 VAL A CA 1
ATOM 1612 C C . VAL A 1 218 ? -5.108 2.344 32.222 1.00 13.70 218 VAL A C 1
ATOM 1613 O O . VAL A 1 218 ? -5.394 2.037 31.021 1.00 11.71 218 VAL A O 1
ATOM 1617 N N . LEU A 1 219 ? -3.936 2.858 32.566 1.00 13.78 219 LEU A N 1
ATOM 1618 C CA . LEU A 1 219 ? -2.938 3.147 31.503 1.00 15.51 219 LEU A CA 1
ATOM 1619 C C . LEU A 1 219 ? -2.531 1.865 30.764 1.00 14.46 219 LEU A C 1
ATOM 1620 O O . LEU A 1 219 ? -2.472 1.841 29.521 1.00 15.88 219 LEU A O 1
ATOM 1625 N N . ASP A 1 220 ? -2.207 0.820 31.531 1.00 14.96 220 ASP A N 1
ATOM 1626 C CA . ASP A 1 220 ? -1.740 -0.442 30.938 1.00 15.38 220 ASP A CA 1
ATOM 1627 C C . ASP A 1 220 ? -2.817 -1.044 30.037 1.00 14.42 220 ASP A C 1
ATOM 1628 O O . ASP A 1 220 ? -2.548 -1.577 28.941 1.00 14.27 220 ASP A O 1
ATOM 1633 N N . LEU A 1 221 ? -4.071 -0.988 30.496 1.00 14.78 221 LEU A N 1
ATOM 1634 C CA . LEU A 1 221 ? -5.211 -1.498 29.715 1.00 15.13 221 LEU A CA 1
ATOM 1635 C C . LEU A 1 221 ? -5.390 -0.769 28.380 1.00 15.18 221 LEU A C 1
ATOM 1636 O O . LEU A 1 221 ? -5.528 -1.405 27.316 1.00 13.83 221 LEU A O 1
ATOM 1641 N N . VAL A 1 222 ? -5.294 0.558 28.413 1.00 14.18 222 VAL A N 1
ATOM 1642 C CA . VAL A 1 222 ? -5.333 1.360 27.166 1.00 14.93 222 VAL A CA 1
ATOM 1643 C C . VAL A 1 222 ? -4.134 1.058 26.237 1.00 14.28 222 VAL A C 1
ATOM 1644 O O . VAL A 1 222 ? -4.316 0.740 25.014 1.00 12.83 222 VAL A O 1
ATOM 1648 N N . ALA A 1 223 ? -2.936 1.076 26.824 1.00 13.30 223 ALA A N 1
ATOM 1649 C CA . ALA A 1 223 ? -1.678 0.942 26.074 1.00 14.83 223 ALA A CA 1
ATOM 1650 C C . ALA A 1 223 ? -1.491 -0.448 25.525 1.00 16.58 223 ALA A C 1
ATOM 1651 O O . ALA A 1 223 ? -0.783 -0.641 24.509 1.00 15.76 223 ALA A O 1
ATOM 1653 N N . LYS A 1 224 ? -2.157 -1.446 26.127 1.00 16.43 224 LYS A N 1
ATOM 1654 C CA . LYS A 1 224 ? -1.950 -2.800 25.671 1.00 15.38 224 LYS A CA 1
ATOM 1655 C C . LYS A 1 224 ? -3.201 -3.352 24.946 1.00 16.47 224 LYS A C 1
ATOM 1656 O O . LYS A 1 224 ? -3.125 -3.730 23.781 1.00 18.69 224 LYS A O 1
ATOM 1662 N N . VAL A 1 225 ? -4.346 -3.376 25.611 1.00 14.22 225 VAL A N 1
ATOM 1663 C CA . VAL A 1 225 ? -5.523 -4.020 24.992 1.00 14.66 225 VAL A CA 1
ATOM 1664 C C . VAL A 1 225 ? -6.163 -3.032 23.999 1.00 13.65 225 VAL A C 1
ATOM 1665 O O . VAL A 1 225 ? -6.620 -3.436 22.896 1.00 16.24 225 VAL A O 1
ATOM 1669 N N . GLY A 1 226 ? -6.174 -1.731 24.360 1.00 14.89 226 GLY A N 1
ATOM 1670 C CA . GLY A 1 226 ? -6.761 -0.690 23.506 1.00 14.51 226 GLY A CA 1
ATOM 1671 C C . GLY A 1 226 ? -5.951 -0.577 22.224 1.00 15.37 226 GLY A C 1
ATOM 1672 O O . GLY A 1 226 ? -6.460 -0.644 21.101 1.00 14.73 226 GLY A O 1
ATOM 1673 N N . PHE A 1 227 ? -4.635 -0.414 22.356 1.00 15.22 227 PHE A N 1
ATOM 1674 C CA . PHE A 1 227 ? -3.772 -0.438 21.186 1.00 13.91 227 PHE A CA 1
ATOM 1675 C C . PHE A 1 227 ? -3.960 -1.700 20.398 1.00 14.08 227 PHE A C 1
ATOM 1676 O O . PHE A 1 227 ? -4.048 -1.657 19.175 1.00 14.75 227 PHE A O 1
ATOM 1684 N N . GLY A 1 228 ? -3.907 -2.857 21.038 1.00 11.76 228 GLY A N 1
ATOM 1685 C CA . GLY A 1 228 ? -4.068 -4.118 20.294 1.00 13.39 228 GLY A CA 1
ATOM 1686 C C . GLY A 1 228 ? -5.345 -4.245 19.459 1.00 12.78 228 GLY A C 1
ATOM 1687 O O . GLY A 1 228 ? -5.334 -4.708 18.325 1.00 13.05 228 GLY A O 1
ATOM 1688 N N . PHE A 1 229 ? -6.421 -3.761 20.031 1.00 13.94 229 PHE A N 1
ATOM 1689 C CA . PHE A 1 229 ? -7.711 -3.729 19.389 1.00 14.55 229 PHE A CA 1
ATOM 1690 C C . PHE A 1 229 ? -7.713 -2.938 18.133 1.00 13.38 229 PHE A C 1
ATOM 1691 O O . PHE A 1 229 ? -8.116 -3.450 17.032 1.00 13.20 229 PHE A O 1
ATOM 1699 N N . ILE A 1 230 ? -7.187 -1.722 18.232 1.00 14.68 230 ILE A N 1
ATOM 1700 C CA . ILE A 1 230 ? -7.094 -0.822 17.111 1.00 14.71 230 ILE A CA 1
ATOM 1701 C C . ILE A 1 230 ? -6.215 -1.372 16.000 1.00 14.14 230 ILE A C 1
ATOM 1702 O O . ILE A 1 230 ? -6.557 -1.298 14.808 1.00 12.58 230 ILE A O 1
ATOM 1707 N N . LEU A 1 231 ? -5.059 -1.902 16.371 1.00 14.45 231 LEU A N 1
ATOM 1708 C CA . LEU A 1 231 ? -4.194 -2.560 15.357 1.00 12.74 231 LEU A CA 1
ATOM 1709 C C . LEU A 1 231 ? -4.804 -3.729 14.641 1.00 13.00 231 LEU A C 1
ATOM 1710 O O . LEU A 1 231 ? -4.774 -3.797 13.376 1.00 13.64 231 LEU A O 1
ATOM 1715 N N . LEU A 1 232 ? -5.332 -4.680 15.377 1.00 12.09 232 LEU A N 1
ATOM 1716 C CA . LEU A 1 232 ? -5.664 -5.960 14.801 1.00 13.50 232 LEU A CA 1
ATOM 1717 C C . LEU A 1 232 ? -6.970 -5.909 13.992 1.00 15.46 232 LEU A C 1
ATOM 1718 O O . LEU A 1 232 ? -7.177 -6.758 13.084 1.00 14.43 232 LEU A O 1
ATOM 1723 N N . ARG A 1 233 ? -7.791 -4.876 14.253 1.00 16.96 233 ARG A N 1
ATOM 1724 C CA . ARG A 1 233 ? -8.998 -4.641 13.458 1.00 19.79 233 ARG A CA 1
ATOM 1725 C C . ARG A 1 233 ? -8.782 -3.800 12.213 1.00 19.79 233 ARG A C 1
ATOM 1726 O O . ARG A 1 233 ? -9.722 -3.613 11.464 1.00 19.43 233 ARG A O 1
ATOM 1734 N N . SER A 1 234 ? -7.568 -3.303 11.981 1.00 18.20 234 SER A N 1
ATOM 1735 C CA . SER A 1 234 ? -7.352 -2.430 10.871 1.00 19.74 234 SER A CA 1
ATOM 1736 C C . SER A 1 234 ? -7.286 -3.201 9.522 1.00 20.67 234 SER A C 1
ATOM 1737 O O . SER A 1 234 ? -6.746 -4.308 9.422 1.00 21.39 234 SER A O 1
ATOM 1740 N N . ARG A 1 235 ? -7.781 -2.558 8.471 1.00 23.22 235 ARG A N 1
ATOM 1741 C CA . ARG A 1 235 ? -7.600 -3.094 7.094 1.00 26.46 235 ARG A CA 1
ATOM 1742 C C . ARG A 1 235 ? -6.126 -3.107 6.729 1.00 27.29 235 ARG A C 1
ATOM 1743 O O . ARG A 1 235 ? -5.661 -3.929 5.938 1.00 28.20 235 ARG A O 1
ATOM 1751 N N . ALA A 1 236 ? -5.362 -2.211 7.358 1.00 24.20 236 ALA A N 1
ATOM 1752 C CA . ALA A 1 236 ? -3.913 -2.096 7.070 1.00 25.96 236 ALA A CA 1
ATOM 1753 C C . ALA A 1 236 ? -3.144 -3.412 7.212 1.00 27.12 236 ALA A C 1
ATOM 1754 O O . ALA A 1 236 ? -2.162 -3.649 6.493 1.00 26.35 236 ALA A O 1
ATOM 1756 N N . ILE A 1 237 ? -3.533 -4.267 8.160 1.00 27.95 237 ILE A N 1
ATOM 1757 C CA . ILE A 1 237 ? -2.724 -5.448 8.408 1.00 28.60 237 ILE A CA 1
ATOM 1758 C C . ILE A 1 237 ? -3.170 -6.662 7.585 1.00 33.64 237 ILE A C 1
ATOM 1759 O O . ILE A 1 237 ? -2.471 -7.676 7.583 1.00 32.53 237 ILE A O 1
ATOM 1764 N N . MET A 1 238 ? -4.327 -6.518 6.933 1.00 37.64 238 MET A N 1
ATOM 1765 C CA . MET A 1 238 ? -5.014 -7.587 6.208 1.00 40.93 238 MET A CA 1
ATOM 1766 C C . MET A 1 238 ? -4.597 -7.630 4.746 1.00 40.35 238 MET A C 1
ATOM 1767 O O . MET A 1 238 ? -3.422 -7.460 4.447 1.00 45.09 238 MET A O 1
ATOM 1772 N N . LEU B 1 11 ? 27.593 -33.803 49.901 1.00 39.16 11 LEU B N 1
ATOM 1773 C CA . LEU B 1 11 ? 27.581 -32.695 48.915 1.00 35.54 11 LEU B CA 1
ATOM 1774 C C . LEU B 1 11 ? 26.147 -32.094 48.797 1.00 31.34 11 LEU B C 1
ATOM 1775 O O . LEU B 1 11 ? 25.183 -32.810 48.504 1.00 27.83 11 LEU B O 1
ATOM 1780 N N . GLY B 1 12 ? 26.023 -30.786 49.003 1.00 26.08 12 GLY B N 1
ATOM 1781 C CA . GLY B 1 12 ? 24.722 -30.119 48.964 1.00 27.41 12 GLY B CA 1
ATOM 1782 C C . GLY B 1 12 ? 23.918 -30.221 50.262 1.00 29.57 12 GLY B C 1
ATOM 1783 O O . GLY B 1 12 ? 24.477 -30.556 51.325 1.00 30.57 12 GLY B O 1
ATOM 1784 N N . VAL B 1 13 ? 22.613 -29.908 50.182 1.00 25.96 13 VAL B N 1
ATOM 1785 C CA . VAL B 1 13 ? 21.746 -29.848 51.348 1.00 25.79 13 VAL B CA 1
ATOM 1786 C C . VAL B 1 13 ? 21.500 -31.275 51.876 1.00 26.73 13 VAL B C 1
ATOM 1787 O O . VAL B 1 13 ? 21.572 -31.524 53.092 1.00 31.05 13 VAL B O 1
ATOM 1791 N N . GLU B 1 14 ? 21.217 -32.207 50.969 1.00 22.46 14 GLU B N 1
ATOM 1792 C CA . GLU B 1 14 ? 20.875 -33.584 51.306 1.00 27.36 14 GLU B CA 1
ATOM 1793 C C . GLU B 1 14 ? 21.489 -34.580 50.317 1.00 25.37 14 GLU B C 1
ATOM 1794 O O . GLU B 1 14 ? 20.789 -35.477 49.846 1.00 31.90 14 GLU B O 1
ATOM 1800 N N . GLY B 1 15 ? 22.767 -34.387 49.964 1.00 21.06 15 GLY B N 1
ATOM 1801 C CA . GLY B 1 15 ? 23.463 -35.313 49.083 1.00 20.97 15 GLY B CA 1
ATOM 1802 C C . GLY B 1 15 ? 23.313 -35.111 47.580 1.00 19.54 15 GLY B C 1
ATOM 1803 O O . GLY B 1 15 ? 23.916 -35.833 46.786 1.00 16.47 15 GLY B O 1
ATOM 1804 N N . GLU B 1 16 ? 22.570 -34.079 47.193 1.00 19.38 16 GLU B N 1
ATOM 1805 C CA . GLU B 1 16 ? 22.217 -33.884 45.802 1.00 18.67 16 GLU B CA 1
ATOM 1806 C C . GLU B 1 16 ? 23.335 -33.284 45.004 1.00 19.02 16 GLU B C 1
ATOM 1807 O O . GLU B 1 16 ? 23.280 -33.235 43.728 1.00 19.79 16 GLU B O 1
ATOM 1813 N N . GLY B 1 17 ? 24.366 -32.841 45.718 1.00 20.86 17 GLY B N 1
ATOM 1814 C CA . GLY B 1 17 ? 25.543 -32.290 45.051 1.00 20.78 17 GLY B CA 1
ATOM 1815 C C . GLY B 1 17 ? 26.232 -33.282 44.147 1.00 20.06 17 GLY B C 1
ATOM 1816 O O . GLY B 1 17 ? 27.016 -32.885 43.270 1.00 19.66 17 GLY B O 1
ATOM 1817 N N . ILE B 1 18 ? 25.991 -34.576 44.358 1.00 19.23 18 ILE B N 1
ATOM 1818 C CA . ILE B 1 18 ? 26.649 -35.582 43.533 1.00 17.11 18 ILE B CA 1
ATOM 1819 C C . ILE B 1 18 ? 26.082 -35.473 42.072 1.00 18.29 18 ILE B C 1
ATOM 1820 O O . ILE B 1 18 ? 26.856 -35.562 41.093 1.00 17.04 18 ILE B O 1
ATOM 1825 N N . TRP B 1 19 ? 24.762 -35.261 41.939 1.00 14.78 19 TRP B N 1
ATOM 1826 C CA . TRP B 1 19 ? 24.153 -35.088 40.609 1.00 16.72 19 TRP B CA 1
ATOM 1827 C C . TRP B 1 19 ? 24.535 -33.761 39.981 1.00 15.19 19 TRP B C 1
ATOM 1828 O O . TRP B 1 19 ? 24.616 -33.673 38.740 1.00 16.65 19 TRP B O 1
ATOM 1839 N N . LEU B 1 20 ? 24.758 -32.742 40.802 1.00 14.85 20 LEU B N 1
ATOM 1840 C CA . LEU B 1 20 ? 25.350 -31.462 40.331 1.00 12.57 20 LEU B CA 1
ATOM 1841 C C . LEU B 1 20 ? 26.791 -31.625 39.761 1.00 13.30 20 LEU B C 1
ATOM 1842 O O . LEU B 1 20 ? 27.102 -31.057 38.729 1.00 12.20 20 LEU B O 1
ATOM 1847 N N . ALA B 1 21 ? 27.655 -32.384 40.415 1.00 14.48 21 ALA B N 1
ATOM 1848 C CA . ALA B 1 21 ? 29.031 -32.665 39.897 1.00 15.02 21 ALA B CA 1
ATOM 1849 C C . ALA B 1 21 ? 28.991 -33.505 38.623 1.00 16.60 21 ALA B C 1
ATOM 1850 O O . ALA B 1 21 ? 29.736 -33.225 37.628 1.00 18.90 21 ALA B O 1
ATOM 1852 N N . LEU B 1 22 ? 28.123 -34.522 38.592 1.00 17.43 22 LEU B N 1
ATOM 1853 C CA . LEU B 1 22 ? 28.021 -35.386 37.444 1.00 19.35 22 LEU B CA 1
ATOM 1854 C C . LEU B 1 22 ? 27.411 -34.635 36.243 1.00 19.10 22 LEU B C 1
ATOM 1855 O O . LEU B 1 22 ? 27.872 -34.807 35.124 1.00 19.35 22 LEU B O 1
ATOM 1860 N N . GLY B 1 23 ? 26.409 -33.796 36.506 1.00 16.36 23 GLY B N 1
ATOM 1861 C CA . GLY B 1 23 ? 25.833 -32.908 35.492 1.00 17.98 23 GLY B CA 1
ATOM 1862 C C . GLY B 1 23 ? 26.878 -31.997 34.908 1.00 16.69 23 GLY B C 1
ATOM 1863 O O . GLY B 1 23 ? 26.952 -31.916 33.631 1.00 14.89 23 GLY B O 1
ATOM 1864 N N . THR B 1 24 ? 27.678 -31.352 35.797 1.00 16.11 24 THR B N 1
ATOM 1865 C CA . THR B 1 24 ? 28.770 -30.507 35.351 1.00 16.00 24 THR B CA 1
ATOM 1866 C C . THR B 1 24 ? 29.745 -31.268 34.388 1.00 16.91 24 THR B C 1
ATOM 1867 O O . THR B 1 24 ? 30.049 -30.800 33.303 1.00 12.52 24 THR B O 1
ATOM 1871 N N . ILE B 1 25 ? 30.159 -32.441 34.808 1.00 16.24 25 ILE B N 1
ATOM 1872 C CA . ILE B 1 25 ? 31.153 -33.233 34.071 1.00 17.98 25 ILE B CA 1
ATOM 1873 C C . ILE B 1 25 ? 30.564 -33.720 32.761 1.00 14.66 25 ILE B C 1
ATOM 1874 O O . ILE B 1 25 ? 31.237 -33.638 31.686 1.00 17.62 25 ILE B O 1
ATOM 1879 N N . GLY B 1 26 ? 29.307 -34.186 32.792 1.00 14.65 26 GLY B N 1
ATOM 1880 C CA . GLY B 1 26 ? 28.600 -34.601 31.556 1.00 14.61 26 GLY B CA 1
ATOM 1881 C C . GLY B 1 26 ? 28.437 -33.505 30.486 1.00 14.71 26 GLY B C 1
ATOM 1882 O O . GLY B 1 26 ? 28.741 -33.692 29.310 1.00 14.23 26 GLY B O 1
ATOM 1883 N N . MET B 1 27 ? 28.003 -32.325 30.921 1.00 14.28 27 MET B N 1
ATOM 1884 C CA . MET B 1 27 ? 27.894 -31.149 30.062 1.00 12.84 27 MET B CA 1
ATOM 1885 C C . MET B 1 27 ? 29.278 -30.756 29.524 1.00 12.76 27 MET B C 1
ATOM 1886 O O . MET B 1 27 ? 29.427 -30.474 28.337 1.00 12.16 27 MET B O 1
ATOM 1891 N N . LEU B 1 28 ? 30.276 -30.785 30.393 1.00 12.25 28 LEU B N 1
ATOM 1892 C CA . LEU B 1 28 ? 31.641 -30.379 29.962 1.00 16.04 28 LEU B CA 1
ATOM 1893 C C . LEU B 1 28 ? 32.183 -31.306 28.943 1.00 15.00 28 LEU B C 1
ATOM 1894 O O . LEU B 1 28 ? 32.742 -30.844 27.904 1.00 19.41 28 LEU B O 1
ATOM 1899 N N . LEU B 1 29 ? 31.985 -32.605 29.164 1.00 15.11 29 LEU B N 1
ATOM 1900 C CA . LEU B 1 29 ? 32.459 -33.606 28.235 1.00 17.50 29 LEU B CA 1
ATOM 1901 C C . LEU B 1 29 ? 31.743 -33.505 26.881 1.00 16.63 29 LEU B C 1
ATOM 1902 O O . LEU B 1 29 ? 32.387 -33.683 25.835 1.00 18.02 29 LEU B O 1
ATOM 1907 N N . GLY B 1 30 ? 30.435 -33.246 26.900 1.00 15.12 30 GLY B N 1
ATOM 1908 C CA . GLY B 1 30 ? 29.690 -33.027 25.676 1.00 15.05 30 GLY B CA 1
ATOM 1909 C C . GLY B 1 30 ? 30.249 -31.820 24.920 1.00 15.10 30 GLY B C 1
ATOM 1910 O O . GLY B 1 30 ? 30.492 -31.886 23.690 1.00 15.58 30 GLY B O 1
ATOM 1911 N N . MET B 1 31 ? 30.381 -30.719 25.623 1.00 14.50 31 MET B N 1
ATOM 1912 C CA . MET B 1 31 ? 30.960 -29.472 25.051 1.00 14.74 31 MET B CA 1
ATOM 1913 C C . MET B 1 31 ? 32.308 -29.733 24.380 1.00 16.31 31 MET B C 1
ATOM 1914 O O . MET B 1 31 ? 32.545 -29.260 23.231 1.00 14.80 31 MET B O 1
ATOM 1919 N N . LEU B 1 32 ? 33.150 -30.518 25.044 1.00 14.15 32 LEU B N 1
ATOM 1920 C CA . LEU B 1 32 ? 34.516 -30.766 24.520 1.00 16.80 32 LEU B CA 1
ATOM 1921 C C . LEU B 1 32 ? 34.463 -31.617 23.260 1.00 16.56 32 LEU B C 1
ATOM 1922 O O . LEU B 1 32 ? 35.201 -31.346 22.283 1.00 16.16 32 LEU B O 1
ATOM 1927 N N . TYR B 1 33 ? 33.580 -32.618 23.268 1.00 14.14 33 TYR B N 1
ATOM 1928 C CA . TYR B 1 33 ? 33.351 -33.474 22.129 1.00 14.99 33 TYR B CA 1
ATOM 1929 C C . TYR B 1 33 ? 32.929 -32.676 20.881 1.00 15.78 33 TYR B C 1
ATOM 1930 O O . TYR B 1 33 ? 33.443 -32.894 19.764 1.00 15.16 33 TYR B O 1
ATOM 1939 N N . PHE B 1 34 ? 32.010 -31.745 21.091 1.00 14.33 34 PHE B N 1
ATOM 1940 C CA . PHE B 1 34 ? 31.440 -31.008 20.039 1.00 14.76 34 PHE B CA 1
ATOM 1941 C C . PHE B 1 34 ? 32.515 -30.046 19.495 1.00 14.86 34 PHE B C 1
ATOM 1942 O O . PHE B 1 34 ? 32.587 -29.914 18.304 1.00 16.09 34 PHE B O 1
ATOM 1950 N N . ILE B 1 35 ? 33.338 -29.455 20.367 1.00 15.28 35 ILE B N 1
ATOM 1951 C CA . ILE B 1 35 ? 34.429 -28.538 19.923 1.00 16.63 35 ILE B CA 1
ATOM 1952 C C . ILE B 1 35 ? 35.428 -29.357 19.094 1.00 19.01 35 ILE B C 1
ATOM 1953 O O . ILE B 1 35 ? 35.832 -28.928 18.025 1.00 18.46 35 ILE B O 1
ATOM 1958 N N . ALA B 1 36 ? 35.801 -30.544 19.576 1.00 18.28 36 ALA B N 1
ATOM 1959 C CA . ALA B 1 36 ? 36.839 -31.324 18.856 1.00 20.34 36 ALA B CA 1
ATOM 1960 C C . ALA B 1 36 ? 36.270 -31.772 17.511 1.00 20.47 36 ALA B C 1
ATOM 1961 O O . ALA B 1 36 ? 36.939 -31.620 16.491 1.00 20.39 36 ALA B O 1
ATOM 1963 N N . ASP B 1 37 ? 34.990 -32.145 17.483 1.00 19.74 37 ASP B N 1
ATOM 1964 C CA . ASP B 1 37 ? 34.291 -32.521 16.236 1.00 22.90 37 ASP B CA 1
ATOM 1965 C C . ASP B 1 37 ? 34.153 -31.366 15.214 1.00 22.11 37 ASP B C 1
ATOM 1966 O O . ASP B 1 37 ? 34.089 -31.597 14.016 1.00 27.86 37 ASP B O 1
ATOM 1971 N N . GLY B 1 38 ? 34.124 -30.127 15.657 1.00 19.92 38 GLY B N 1
ATOM 1972 C CA . GLY B 1 38 ? 33.928 -29.002 14.751 1.00 21.00 38 GLY B CA 1
ATOM 1973 C C . GLY B 1 38 ? 35.181 -28.292 14.279 1.00 21.57 38 GLY B C 1
ATOM 1974 O O . GLY B 1 38 ? 35.074 -27.310 13.557 1.00 18.59 38 GLY B O 1
ATOM 1975 N N . LEU B 1 39 ? 36.355 -28.766 14.698 1.00 23.26 39 LEU B N 1
ATOM 1976 C CA . LEU B 1 39 ? 37.634 -28.045 14.431 1.00 27.83 39 LEU B CA 1
ATOM 1977 C C . LEU B 1 39 ? 37.912 -27.777 12.946 1.00 29.30 39 LEU B C 1
ATOM 1978 O O . LEU B 1 39 ? 38.422 -26.729 12.607 1.00 34.17 39 LEU B O 1
ATOM 1983 N N . ASP B 1 40 ? 37.576 -28.706 12.076 1.00 31.42 40 ASP B N 1
ATOM 1984 C CA . ASP B 1 40 ? 37.885 -28.532 10.654 1.00 38.26 40 ASP B CA 1
ATOM 1985 C C . ASP B 1 40 ? 36.746 -27.897 9.875 1.00 35.54 40 ASP B C 1
ATOM 1986 O O . ASP B 1 40 ? 36.844 -27.779 8.650 1.00 36.34 40 ASP B O 1
ATOM 1991 N N . VAL B 1 41 ? 35.659 -27.487 10.545 1.00 31.40 41 VAL B N 1
ATOM 1992 C CA . VAL B 1 41 ? 34.446 -27.119 9.806 1.00 30.31 41 VAL B CA 1
ATOM 1993 C C . VAL B 1 41 ? 34.628 -25.769 9.104 1.00 31.95 41 VAL B C 1
ATOM 1994 O O . VAL B 1 41 ? 35.008 -24.801 9.715 1.00 30.07 41 VAL B O 1
ATOM 1998 N N . GLN B 1 42 ? 34.331 -25.735 7.816 1.00 32.87 42 GLN B N 1
ATOM 1999 C CA . GLN B 1 42 ? 34.513 -24.552 6.981 1.00 39.76 42 GLN B CA 1
ATOM 2000 C C . GLN B 1 42 ? 33.198 -23.840 6.610 1.00 32.61 42 GLN B C 1
ATOM 2001 O O . GLN B 1 42 ? 33.127 -22.614 6.593 1.00 34.22 42 GLN B O 1
ATOM 2007 N N . ASP B 1 43 ? 32.170 -24.619 6.305 1.00 30.04 43 ASP B N 1
ATOM 2008 C CA . ASP B 1 43 ? 30.925 -24.083 5.794 1.00 29.23 43 ASP B CA 1
ATOM 2009 C C . ASP B 1 43 ? 30.251 -23.213 6.857 1.00 29.17 43 ASP B C 1
ATOM 2010 O O . ASP B 1 43 ? 30.102 -23.665 8.004 1.00 29.28 43 ASP B O 1
ATOM 2015 N N . PRO B 1 44 ? 29.840 -21.976 6.504 1.00 25.97 44 PRO B N 1
ATOM 2016 C CA . PRO B 1 44 ? 29.192 -21.058 7.461 1.00 27.36 44 PRO B CA 1
ATOM 2017 C C . PRO B 1 44 ? 27.936 -21.561 8.157 1.00 23.97 44 PRO B C 1
ATOM 2018 O O . PRO B 1 44 ? 27.809 -21.355 9.365 1.00 22.29 44 PRO B O 1
ATOM 2022 N N . ARG B 1 45 ? 27.046 -22.207 7.419 1.00 24.92 45 ARG B N 1
ATOM 2023 C CA . ARG B 1 45 ? 25.825 -22.744 8.007 1.00 24.07 45 ARG B CA 1
ATOM 2024 C C . ARG B 1 45 ? 26.113 -23.901 8.941 1.00 22.62 45 ARG B C 1
ATOM 2025 O O . ARG B 1 45 ? 25.569 -23.965 10.056 1.00 20.86 45 ARG B O 1
ATOM 2033 N N . GLN B 1 46 ? 26.990 -24.819 8.509 1.00 21.44 46 GLN B N 1
ATOM 2034 C CA . GLN B 1 46 ? 27.430 -25.902 9.371 1.00 18.46 46 GLN B CA 1
ATOM 2035 C C . GLN B 1 46 ? 28.087 -25.393 10.637 1.00 20.88 46 GLN B C 1
ATOM 2036 O O . GLN B 1 46 ? 27.797 -25.915 11.783 1.00 19.14 46 GLN B O 1
ATOM 2042 N N . LYS B 1 47 ? 28.938 -24.359 10.483 1.00 18.60 47 LYS B N 1
ATOM 2043 C CA . LYS B 1 47 ? 29.609 -23.743 11.582 1.00 22.20 47 LYS B CA 1
ATOM 2044 C C . LYS B 1 47 ? 28.643 -23.135 12.607 1.00 18.83 47 LYS B C 1
ATOM 2045 O O . LYS B 1 47 ? 28.907 -23.214 13.809 1.00 19.45 47 LYS B O 1
ATOM 2051 N N . GLU B 1 48 ? 27.580 -22.539 12.121 1.00 18.35 48 GLU B N 1
ATOM 2052 C CA . GLU B 1 48 ? 26.590 -21.920 13.014 1.00 18.56 48 GLU B CA 1
ATOM 2053 C C . GLU B 1 48 ? 25.981 -23.003 13.926 1.00 16.98 48 GLU B C 1
ATOM 2054 O O . GLU B 1 48 ? 25.775 -22.768 15.130 1.00 18.92 48 GLU B O 1
ATOM 2060 N N . PHE B 1 49 ? 25.745 -24.203 13.425 1.00 16.29 49 PHE B N 1
ATOM 2061 C CA . PHE B 1 49 ? 25.215 -25.321 14.316 1.00 13.81 49 PHE B CA 1
ATOM 2062 C C . PHE B 1 49 ? 26.173 -25.738 15.395 1.00 14.31 49 PHE B C 1
ATOM 2063 O O . PHE B 1 49 ? 25.786 -26.006 16.557 1.00 14.07 49 PHE B O 1
ATOM 2071 N N . TYR B 1 50 ? 27.461 -25.839 15.048 1.00 12.53 50 TYR B N 1
ATOM 2072 C CA . TYR B 1 50 ? 28.472 -25.980 16.078 1.00 14.44 50 TYR B CA 1
ATOM 2073 C C . TYR B 1 50 ? 28.494 -24.889 17.131 1.00 14.24 50 TYR B C 1
ATOM 2074 O O . TYR B 1 50 ? 28.581 -25.186 18.357 1.00 14.28 50 TYR B O 1
ATOM 2083 N N . VAL B 1 51 ? 28.417 -23.635 16.688 1.00 13.56 51 VAL B N 1
ATOM 2084 C CA . VAL B 1 51 ? 28.511 -22.580 17.667 1.00 16.59 51 VAL B CA 1
ATOM 2085 C C . VAL B 1 51 ? 27.377 -22.655 18.665 1.00 13.25 51 VAL B C 1
ATOM 2086 O O . VAL B 1 51 ? 27.623 -22.618 19.901 1.00 15.62 51 VAL B O 1
ATOM 2090 N N . ILE B 1 52 ? 26.181 -22.732 18.143 1.00 14.47 52 ILE B N 1
ATOM 2091 C CA . ILE B 1 52 ? 24.957 -22.812 18.994 1.00 13.46 52 ILE B CA 1
ATOM 2092 C C . ILE B 1 52 ? 25.058 -24.027 19.926 1.00 12.42 52 ILE B C 1
ATOM 2093 O O . ILE B 1 52 ? 24.735 -23.993 21.125 1.00 11.61 52 ILE B O 1
ATOM 2098 N N . THR B 1 53 ? 25.446 -25.153 19.346 1.00 12.37 53 THR B N 1
ATOM 2099 C CA . THR B 1 53 ? 25.395 -26.433 20.066 1.00 12.77 53 THR B CA 1
ATOM 2100 C C . THR B 1 53 ? 26.536 -26.627 21.075 1.00 12.35 53 THR B C 1
ATOM 2101 O O . THR B 1 53 ? 26.407 -27.394 22.026 1.00 13.48 53 THR B O 1
ATOM 2105 N N . ILE B 1 54 ? 27.595 -25.863 20.936 1.00 12.81 54 ILE B N 1
ATOM 2106 C CA . ILE B 1 54 ? 28.662 -25.774 21.937 1.00 12.84 54 ILE B CA 1
ATOM 2107 C C . ILE B 1 54 ? 28.254 -24.864 23.077 1.00 13.45 54 ILE B C 1
ATOM 2108 O O . ILE B 1 54 ? 28.490 -25.203 24.247 1.00 14.25 54 ILE B O 1
ATOM 2113 N N . LEU B 1 55 ? 27.632 -23.742 22.734 1.00 14.19 55 LEU B N 1
ATOM 2114 C CA . LEU B 1 55 ? 27.217 -22.761 23.721 1.00 14.62 55 LEU B CA 1
ATOM 2115 C C . LEU B 1 55 ? 26.243 -23.320 24.732 1.00 13.23 55 LEU B C 1
ATOM 2116 O O . LEU B 1 55 ? 26.320 -23.008 25.941 1.00 11.71 55 LEU B O 1
ATOM 2121 N N . ILE B 1 56 ? 25.300 -24.119 24.255 1.00 12.92 56 ILE B N 1
ATOM 2122 C CA . ILE B 1 56 ? 24.313 -24.758 25.131 1.00 13.22 56 ILE B CA 1
ATOM 2123 C C . ILE B 1 56 ? 24.942 -25.544 26.289 1.00 13.49 56 ILE B C 1
ATOM 2124 O O . ILE B 1 56 ? 24.640 -25.259 27.437 1.00 14.55 56 ILE B O 1
ATOM 2129 N N . PRO B 1 57 ? 25.757 -26.590 26.017 1.00 16.04 57 PRO B N 1
ATOM 2130 C CA . PRO B 1 57 ? 26.357 -27.274 27.188 1.00 14.41 57 PRO B CA 1
ATOM 2131 C C . PRO B 1 57 ? 27.394 -26.446 27.948 1.00 15.15 57 PRO B C 1
ATOM 2132 O O . PRO B 1 57 ? 27.530 -26.652 29.140 1.00 16.33 57 PRO B O 1
ATOM 2136 N N . ALA B 1 58 ? 28.028 -25.439 27.307 1.00 14.06 58 ALA B N 1
ATOM 2137 C CA . ALA B 1 58 ? 28.832 -24.490 28.061 1.00 11.98 58 ALA B CA 1
ATOM 2138 C C . ALA B 1 58 ? 27.986 -23.742 29.151 1.00 11.46 58 ALA B C 1
ATOM 2139 O O . ALA B 1 58 ? 28.335 -23.711 30.381 1.00 11.50 58 ALA B O 1
ATOM 2141 N N . ILE B 1 59 ? 26.840 -23.235 28.747 1.00 12.45 59 ILE B N 1
ATOM 2142 C CA . ILE B 1 59 ? 25.966 -22.550 29.725 1.00 11.49 59 ILE B CA 1
ATOM 2143 C C . ILE B 1 59 ? 25.563 -23.513 30.851 1.00 12.38 59 ILE B C 1
ATOM 2144 O O . ILE B 1 59 ? 25.542 -23.161 32.053 1.00 10.42 59 ILE B O 1
ATOM 2149 N N . ALA B 1 60 ? 25.175 -24.707 30.451 1.00 11.25 60 ALA B N 1
ATOM 2150 C CA . ALA B 1 60 ? 24.660 -25.637 31.414 1.00 10.79 60 ALA B CA 1
ATOM 2151 C C . ALA B 1 60 ? 25.790 -26.132 32.330 1.00 11.01 60 ALA B C 1
ATOM 2152 O O . ALA B 1 60 ? 25.552 -26.342 33.508 1.00 11.04 60 ALA B O 1
ATOM 2154 N N . ALA B 1 61 ? 27.026 -26.284 31.809 1.00 10.17 61 ALA B N 1
ATOM 2155 C CA . ALA B 1 61 ? 28.121 -26.721 32.688 1.00 11.71 61 ALA B CA 1
ATOM 2156 C C . ALA B 1 61 ? 28.378 -25.638 33.707 1.00 12.52 61 ALA B C 1
ATOM 2157 O O . ALA B 1 61 ? 28.553 -25.931 34.877 1.00 14.46 61 ALA B O 1
ATOM 2159 N N . ALA B 1 62 ? 28.369 -24.376 33.284 1.00 13.24 62 ALA B N 1
ATOM 2160 C CA . ALA B 1 62 ? 28.644 -23.273 34.168 1.00 12.52 62 ALA B CA 1
ATOM 2161 C C . ALA B 1 62 ? 27.564 -23.102 35.256 1.00 13.72 62 ALA B C 1
ATOM 2162 O O . ALA B 1 62 ? 27.813 -22.845 36.446 1.00 12.94 62 ALA B O 1
ATOM 2164 N N . SER B 1 63 ? 26.303 -23.294 34.849 1.00 14.44 63 SER B N 1
ATOM 2165 C CA . SER B 1 63 ? 25.193 -23.333 35.781 1.00 13.90 63 SER B CA 1
ATOM 2166 C C . SER B 1 63 ? 25.205 -24.481 36.759 1.00 12.74 63 SER B C 1
ATOM 2167 O O . SER B 1 63 ? 25.041 -24.270 37.995 1.00 11.13 63 SER B O 1
ATOM 2170 N N . TYR B 1 64 ? 25.466 -25.685 36.261 1.00 11.75 64 TYR B N 1
ATOM 2171 C CA . TYR B 1 64 ? 25.654 -26.805 37.179 1.00 11.58 64 TYR B CA 1
ATOM 2172 C C . TYR B 1 64 ? 26.776 -26.599 38.182 1.00 11.02 64 TYR B C 1
ATOM 2173 O O . TYR B 1 64 ? 26.663 -26.962 39.371 1.00 11.68 64 TYR B O 1
ATOM 2182 N N . LEU B 1 65 ? 27.897 -26.105 37.694 1.00 12.14 65 LEU B N 1
ATOM 2183 C CA . LEU B 1 65 ? 29.046 -25.846 38.616 1.00 11.57 65 LEU B CA 1
ATOM 2184 C C . LEU B 1 65 ? 28.731 -24.801 39.707 1.00 12.42 65 LEU B C 1
ATOM 2185 O O . LEU B 1 65 ? 29.106 -24.959 40.906 1.00 12.55 65 LEU B O 1
ATOM 2190 N N . SER B 1 66 ? 28.044 -23.724 39.313 1.00 13.38 66 SER B N 1
ATOM 2191 C CA . SER B 1 66 ? 27.552 -22.719 40.255 1.00 15.71 66 SER B CA 1
ATOM 2192 C C . SER B 1 66 ? 26.647 -23.305 41.340 1.00 15.35 66 SER B C 1
ATOM 2193 O O . SER B 1 66 ? 26.844 -23.001 42.496 1.00 18.79 66 SER B O 1
ATOM 2196 N N . MET B 1 67 ? 25.720 -24.175 40.972 1.00 14.86 67 MET B N 1
ATOM 2197 C CA . MET B 1 67 ? 24.852 -24.891 41.931 1.00 13.76 67 MET B CA 1
ATOM 2198 C C . MET B 1 67 ? 25.641 -25.819 42.839 1.00 12.77 67 MET B C 1
ATOM 2199 O O . MET B 1 67 ? 25.379 -25.859 44.052 1.00 13.01 67 MET B O 1
ATOM 2204 N N . PHE B 1 68 ? 26.669 -26.488 42.281 1.00 11.41 68 PHE B N 1
ATOM 2205 C CA . PHE B 1 68 ? 27.519 -27.407 43.040 1.00 13.07 68 PHE B CA 1
ATOM 2206 C C . PHE B 1 68 ? 28.207 -26.641 44.171 1.00 14.21 68 PHE B C 1
ATOM 2207 O O . PHE B 1 68 ? 28.422 -27.194 45.283 1.00 14.21 68 PHE B O 1
ATOM 2215 N N . PHE B 1 69 ? 28.528 -25.368 43.897 1.00 14.86 69 PHE B N 1
ATOM 2216 C CA . PHE B 1 69 ? 29.188 -24.547 44.908 1.00 17.67 69 PHE B CA 1
ATOM 2217 C C . PHE B 1 69 ? 28.202 -23.825 45.849 1.00 19.25 69 PHE B C 1
ATOM 2218 O O . PHE B 1 69 ? 28.626 -23.118 46.766 1.00 20.97 69 PHE B O 1
ATOM 2226 N N . GLY B 1 70 ? 26.907 -24.008 45.651 1.00 18.50 70 GLY B N 1
ATOM 2227 C CA . GLY B 1 70 ? 25.910 -23.343 46.444 1.00 19.15 70 GLY B CA 1
ATOM 2228 C C . GLY B 1 70 ? 25.443 -21.991 45.947 1.00 19.82 70 GLY B C 1
ATOM 2229 O O . GLY B 1 70 ? 24.538 -21.388 46.552 1.00 20.70 70 GLY B O 1
ATOM 2230 N N . PHE B 1 71 ? 26.016 -21.495 44.848 1.00 18.89 71 PHE B N 1
ATOM 2231 C CA . PHE B 1 71 ? 25.539 -20.246 44.288 1.00 18.69 71 PHE B CA 1
ATOM 2232 C C . PHE B 1 71 ? 24.250 -20.512 43.485 1.00 20.04 71 PHE B C 1
ATOM 2233 O O . PHE B 1 71 ? 24.186 -21.451 42.706 1.00 27.17 71 PHE B O 1
ATOM 2241 N N . GLY B 1 72 ? 23.228 -19.683 43.622 1.00 18.38 72 GLY B N 1
ATOM 2242 C CA . GLY B 1 72 ? 22.023 -20.001 42.880 1.00 18.55 72 GLY B CA 1
ATOM 2243 C C . GLY B 1 72 ? 21.144 -21.006 43.629 1.00 18.58 72 GLY B C 1
ATOM 2244 O O . GLY B 1 72 ? 20.376 -21.763 42.997 1.00 20.21 72 GLY B O 1
ATOM 2245 N N . LEU B 1 73 ? 21.352 -21.057 44.950 1.00 18.42 73 LEU B N 1
ATOM 2246 C CA . LEU B 1 73 ? 20.474 -21.840 45.849 1.00 19.24 73 LEU B CA 1
ATOM 2247 C C . LEU B 1 73 ? 19.956 -20.900 46.899 1.00 23.06 73 LEU B C 1
ATOM 2248 O O . LEU B 1 73 ? 20.752 -20.193 47.531 1.00 25.41 73 LEU B O 1
ATOM 2253 N N . THR B 1 74 ? 18.636 -20.879 47.109 1.00 20.68 74 THR B N 1
ATOM 2254 C CA . THR B 1 74 ? 18.044 -20.068 48.177 1.00 22.90 74 THR B CA 1
ATOM 2255 C C . THR B 1 74 ? 17.013 -20.947 48.908 1.00 24.92 74 THR B C 1
ATOM 2256 O O . THR B 1 74 ? 16.373 -21.833 48.302 1.00 20.19 74 THR B O 1
ATOM 2260 N N . GLU B 1 75 ? 16.840 -20.728 50.208 1.00 24.41 75 GLU B N 1
ATOM 2261 C CA . GLU B 1 75 ? 15.696 -21.355 50.900 1.00 29.19 75 GLU B CA 1
ATOM 2262 C C . GLU B 1 75 ? 14.471 -20.446 50.755 1.00 27.70 75 GLU B C 1
ATOM 2263 O O . GLU B 1 75 ? 14.597 -19.225 50.853 1.00 33.27 75 GLU B O 1
ATOM 2269 N N . VAL B 1 76 ? 13.303 -21.031 50.554 1.00 25.58 76 VAL B N 1
ATOM 2270 C CA . VAL B 1 76 ? 12.046 -20.264 50.490 1.00 24.70 76 VAL B CA 1
ATOM 2271 C C . VAL B 1 76 ? 11.035 -20.868 51.498 1.00 22.92 76 VAL B C 1
ATOM 2272 O O . VAL B 1 76 ? 10.755 -22.045 51.425 1.00 20.23 76 VAL B O 1
ATOM 2276 N N . SER B 1 77 ? 10.528 -20.051 52.420 1.00 20.97 77 SER B N 1
ATOM 2277 C CA . SER B 1 77 ? 9.519 -20.447 53.349 1.00 22.64 77 SER B CA 1
ATOM 2278 C C . SER B 1 77 ? 8.160 -20.152 52.747 1.00 22.15 77 SER B C 1
ATOM 2279 O O . SER B 1 77 ? 7.832 -19.015 52.502 1.00 24.73 77 SER B O 1
ATOM 2282 N N . LEU B 1 78 ? 7.377 -21.189 52.479 1.00 20.56 78 LEU B N 1
ATOM 2283 C CA . LEU B 1 78 ? 6.030 -21.009 51.884 1.00 19.60 78 LEU B CA 1
ATOM 2284 C C . LEU B 1 78 ? 5.010 -20.594 52.966 1.00 21.97 78 LEU B C 1
ATOM 2285 O O . LEU B 1 78 ? 5.246 -20.724 54.163 1.00 21.74 78 LEU B O 1
ATOM 2290 N N . ALA B 1 79 ? 3.874 -20.076 52.541 1.00 23.35 79 ALA B N 1
ATOM 2291 C CA . ALA B 1 79 ? 2.805 -19.677 53.488 1.00 27.25 79 ALA B CA 1
ATOM 2292 C C . ALA B 1 79 ? 2.298 -20.892 54.312 1.00 26.90 79 ALA B C 1
ATOM 2293 O O . ALA B 1 79 ? 1.682 -20.733 55.335 1.00 31.70 79 ALA B O 1
ATOM 2295 N N . ASN B 1 80 ? 2.562 -22.075 53.768 1.00 28.06 80 ASN B N 1
ATOM 2296 C CA . ASN B 1 80 ? 2.444 -23.421 54.331 1.00 28.83 80 ASN B CA 1
ATOM 2297 C C . ASN B 1 80 ? 3.243 -23.676 55.602 1.00 28.57 80 ASN B C 1
ATOM 2298 O O . ASN B 1 80 ? 3.023 -24.702 56.275 1.00 28.66 80 ASN B O 1
ATOM 2303 N N . GLY B 1 81 ? 4.265 -22.850 55.829 1.00 24.95 81 GLY B N 1
ATOM 2304 C CA . GLY B 1 81 ? 5.365 -23.239 56.710 1.00 26.06 81 GLY B CA 1
ATOM 2305 C C . GLY B 1 81 ? 6.448 -24.105 56.081 1.00 23.19 81 GLY B C 1
ATOM 2306 O O . GLY B 1 81 ? 7.581 -24.197 56.623 1.00 21.52 81 GLY B O 1
ATOM 2307 N N . ARG B 1 82 ? 6.144 -24.726 54.939 1.00 22.09 82 ARG B N 1
ATOM 2308 C CA . ARG B 1 82 ? 7.081 -25.633 54.276 1.00 22.13 82 ARG B CA 1
ATOM 2309 C C . ARG B 1 82 ? 8.311 -24.851 53.786 1.00 19.87 82 ARG B C 1
ATOM 2310 O O . ARG B 1 82 ? 8.148 -23.748 53.348 1.00 17.17 82 ARG B O 1
ATOM 2318 N N . VAL B 1 83 ? 9.514 -25.392 53.962 1.00 17.64 83 VAL B N 1
ATOM 2319 C CA . VAL B 1 83 ? 10.703 -24.704 53.509 1.00 20.37 83 VAL B CA 1
ATOM 2320 C C . VAL B 1 83 ? 11.236 -25.524 52.351 1.00 21.00 83 VAL B C 1
ATOM 2321 O O . VAL B 1 83 ? 11.504 -26.758 52.484 1.00 21.98 83 VAL B O 1
ATOM 2325 N N A VAL B 1 84 ? 11.408 -24.852 51.223 0.21 20.88 84 VAL B N 1
ATOM 2326 N N B VAL B 1 84 ? 11.366 -24.852 51.226 0.79 19.74 84 VAL B N 1
ATOM 2327 C CA A VAL B 1 84 ? 11.884 -25.495 50.009 0.21 21.18 84 VAL B CA 1
ATOM 2328 C CA B VAL B 1 84 ? 11.831 -25.466 49.965 0.79 20.49 84 VAL B CA 1
ATOM 2329 C C A VAL B 1 84 ? 13.229 -24.893 49.582 0.21 20.42 84 VAL B C 1
ATOM 2330 C C B VAL B 1 84 ? 13.237 -24.900 49.609 0.79 19.45 84 VAL B C 1
ATOM 2331 O O A VAL B 1 84 ? 13.408 -23.676 49.579 0.21 19.99 84 VAL B O 1
ATOM 2332 O O B VAL B 1 84 ? 13.432 -23.700 49.647 0.79 17.90 84 VAL B O 1
ATOM 2339 N N . ASP B 1 85 ? 14.165 -25.779 49.266 1.00 18.92 85 ASP B N 1
ATOM 2340 C CA . ASP B 1 85 ? 15.502 -25.427 48.784 1.00 21.86 85 ASP B CA 1
ATOM 2341 C C . ASP B 1 85 ? 15.443 -25.289 47.252 1.00 18.92 85 ASP B C 1
ATOM 2342 O O . ASP B 1 85 ? 15.334 -26.288 46.545 1.00 15.53 85 ASP B O 1
ATOM 2347 N N . VAL B 1 86 ? 15.508 -24.045 46.797 1.00 15.87 86 VAL B N 1
ATOM 2348 C CA . VAL B 1 86 ? 15.221 -23.658 45.431 1.00 17.12 86 VAL B CA 1
ATOM 2349 C C . VAL B 1 86 ? 16.549 -23.447 44.716 1.00 17.60 86 VAL B C 1
ATOM 2350 O O . VAL B 1 86 ? 17.309 -22.530 45.075 1.00 18.28 86 VAL B O 1
ATOM 2354 N N . TYR B 1 87 ? 16.850 -24.306 43.745 1.00 17.03 87 TYR B N 1
ATOM 2355 C CA . TYR B 1 87 ? 17.986 -24.074 42.902 1.00 15.60 87 TYR B CA 1
ATOM 2356 C C . TYR B 1 87 ? 17.576 -23.151 41.758 1.00 16.00 87 TYR B C 1
ATOM 2357 O O . TYR B 1 87 ? 17.382 -23.594 40.674 1.00 14.16 87 TYR B O 1
ATOM 2366 N N . T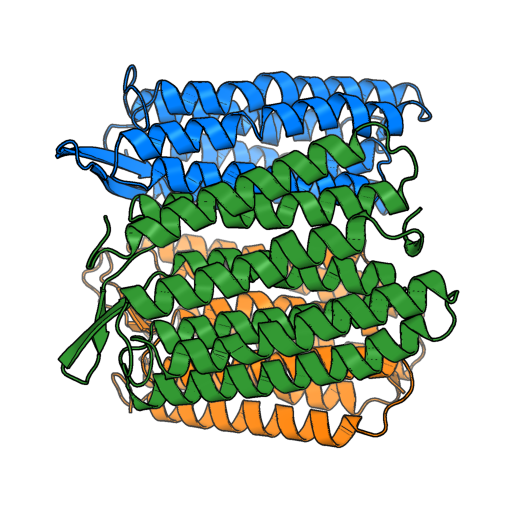RP B 1 88 ? 17.512 -21.863 41.989 1.00 17.15 88 TRP B N 1
ATOM 2367 C CA . TRP B 1 88 ? 17.111 -20.943 40.972 1.00 17.93 88 TRP B CA 1
ATOM 2368 C C . TRP B 1 88 ? 18.060 -20.787 39.819 1.00 17.58 88 TRP B C 1
ATOM 2369 O O . TRP B 1 88 ? 17.588 -20.331 38.722 1.00 19.60 88 TRP B O 1
ATOM 2380 N N . ALA B 1 89 ? 19.312 -21.236 39.954 1.00 15.76 89 ALA B N 1
ATOM 2381 C CA . ALA B 1 89 ? 20.200 -20.998 38.827 1.00 16.68 89 ALA B CA 1
ATOM 2382 C C . ALA B 1 89 ? 19.822 -21.832 37.626 1.00 18.91 89 ALA B C 1
ATOM 2383 O O . ALA B 1 89 ? 20.217 -21.500 36.476 1.00 16.55 89 ALA B O 1
ATOM 2385 N N . ARG B 1 90 ? 18.992 -22.859 37.861 1.00 20.47 90 ARG B N 1
ATOM 2386 C CA . ARG B 1 90 ? 18.445 -23.685 36.725 1.00 21.04 90 ARG B CA 1
ATOM 2387 C C . ARG B 1 90 ? 17.685 -22.826 35.701 1.00 23.72 90 ARG B C 1
ATOM 2388 O O . ARG B 1 90 ? 17.811 -23.078 34.523 1.00 22.34 90 ARG B O 1
ATOM 2396 N N . TYR B 1 91 ? 16.860 -21.851 36.195 1.00 16.59 91 TYR B N 1
ATOM 2397 C CA . TYR B 1 91 ? 16.054 -20.966 35.363 1.00 20.23 91 TYR B CA 1
ATOM 2398 C C . TYR B 1 91 ? 16.886 -20.013 34.558 1.00 18.36 91 TYR B C 1
ATOM 2399 O O . TYR B 1 91 ? 16.582 -19.696 33.413 1.00 17.76 91 TYR B O 1
ATOM 2408 N N . ALA B 1 92 ? 17.966 -19.527 35.163 1.00 18.85 92 ALA B N 1
ATOM 2409 C CA . ALA B 1 92 ? 18.891 -18.658 34.446 1.00 23.37 92 ALA B CA 1
ATOM 2410 C C . ALA B 1 92 ? 19.420 -19.399 33.234 1.00 21.34 92 ALA B C 1
ATOM 2411 O O . ALA B 1 92 ? 19.370 -18.860 32.111 1.00 25.95 92 ALA B O 1
ATOM 2413 N N . ASP B 1 93 ? 19.859 -20.647 33.470 1.00 21.13 93 ASP B N 1
ATOM 2414 C CA . ASP B 1 93 ? 20.402 -21.575 32.457 1.00 18.23 93 ASP B CA 1
ATOM 2415 C C . ASP B 1 93 ? 19.312 -21.756 31.355 1.00 16.08 93 ASP B C 1
ATOM 2416 O O . ASP B 1 93 ? 19.522 -21.456 30.201 1.00 16.34 93 ASP B O 1
ATOM 2421 N N . TRP B 1 94 ? 18.154 -22.256 31.736 1.00 14.63 94 TRP B N 1
ATOM 2422 C CA . TRP B 1 94 ? 17.089 -22.542 30.831 1.00 13.90 94 TRP B CA 1
ATOM 2423 C C . TRP B 1 94 ? 16.634 -21.331 29.990 1.00 14.31 94 TRP B C 1
ATOM 2424 O O . TRP B 1 94 ? 16.189 -21.499 28.827 1.00 14.54 94 TRP B O 1
ATOM 2435 N N . LEU B 1 95 ? 16.657 -20.134 30.572 1.00 15.36 95 LEU B N 1
ATOM 2436 C CA . LEU B 1 95 ? 16.172 -18.934 29.878 1.00 17.28 95 LEU B CA 1
ATOM 2437 C C . LEU B 1 95 ? 16.931 -18.692 28.584 1.00 17.73 95 LEU B C 1
ATOM 2438 O O . LEU B 1 95 ? 16.395 -18.086 27.669 1.00 17.21 95 LEU B O 1
ATOM 2443 N N . PHE B 1 96 ? 18.205 -19.108 28.561 1.00 16.32 96 PHE B N 1
ATOM 2444 C CA . PHE B 1 96 ? 19.059 -18.941 27.428 1.00 18.85 96 PHE B CA 1
ATOM 2445 C C . PHE B 1 96 ? 19.253 -20.212 26.605 1.00 15.69 96 PHE B C 1
ATOM 2446 O O . PHE B 1 96 ? 19.308 -20.139 25.370 1.00 18.05 96 PHE B O 1
ATOM 2454 N N . THR B 1 97 ? 19.333 -21.364 27.256 1.00 14.09 97 THR B N 1
ATOM 2455 C CA . THR B 1 97 ? 19.501 -22.643 26.525 1.00 13.85 97 THR B CA 1
ATOM 2456 C C . THR B 1 97 ? 18.237 -23.128 25.780 1.00 14.58 97 THR B C 1
ATOM 2457 O O . THR B 1 97 ? 18.340 -23.686 24.673 1.00 14.11 97 THR B O 1
ATOM 2461 N N . THR B 1 98 ? 17.063 -22.968 26.358 1.00 14.34 98 THR B N 1
ATOM 2462 C CA . THR B 1 98 ? 15.841 -23.343 25.590 1.00 14.22 98 THR B CA 1
ATOM 2463 C C . THR B 1 98 ? 15.582 -22.502 24.287 1.00 13.58 98 THR B C 1
ATOM 2464 O O . THR B 1 98 ? 15.299 -23.084 23.227 1.00 13.94 98 THR B O 1
ATOM 2468 N N . PRO B 1 99 ? 15.761 -21.182 24.315 1.00 14.33 99 PRO B N 1
ATOM 2469 C CA . PRO B 1 99 ? 15.751 -20.459 23.017 1.00 15.72 99 PRO B CA 1
ATOM 2470 C C . PRO B 1 99 ? 16.870 -20.924 22.019 1.00 13.88 99 PRO B C 1
ATOM 2471 O O . PRO B 1 99 ? 16.632 -21.070 20.832 1.00 15.30 99 PRO B O 1
ATOM 2475 N N . LEU B 1 100 ? 18.071 -21.151 22.498 1.00 13.74 100 LEU B N 1
ATOM 2476 C CA . LEU B 1 100 ? 19.159 -21.651 21.663 1.00 12.98 100 LEU B CA 1
ATOM 2477 C C . LEU B 1 100 ? 18.818 -23.051 21.047 1.00 12.74 100 LEU B C 1
ATOM 2478 O O . LEU B 1 100 ? 19.148 -23.295 19.889 1.00 15.12 100 LEU B O 1
ATOM 2483 N N . LEU B 1 101 ? 18.220 -23.959 21.812 1.00 12.95 101 LEU B N 1
ATOM 2484 C CA . LEU B 1 101 ? 17.754 -25.271 21.289 1.00 13.20 101 LEU B CA 1
ATOM 2485 C C . LEU B 1 101 ? 16.750 -25.058 20.230 1.00 14.55 101 LEU B C 1
ATOM 2486 O O . LEU B 1 101 ? 16.786 -25.785 19.213 1.00 14.21 101 LEU B O 1
ATOM 2491 N N . LEU B 1 102 ? 15.823 -24.109 20.448 1.00 14.65 102 LEU B N 1
ATOM 2492 C CA . LEU B 1 102 ? 14.783 -23.860 19.447 1.00 14.71 102 LEU B CA 1
ATOM 2493 C C . LEU B 1 102 ? 15.354 -23.232 18.226 1.00 14.66 102 LEU B C 1
ATOM 2494 O O . LEU B 1 102 ? 14.890 -23.506 17.090 1.00 15.01 102 LEU B O 1
ATOM 2499 N N . LEU B 1 103 ? 16.332 -22.344 18.421 1.00 13.72 103 LEU B N 1
ATOM 2500 C CA . LEU B 1 103 ? 17.025 -21.750 17.267 1.00 14.03 103 LEU B CA 1
ATOM 2501 C C . LEU B 1 103 ? 17.681 -22.852 16.466 1.00 14.63 103 LEU B C 1
ATOM 2502 O O . LEU B 1 103 ? 17.562 -22.924 15.221 1.00 14.36 103 LEU B O 1
ATOM 2507 N N . ASP B 1 104 ? 18.403 -23.743 17.133 1.00 15.24 104 ASP B N 1
ATOM 2508 C CA . ASP B 1 104 ? 19.080 -24.901 16.424 1.00 14.00 104 ASP B CA 1
ATOM 2509 C C . ASP B 1 104 ? 18.143 -25.741 15.585 1.00 13.37 104 ASP B C 1
ATOM 2510 O O . ASP B 1 104 ? 18.419 -26.046 14.402 1.00 12.68 104 ASP B O 1
ATOM 2515 N N . ILE B 1 105 ? 16.992 -26.121 16.156 1.00 12.87 105 ILE B N 1
ATOM 2516 C CA . ILE B 1 105 ? 16.055 -26.972 15.451 1.00 13.42 105 ILE B CA 1
ATOM 2517 C C . ILE B 1 105 ? 15.338 -26.158 14.393 1.00 13.21 105 ILE B C 1
ATOM 2518 O O . ILE B 1 105 ? 15.072 -26.670 13.328 1.00 11.48 105 ILE B O 1
ATOM 2523 N N . GLY B 1 106 ? 15.119 -24.861 14.649 1.00 14.48 106 GLY B N 1
ATOM 2524 C CA . GLY B 1 106 ? 14.515 -23.985 13.684 1.00 14.53 106 GLY B CA 1
ATOM 2525 C C . GLY B 1 106 ? 15.380 -23.779 12.429 1.00 14.91 106 GLY B C 1
ATOM 2526 O O . GLY B 1 106 ? 14.840 -23.720 11.260 1.00 15.22 106 GLY B O 1
ATOM 2527 N N . LEU B 1 107 ? 16.698 -23.582 12.652 1.00 13.05 107 LEU B N 1
ATOM 2528 C CA . LEU B 1 107 ? 17.641 -23.395 11.549 1.00 14.87 107 LEU B CA 1
ATOM 2529 C C . LEU B 1 107 ? 17.729 -24.660 10.721 1.00 13.77 107 LEU B C 1
ATOM 2530 O O . LEU B 1 107 ? 17.761 -24.570 9.550 1.00 15.40 107 LEU B O 1
ATOM 2535 N N . LEU B 1 108 ? 17.672 -25.822 11.348 1.00 13.33 108 LEU B N 1
ATOM 2536 C CA . LEU B 1 108 ? 17.609 -27.115 10.634 1.00 15.29 108 LEU B CA 1
ATOM 2537 C C . LEU B 1 108 ? 16.378 -27.308 9.808 1.00 16.54 108 LEU B C 1
ATOM 2538 O O . LEU B 1 108 ? 16.417 -27.748 8.651 1.00 13.66 108 LEU B O 1
ATOM 2543 N N . ALA B 1 109 ? 15.232 -26.911 10.394 1.00 15.38 109 ALA B N 1
ATOM 2544 C CA . ALA B 1 109 ? 13.950 -26.978 9.706 1.00 17.09 109 ALA B CA 1
ATOM 2545 C C . ALA B 1 109 ? 13.805 -25.981 8.575 1.00 16.06 109 ALA B C 1
ATOM 2546 O O . ALA B 1 109 ? 12.860 -26.100 7.774 1.00 19.85 109 ALA B O 1
ATOM 2548 N N . GLY B 1 110 ? 14.612 -24.931 8.566 1.00 14.53 110 GLY B N 1
ATOM 2549 C CA . GLY B 1 110 ? 14.461 -23.891 7.626 1.00 18.06 110 GLY B CA 1
ATOM 2550 C C . GLY B 1 110 ? 13.275 -23.024 7.946 1.00 20.22 110 GLY B C 1
ATOM 2551 O O . GLY B 1 110 ? 12.661 -22.460 7.029 1.00 25.09 110 GLY B O 1
ATOM 2552 N N . ALA B 1 111 ? 12.946 -22.858 9.234 1.00 19.16 111 ALA B N 1
ATOM 2553 C CA . ALA B 1 111 ? 11.868 -21.957 9.634 1.00 20.01 111 ALA B CA 1
ATOM 2554 C C . ALA B 1 111 ? 12.289 -20.494 9.429 1.00 21.97 111 ALA B C 1
ATOM 2555 O O . ALA B 1 111 ? 13.469 -20.141 9.559 1.00 20.20 111 ALA B O 1
ATOM 2557 N N . SER B 1 112 ? 11.307 -19.622 9.191 1.00 22.88 112 SER B N 1
ATOM 2558 C CA . SER B 1 112 ? 11.623 -18.207 9.018 1.00 23.57 112 SER B CA 1
ATOM 2559 C C . SER B 1 112 ? 12.017 -17.556 10.342 1.00 23.36 112 SER B C 1
ATOM 2560 O O . SER B 1 112 ? 11.683 -18.054 11.419 1.00 20.92 112 SER B O 1
ATOM 2563 N N . GLN B 1 113 ? 12.643 -16.394 10.240 1.00 23.17 113 GLN B N 1
ATOM 2564 C CA . GLN B 1 113 ? 12.949 -15.576 11.403 1.00 28.43 113 GLN B CA 1
ATOM 2565 C C . GLN B 1 113 ? 11.680 -15.281 12.260 1.00 23.17 113 GLN B C 1
ATOM 2566 O O . GLN B 1 113 ? 11.727 -15.340 13.514 1.00 20.96 113 GLN B O 1
ATOM 2572 N N . ARG B 1 114 ? 10.569 -14.975 11.600 1.00 24.66 114 ARG B N 1
ATOM 2573 C CA . ARG B 1 114 ? 9.256 -14.774 12.295 1.00 27.08 114 ARG B CA 1
ATOM 2574 C C . ARG B 1 114 ? 8.845 -15.963 13.149 1.00 25.44 114 ARG B C 1
ATOM 2575 O O . ARG B 1 114 ? 8.398 -15.815 14.328 1.00 21.65 114 ARG B O 1
ATOM 2583 N N . ASP B 1 115 ? 8.890 -17.146 12.533 1.00 19.81 115 ASP B N 1
ATOM 2584 C CA . ASP B 1 115 ? 8.432 -18.354 13.225 1.00 20.20 115 ASP B CA 1
ATOM 2585 C C . ASP B 1 115 ? 9.372 -18.711 14.396 1.00 19.89 115 ASP B C 1
ATOM 2586 O O . ASP B 1 115 ? 8.885 -19.068 15.512 1.00 16.78 115 ASP B O 1
ATOM 2591 N N . ILE B 1 116 ? 10.688 -18.582 14.196 1.00 16.90 116 ILE B N 1
ATOM 2592 C CA . ILE B 1 116 ? 11.557 -18.892 15.266 1.00 16.10 116 ILE B CA 1
ATOM 2593 C C . ILE B 1 116 ? 11.314 -17.937 16.421 1.00 17.51 116 ILE B C 1
ATOM 2594 O O . ILE B 1 116 ? 11.319 -18.340 17.602 1.00 17.85 116 ILE B O 1
ATOM 2599 N N . GLY B 1 117 ? 11.136 -16.653 16.104 1.00 17.52 117 GLY B N 1
ATOM 2600 C CA . GLY B 1 117 ? 11.003 -15.652 17.123 1.00 19.61 117 GLY B CA 1
ATOM 2601 C C . GLY B 1 117 ? 9.757 -15.864 17.986 1.00 18.05 117 GLY B C 1
ATOM 2602 O O . GLY B 1 117 ? 9.785 -15.644 19.197 1.00 14.81 117 GLY B O 1
ATOM 2603 N N . ALA B 1 118 ? 8.707 -16.345 17.331 1.00 16.70 118 ALA B N 1
ATOM 2604 C CA . ALA B 1 118 ? 7.417 -16.586 17.904 1.00 18.33 118 ALA B CA 1
ATOM 2605 C C . ALA B 1 118 ? 7.612 -17.678 18.983 1.00 17.60 118 ALA B C 1
ATOM 2606 O O . ALA B 1 118 ? 7.139 -17.516 20.093 1.00 17.65 118 ALA B O 1
ATOM 2608 N N . LEU B 1 119 ? 8.302 -18.788 18.634 1.00 16.89 119 LEU B N 1
ATOM 2609 C CA . LEU B 1 119 ? 8.527 -19.877 19.566 1.00 16.91 119 LEU B CA 1
ATOM 2610 C C . LEU B 1 119 ? 9.418 -19.450 20.686 1.00 15.22 119 LEU B C 1
ATOM 2611 O O . LEU B 1 119 ? 9.194 -19.822 21.817 1.00 14.40 119 LEU B O 1
ATOM 2616 N N . VAL B 1 120 ? 10.410 -18.629 20.412 1.00 14.90 120 VAL B N 1
ATOM 2617 C CA . VAL B 1 120 ? 11.277 -18.143 21.473 1.00 15.28 120 VAL B CA 1
ATOM 2618 C C . VAL B 1 120 ? 10.463 -17.309 22.477 1.00 15.90 120 VAL B C 1
ATOM 2619 O O . VAL B 1 120 ? 10.670 -17.419 23.702 1.00 15.33 120 VAL B O 1
ATOM 2623 N N . GLY B 1 121 ? 9.635 -16.417 21.951 1.00 14.78 121 GLY B N 1
ATOM 2624 C CA . GLY B 1 121 ? 8.703 -15.653 22.793 1.00 16.28 121 GLY B CA 1
ATOM 2625 C C . GLY B 1 121 ? 7.943 -16.511 23.789 1.00 16.00 121 GLY B C 1
ATOM 2626 O O . GLY B 1 121 ? 7.774 -16.155 25.003 1.00 13.13 121 GLY B O 1
ATOM 2627 N N . ILE B 1 122 ? 7.317 -17.554 23.266 1.00 16.72 122 ILE B N 1
ATOM 2628 C CA . ILE B 1 122 ? 6.480 -18.310 24.126 1.00 17.00 122 ILE B CA 1
ATOM 2629 C C . ILE B 1 122 ? 7.336 -19.211 25.083 1.00 14.95 122 ILE B C 1
ATOM 2630 O O . ILE B 1 122 ? 6.940 -19.449 26.217 1.00 14.98 122 ILE B O 1
ATOM 2635 N N . ASP B 1 123 ? 8.528 -19.640 24.623 1.00 13.43 123 ASP B N 1
ATOM 2636 C CA . ASP B 1 123 ? 9.500 -20.281 25.484 1.00 13.80 123 ASP B CA 1
ATOM 2637 C C . ASP B 1 123 ? 9.900 -19.404 26.639 1.00 13.83 123 ASP B C 1
ATOM 2638 O O . ASP B 1 123 ? 10.022 -19.901 27.781 1.00 13.43 123 ASP B O 1
ATOM 2643 N N . ALA B 1 124 ? 10.180 -18.129 26.361 1.00 15.05 124 ALA B N 1
ATOM 2644 C CA . ALA B 1 124 ? 10.628 -17.256 27.448 1.00 14.44 124 ALA B CA 1
ATOM 2645 C C . ALA B 1 124 ? 9.510 -17.169 28.491 1.00 13.25 124 ALA B C 1
ATOM 2646 O O . ALA B 1 124 ? 9.786 -17.172 29.696 1.00 12.49 124 ALA B O 1
ATOM 2648 N N . PHE B 1 125 ? 8.282 -16.947 27.995 1.00 13.41 125 PHE B N 1
ATOM 2649 C CA . PHE B 1 125 ? 7.047 -16.878 28.803 1.00 11.84 125 PHE B CA 1
ATOM 2650 C C . PHE B 1 125 ? 6.932 -18.117 29.695 1.00 12.35 125 PHE B C 1
ATOM 2651 O O . PHE B 1 125 ? 6.755 -17.990 30.953 1.00 12.34 125 PHE B O 1
ATOM 2659 N N . MET B 1 126 ? 7.124 -19.310 29.128 1.00 11.60 126 MET B N 1
ATOM 2660 C CA . MET B 1 126 ? 7.113 -20.591 29.915 1.00 11.90 126 MET B CA 1
ATOM 2661 C C . MET B 1 126 ? 8.147 -20.637 30.996 1.00 13.18 126 MET B C 1
ATOM 2662 O O . MET B 1 126 ? 7.836 -20.925 32.162 1.00 13.99 126 MET B O 1
ATOM 2667 N N . ILE B 1 127 ? 9.401 -20.264 30.675 1.00 12.91 127 ILE B N 1
ATOM 2668 C CA . ILE B 1 127 ? 10.437 -20.299 31.704 1.00 11.27 127 ILE B CA 1
ATOM 2669 C C . ILE B 1 127 ? 10.215 -19.278 32.842 1.00 11.97 127 ILE B C 1
ATOM 2670 O O . ILE B 1 127 ? 10.335 -19.625 34.066 1.00 10.66 127 ILE B O 1
ATOM 2675 N N A VAL B 1 128 ? 9.942 -18.033 32.476 0.40 11.27 128 VAL B N 1
ATOM 2676 N N B VAL B 1 128 ? 9.965 -18.028 32.466 0.60 11.22 128 VAL B N 1
ATOM 2677 C CA A VAL B 1 128 ? 9.737 -17.045 33.514 0.40 11.28 128 VAL B CA 1
ATOM 2678 C CA B VAL B 1 128 ? 9.714 -16.974 33.450 0.60 11.38 128 VAL B CA 1
ATOM 2679 C C A VAL B 1 128 ? 8.501 -17.321 34.398 0.40 11.07 128 VAL B C 1
ATOM 2680 C C B VAL B 1 128 ? 8.501 -17.304 34.382 0.60 11.08 128 VAL B C 1
ATOM 2681 O O A VAL B 1 128 ? 8.570 -17.113 35.626 0.40 11.39 128 VAL B O 1
ATOM 2682 O O B VAL B 1 128 ? 8.577 -17.070 35.611 0.60 11.48 128 VAL B O 1
ATOM 2689 N N . THR B 1 129 ? 7.408 -17.805 33.805 1.00 10.76 129 THR B N 1
ATOM 2690 C CA . THR B 1 129 ? 6.216 -18.108 34.617 1.00 11.37 129 THR B CA 1
ATOM 2691 C C . THR B 1 129 ? 6.593 -19.307 35.516 1.00 12.28 129 THR B C 1
ATOM 2692 O O . THR B 1 129 ? 6.153 -19.379 36.657 1.00 12.36 129 THR B O 1
ATOM 2696 N N . GLY B 1 130 ? 7.437 -20.216 35.019 1.00 13.37 130 GLY B N 1
ATOM 2697 C CA . GLY B 1 130 ? 7.946 -21.315 35.859 1.00 12.28 130 GLY B CA 1
ATOM 2698 C C . GLY B 1 130 ? 8.819 -20.833 37.029 1.00 13.26 130 GLY B C 1
ATOM 2699 O O . GLY B 1 130 ? 8.707 -21.353 38.142 1.00 14.92 130 GLY B O 1
ATOM 2700 N N . LEU B 1 131 ? 9.640 -19.802 36.798 1.00 13.73 131 LEU B N 1
ATOM 2701 C CA . LEU B 1 131 ? 10.405 -19.170 37.917 1.00 14.89 131 LEU B CA 1
ATOM 2702 C C . LEU B 1 131 ? 9.483 -18.529 38.962 1.00 14.11 131 LEU B C 1
ATOM 2703 O O . LEU B 1 131 ? 9.714 -18.671 40.160 1.00 14.23 131 LEU B O 1
ATOM 2708 N N . VAL B 1 132 ? 8.426 -17.856 38.534 1.00 13.44 132 VAL B N 1
ATOM 2709 C CA . VAL B 1 132 ? 7.447 -17.290 39.494 1.00 13.10 132 VAL B CA 1
ATOM 2710 C C . VAL B 1 132 ? 6.811 -18.418 40.338 1.00 11.51 132 VAL B C 1
ATOM 2711 O O . VAL B 1 132 ? 6.729 -18.325 41.545 1.00 12.36 132 VAL B O 1
ATOM 2715 N N . ALA B 1 133 ? 6.431 -19.501 39.691 1.00 11.73 133 ALA B N 1
ATOM 2716 C CA . ALA B 1 133 ? 5.845 -20.683 40.359 1.00 12.85 133 ALA B CA 1
ATOM 2717 C C . ALA B 1 133 ? 6.752 -21.236 41.479 1.00 13.01 133 ALA B C 1
ATOM 2718 O O . ALA B 1 133 ? 6.285 -21.711 42.575 1.00 12.20 133 ALA B O 1
ATOM 2720 N N . THR B 1 134 ? 8.041 -21.280 41.162 1.00 14.09 134 THR B N 1
ATOM 2721 C CA . THR B 1 134 ? 9.044 -21.823 42.061 1.00 15.04 134 THR B CA 1
ATOM 2722 C C . THR B 1 134 ? 9.360 -20.948 43.249 1.00 16.33 134 THR B C 1
ATOM 2723 O O . THR B 1 134 ? 9.740 -21.457 44.343 1.00 15.13 134 THR B O 1
ATOM 2727 N N . LEU B 1 135 ? 9.247 -19.642 43.044 1.00 15.25 135 LEU B N 1
ATOM 2728 C CA . LEU B 1 135 ? 9.680 -18.650 44.037 1.00 16.12 135 LEU B CA 1
ATOM 2729 C C . LEU B 1 135 ? 8.566 -18.047 44.890 1.00 17.22 135 LEU B C 1
ATOM 2730 O O . LEU B 1 135 ? 8.819 -17.562 46.028 1.00 18.15 135 LEU B O 1
ATOM 2735 N N . THR B 1 136 ? 7.352 -18.067 44.389 1.00 15.91 136 THR B N 1
ATOM 2736 C CA . THR B 1 136 ? 6.258 -17.490 45.177 1.00 15.95 136 THR B CA 1
ATOM 2737 C C . THR B 1 136 ? 5.931 -18.299 46.456 1.00 15.92 136 THR B C 1
ATOM 2738 O O . THR B 1 136 ? 5.899 -19.519 46.466 1.00 13.37 136 THR B O 1
ATOM 2742 N N . LYS B 1 137 ? 5.604 -17.589 47.526 1.00 16.90 137 LYS B N 1
ATOM 2743 C CA . LYS B 1 137 ? 5.304 -18.247 48.818 1.00 18.76 137 LYS B CA 1
ATOM 2744 C C . LYS B 1 137 ? 3.856 -18.715 48.936 1.00 16.83 137 LYS B C 1
ATOM 2745 O O . LYS B 1 137 ? 3.525 -19.530 49.801 1.00 18.91 137 LYS B O 1
ATOM 2751 N N . VAL B 1 138 ? 2.971 -18.185 48.105 1.00 16.72 138 VAL B N 1
ATOM 2752 C CA . VAL B 1 138 ? 1.502 -18.419 48.199 1.00 18.58 138 VAL B CA 1
ATOM 2753 C C . VAL B 1 138 ? 1.222 -19.718 47.482 1.00 18.18 138 VAL B C 1
ATOM 2754 O O . VAL B 1 138 ? 1.527 -19.830 46.296 1.00 19.89 138 VAL B O 1
ATOM 2758 N N . VAL B 1 139 ? 0.745 -20.722 48.202 1.00 14.65 139 VAL B N 1
ATOM 2759 C CA . VAL B 1 139 ? 0.646 -22.046 47.659 1.00 15.83 139 VAL B CA 1
ATOM 2760 C C . VAL B 1 139 ? -0.260 -22.130 46.412 1.00 16.81 139 VAL B C 1
ATOM 2761 O O . VAL B 1 139 ? 0.159 -22.746 45.353 1.00 16.59 139 VAL B O 1
ATOM 2765 N N . VAL B 1 140 ? -1.455 -21.499 46.466 1.00 14.08 140 VAL B N 1
ATOM 2766 C CA . VAL B 1 140 ? -2.318 -21.497 45.257 1.00 17.52 140 VAL B CA 1
ATOM 2767 C C . VAL B 1 140 ? -1.569 -20.867 44.082 1.00 15.56 140 VAL B C 1
ATOM 2768 O O . VAL B 1 140 ? -1.744 -21.321 42.947 1.00 18.62 140 VAL B O 1
ATOM 2772 N N . ALA B 1 141 ? -0.748 -19.846 44.357 1.00 16.72 141 ALA B N 1
ATOM 2773 C CA . ALA B 1 141 ? 0.025 -19.177 43.284 1.00 17.14 141 ALA B CA 1
ATOM 2774 C C . ALA B 1 141 ? 1.052 -20.091 42.643 1.00 15.83 141 ALA B C 1
ATOM 2775 O O . ALA B 1 141 ? 1.293 -20.086 41.405 1.00 12.65 141 ALA B O 1
ATOM 2777 N N . ARG B 1 142 ? 1.747 -20.861 43.498 1.00 13.54 142 ARG B N 1
ATOM 2778 C CA . ARG B 1 142 ? 2.722 -21.825 42.925 1.00 14.21 142 ARG B CA 1
ATOM 2779 C C . ARG B 1 142 ? 2.062 -22.760 41.856 1.00 15.37 142 ARG B C 1
ATOM 2780 O O . ARG B 1 142 ? 2.597 -22.927 40.740 1.00 13.93 142 ARG B O 1
ATOM 2788 N N . TYR B 1 143 ? 0.890 -23.318 42.193 1.00 15.33 143 TYR B N 1
ATOM 2789 C CA . TYR B 1 143 ? 0.150 -24.164 41.255 1.00 16.50 143 TYR B CA 1
ATOM 2790 C C . TYR B 1 143 ? -0.475 -23.427 40.105 1.00 15.93 143 TYR B C 1
ATOM 2791 O O . TYR B 1 143 ? -0.452 -23.915 38.972 1.00 16.74 143 TYR B O 1
ATOM 2800 N N . ALA B 1 144 ? -0.917 -22.202 40.343 1.00 14.41 144 ALA B N 1
ATOM 2801 C CA . ALA B 1 144 ? -1.423 -21.388 39.299 1.00 13.27 144 ALA B CA 1
ATOM 2802 C C . ALA B 1 144 ? -0.338 -21.084 38.218 1.00 11.66 144 ALA B C 1
ATOM 2803 O O . ALA B 1 144 ? -0.669 -21.129 37.042 1.00 12.52 144 ALA B O 1
ATOM 2805 N N . PHE B 1 145 ? 0.854 -20.726 38.647 1.00 11.10 145 PHE B N 1
ATOM 2806 C CA . PHE B 1 145 ? 1.915 -20.422 37.762 1.00 11.71 145 PHE B CA 1
ATOM 2807 C C . PHE B 1 145 ? 2.423 -21.685 37.055 1.00 10.61 145 PHE B C 1
ATOM 2808 O O . PHE B 1 145 ? 2.758 -21.646 35.867 1.00 9.94 145 PHE B O 1
ATOM 2816 N N . TRP B 1 146 ? 2.487 -22.790 37.772 1.00 12.11 146 TRP B N 1
ATOM 2817 C CA . TRP B 1 146 ? 2.890 -24.068 37.162 1.00 12.61 146 TRP B CA 1
ATOM 2818 C C . TRP B 1 146 ? 1.899 -24.391 36.038 1.00 13.26 146 TRP B C 1
ATOM 2819 O O . TRP B 1 146 ? 2.273 -24.869 34.933 1.00 11.70 146 TRP B O 1
ATOM 2830 N N . THR B 1 147 ? 0.603 -24.089 36.284 1.00 12.10 147 THR B N 1
ATOM 2831 C CA . THR B 1 147 ? -0.431 -24.349 35.242 1.00 12.90 147 THR B CA 1
ATOM 2832 C C . THR B 1 147 ? -0.268 -23.461 34.044 1.00 11.88 147 THR B C 1
ATOM 2833 O O . THR B 1 147 ? -0.366 -23.918 32.894 1.00 11.16 147 THR B O 1
ATOM 2837 N N . ILE B 1 148 ? -0.066 -22.169 34.299 1.00 11.90 148 ILE B N 1
ATOM 2838 C CA . ILE B 1 148 ? 0.184 -21.217 33.237 1.00 11.86 148 ILE B CA 1
ATOM 2839 C C . ILE B 1 148 ? 1.380 -21.643 32.360 1.00 12.53 148 ILE B C 1
ATOM 2840 O O . ILE B 1 148 ? 1.338 -21.595 31.055 1.00 12.33 148 ILE B O 1
ATOM 2845 N N . SER B 1 149 ? 2.443 -22.031 33.045 1.00 11.39 149 SER B N 1
ATOM 2846 C CA . SER B 1 149 ? 3.653 -22.404 32.366 1.00 12.50 149 SER B CA 1
ATOM 2847 C C . SER B 1 149 ? 3.468 -23.676 31.520 1.00 12.26 149 SER B C 1
ATOM 2848 O O . SER B 1 149 ? 3.875 -23.763 30.344 1.00 14.40 149 SER B O 1
ATOM 2851 N N . THR B 1 150 ? 2.783 -24.634 32.097 1.00 11.60 150 THR B N 1
ATOM 2852 C CA . THR B 1 150 ? 2.475 -25.888 31.396 1.00 14.30 150 THR B CA 1
ATOM 2853 C C . THR B 1 150 ? 1.616 -25.681 30.197 1.00 13.56 150 THR B C 1
ATOM 2854 O O . THR B 1 150 ? 1.867 -26.354 29.183 1.00 16.85 150 THR B O 1
ATOM 2858 N N . ILE B 1 151 ? 0.588 -24.806 30.324 1.00 13.35 151 ILE B N 1
ATOM 2859 C CA . ILE B 1 151 ? -0.221 -24.417 29.196 1.00 14.40 151 ILE B CA 1
ATOM 2860 C C . ILE B 1 151 ? 0.640 -23.876 28.007 1.00 14.41 151 ILE B C 1
ATOM 2861 O O . ILE B 1 151 ? 0.459 -24.295 26.865 1.00 14.95 151 ILE B O 1
ATOM 2866 N N A SER B 1 152 ? 1.522 -22.931 28.322 0.55 15.31 152 SER B N 1
ATOM 2867 N N B SER B 1 152 ? 1.537 -22.932 28.315 0.45 15.24 152 SER B N 1
ATOM 2868 C CA A SER B 1 152 ? 2.433 -22.350 27.374 0.55 14.50 152 SER B CA 1
ATOM 2869 C CA B SER B 1 152 ? 2.488 -22.378 27.362 0.45 14.64 152 SER B CA 1
ATOM 2870 C C A SER B 1 152 ? 3.355 -23.445 26.773 0.55 14.90 152 SER B C 1
ATOM 2871 C C B SER B 1 152 ? 3.342 -23.479 26.753 0.45 14.97 152 SER B C 1
ATOM 2872 O O A SER B 1 152 ? 3.607 -23.438 25.554 0.55 14.65 152 SER B O 1
ATOM 2873 O O B SER B 1 152 ? 3.586 -23.484 25.537 0.45 14.71 152 SER B O 1
ATOM 2878 N N . MET B 1 153 ? 3.812 -24.400 27.589 1.00 14.66 153 MET B N 1
ATOM 2879 C CA . MET B 1 153 ? 4.592 -25.564 27.081 1.00 17.12 153 MET B CA 1
ATOM 2880 C C . MET B 1 153 ? 3.848 -26.381 26.002 1.00 15.91 153 MET B C 1
ATOM 2881 O O . MET B 1 153 ? 4.390 -26.678 24.942 1.00 13.74 153 MET B O 1
ATOM 2886 N N . VAL B 1 154 ? 2.569 -26.623 26.279 1.00 15.39 154 VAL B N 1
ATOM 2887 C CA . VAL B 1 154 ? 1.751 -27.364 25.317 1.00 17.81 154 VAL B CA 1
ATOM 2888 C C . VAL B 1 154 ? 1.594 -26.658 24.009 1.00 14.61 154 VAL B C 1
ATOM 2889 O O . VAL B 1 154 ? 1.767 -27.264 22.937 1.00 16.50 154 VAL B O 1
ATOM 2893 N N . PHE B 1 155 ? 1.353 -25.349 24.060 1.00 15.60 155 PHE B N 1
ATOM 2894 C CA . PHE B 1 155 ? 1.268 -24.499 22.906 1.00 17.44 155 PHE B CA 1
ATOM 2895 C C . PHE B 1 155 ? 2.630 -24.574 22.124 1.00 17.25 155 PHE B C 1
ATOM 2896 O O . PHE B 1 155 ? 2.674 -24.758 20.902 1.00 18.34 155 PHE B O 1
ATOM 2904 N N . LEU B 1 156 ? 3.720 -24.322 22.817 1.00 15.53 156 LEU B N 1
ATOM 2905 C CA . LEU B 1 156 ? 5.078 -24.358 22.195 1.00 16.02 156 LEU B CA 1
ATOM 2906 C C . LEU B 1 156 ? 5.321 -25.714 21.475 1.00 13.96 156 LEU B C 1
ATOM 2907 O O . LEU B 1 156 ? 5.786 -25.733 20.341 1.00 15.38 156 LEU B O 1
ATOM 2912 N N . LEU B 1 157 ? 5.031 -26.824 22.131 1.00 13.95 157 LEU B N 1
ATOM 2913 C CA . LEU B 1 157 ? 5.312 -28.141 21.579 1.00 15.36 157 LEU B CA 1
ATOM 2914 C C . LEU B 1 157 ? 4.437 -28.344 20.331 1.00 18.03 157 LEU B C 1
ATOM 2915 O O . LEU B 1 157 ? 4.897 -28.898 19.290 1.00 15.39 157 LEU B O 1
ATOM 2920 N N . TYR B 1 158 ? 3.205 -27.854 20.404 1.00 15.95 158 TYR B N 1
ATOM 2921 C CA . TYR B 1 158 ? 2.324 -27.910 19.258 1.00 17.21 158 TYR B CA 1
ATOM 2922 C C . TYR B 1 158 ? 2.852 -27.106 18.036 1.00 16.01 158 TYR B C 1
ATOM 2923 O O . TYR B 1 158 ? 2.863 -27.595 16.875 1.00 17.32 158 TYR B O 1
ATOM 2932 N N . TYR B 1 159 ? 3.260 -25.868 18.285 1.00 18.02 159 TYR B N 1
ATOM 2933 C CA . TYR B 1 159 ? 3.859 -25.026 17.262 1.00 21.60 159 TYR B CA 1
ATOM 2934 C C . TYR B 1 159 ? 5.163 -25.594 16.741 1.00 22.35 159 TYR B C 1
ATOM 2935 O O . TYR B 1 159 ? 5.442 -25.435 15.565 1.00 20.90 159 TYR B O 1
ATOM 2944 N N . LEU B 1 160 ? 5.933 -26.265 17.586 1.00 20.98 160 LEU B N 1
ATOM 2945 C CA . LEU B 1 160 ? 7.123 -26.975 17.115 1.00 20.54 160 LEU B CA 1
ATOM 2946 C C . LEU B 1 160 ? 6.810 -28.043 16.078 1.00 21.50 160 LEU B C 1
ATOM 2947 O O . LEU B 1 160 ? 7.426 -28.048 14.988 1.00 19.63 160 LEU B O 1
ATOM 2952 N N . VAL B 1 161 ? 5.850 -28.922 16.390 1.00 20.78 161 VAL B N 1
ATOM 2953 C CA . VAL B 1 161 ? 5.372 -29.974 15.486 1.00 21.64 161 VAL B CA 1
ATOM 2954 C C . VAL B 1 161 ? 4.734 -29.402 14.198 1.00 23.19 161 VAL B C 1
ATOM 2955 O O . VAL B 1 161 ? 5.087 -29.830 13.078 1.00 21.21 161 VAL B O 1
ATOM 2959 N N . ALA B 1 162 ? 3.876 -28.395 14.344 1.00 21.62 162 ALA B N 1
ATOM 2960 C CA . ALA B 1 162 ? 3.109 -27.905 13.224 1.00 24.54 162 ALA B CA 1
ATOM 2961 C C . ALA B 1 162 ? 3.846 -26.906 12.356 1.00 25.36 162 ALA B C 1
ATOM 2962 O O . ALA B 1 162 ? 3.854 -27.044 11.103 1.00 23.56 162 ALA B O 1
ATOM 2964 N N . VAL B 1 163 ? 4.419 -25.878 12.988 1.00 22.33 163 VAL B N 1
ATOM 2965 C CA . VAL B 1 163 ? 5.017 -24.778 12.266 1.00 22.78 163 VAL B CA 1
ATOM 2966 C C . VAL B 1 163 ? 6.372 -25.231 11.716 1.00 19.88 163 VAL B C 1
ATOM 2967 O O . VAL B 1 163 ? 6.616 -25.112 10.514 1.00 17.17 163 VAL B O 1
ATOM 2971 N N . PHE B 1 164 ? 7.233 -25.765 12.591 1.00 18.46 164 PHE B N 1
ATOM 2972 C CA . PHE B 1 164 ? 8.575 -26.160 12.164 1.00 16.39 164 PHE B CA 1
ATOM 2973 C C . PHE B 1 164 ? 8.446 -27.375 11.279 1.00 18.05 164 PHE B C 1
ATOM 2974 O O . PHE B 1 164 ? 9.167 -27.513 10.288 1.00 16.75 164 PHE B O 1
ATOM 2982 N N . GLY B 1 165 ? 7.535 -28.266 11.614 1.00 19.27 165 GLY B N 1
ATOM 2983 C CA . GLY B 1 165 ? 7.237 -29.402 10.742 1.00 20.99 165 GLY B CA 1
ATOM 2984 C C . GLY B 1 165 ? 6.759 -29.029 9.356 1.00 22.11 165 GLY B C 1
ATOM 2985 O O . GLY B 1 165 ? 7.172 -29.662 8.386 1.00 18.66 165 GLY B O 1
ATOM 2986 N N . GLU B 1 166 ? 5.904 -28.006 9.236 1.00 21.63 166 GLU B N 1
ATOM 2987 C CA . GLU B 1 166 ? 5.609 -27.481 7.872 1.00 25.78 166 GLU B CA 1
ATOM 2988 C C . GLU B 1 166 ? 6.837 -26.837 7.168 1.00 23.77 166 GLU B C 1
ATOM 2989 O O . GLU B 1 166 ? 7.023 -27.005 5.942 1.00 22.89 166 GLU B O 1
ATOM 2995 N N . ALA B 1 167 ? 7.617 -26.063 7.899 1.00 20.74 167 ALA B N 1
ATOM 2996 C CA . ALA B 1 167 ? 8.817 -25.482 7.334 1.00 20.97 167 ALA B CA 1
ATOM 2997 C C . ALA B 1 167 ? 9.729 -26.560 6.761 1.00 18.99 167 ALA B C 1
ATOM 2998 O O . ALA B 1 167 ? 10.315 -26.352 5.714 1.00 18.24 167 ALA B O 1
ATOM 3000 N N . VAL B 1 168 ? 9.850 -27.696 7.426 1.00 18.30 168 VAL B N 1
ATOM 3001 C CA . VAL B 1 168 ? 10.847 -28.698 7.000 1.00 19.42 168 VAL B CA 1
ATOM 3002 C C . VAL B 1 168 ? 10.318 -29.592 5.901 1.00 20.82 168 VAL B C 1
ATOM 3003 O O . VAL B 1 168 ? 11.108 -30.386 5.361 1.00 18.51 168 VAL B O 1
ATOM 3007 N N . SER B 1 169 ? 9.018 -29.489 5.578 1.00 19.49 169 SER B N 1
ATOM 3008 C CA . SER B 1 169 ? 8.380 -30.410 4.648 1.00 22.31 169 SER B CA 1
ATOM 3009 C C . SER B 1 169 ? 8.910 -30.347 3.209 1.00 20.29 169 SER B C 1
ATOM 3010 O O . SER B 1 169 ? 8.833 -31.337 2.522 1.00 19.79 169 SER B O 1
ATOM 3013 N N . ASP B 1 170 ? 9.524 -29.239 2.796 1.00 20.51 170 ASP B N 1
ATOM 3014 C CA . ASP B 1 170 ? 10.145 -29.153 1.463 1.00 23.04 170 ASP B CA 1
ATOM 3015 C C . ASP B 1 170 ? 11.662 -29.494 1.429 1.00 19.46 170 ASP B C 1
ATOM 3016 O O . ASP B 1 170 ? 12.346 -29.346 0.410 1.00 19.71 170 ASP B O 1
ATOM 3021 N N . ALA B 1 171 ? 12.196 -29.934 2.537 1.00 16.01 171 ALA B N 1
ATOM 3022 C CA . ALA B 1 171 ? 13.598 -30.239 2.619 1.00 16.63 171 ALA B CA 1
ATOM 3023 C C . ALA B 1 171 ? 13.898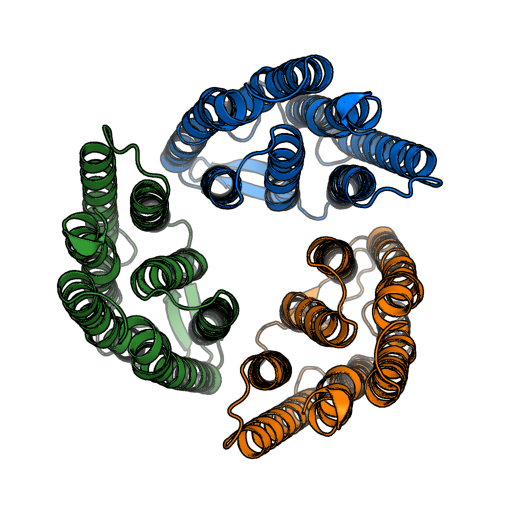 -31.639 2.130 1.00 16.51 171 ALA B C 1
ATOM 3024 O O . ALA B 1 171 ? 12.991 -32.457 1.970 1.00 16.74 171 ALA B O 1
ATOM 3026 N N . ASP B 1 172 ? 15.185 -31.955 2.018 1.00 18.98 172 ASP B N 1
ATOM 3027 C CA . ASP B 1 172 ? 15.608 -33.301 1.597 1.00 19.80 172 ASP B CA 1
ATOM 3028 C C . ASP B 1 172 ? 15.305 -34.320 2.688 1.00 20.82 172 ASP B C 1
ATOM 3029 O O . ASP B 1 172 ? 15.027 -33.993 3.874 1.00 16.25 172 ASP B O 1
ATOM 3034 N N . GLU B 1 173 ? 15.360 -35.570 2.304 1.00 20.45 173 GLU B N 1
ATOM 3035 C CA . GLU B 1 173 ? 15.025 -36.662 3.216 1.00 25.02 173 GLU B CA 1
ATOM 3036 C C . GLU B 1 173 ? 15.868 -36.724 4.479 1.00 24.27 173 GLU B C 1
ATOM 3037 O O . GLU B 1 173 ? 15.310 -37.042 5.592 1.00 21.65 173 GLU B O 1
ATOM 3043 N N . ASP B 1 174 ? 17.191 -36.492 4.337 1.00 22.68 174 ASP B N 1
ATOM 3044 C CA . ASP B 1 174 ? 18.059 -36.522 5.522 1.00 23.36 174 ASP B CA 1
ATOM 3045 C C . ASP B 1 174 ? 17.635 -35.441 6.522 1.00 20.67 174 ASP B C 1
ATOM 3046 O O . ASP B 1 174 ? 17.664 -35.658 7.748 1.00 18.60 174 ASP B O 1
ATOM 3051 N N . THR B 1 175 ? 17.286 -34.266 6.015 1.00 17.46 175 THR B N 1
ATOM 3052 C CA . THR B 1 175 ? 16.935 -33.165 6.874 1.00 17.46 175 THR B CA 1
ATOM 3053 C C . THR B 1 175 ? 15.605 -33.396 7.588 1.00 18.40 175 THR B C 1
ATOM 3054 O O . THR B 1 175 ? 15.495 -33.179 8.810 1.00 17.84 175 THR B O 1
ATOM 3058 N N . ARG B 1 176 ? 14.615 -33.864 6.847 1.00 16.50 176 ARG B N 1
ATOM 3059 C CA . ARG B 1 176 ? 13.362 -34.326 7.456 1.00 18.00 176 ARG B CA 1
ATOM 3060 C C . ARG B 1 176 ? 13.517 -35.373 8.556 1.00 17.69 176 ARG B C 1
ATOM 3061 O O . ARG B 1 176 ? 12.898 -35.267 9.624 1.00 17.76 176 ARG B O 1
ATOM 3069 N N . SER B 1 177 ? 14.354 -36.371 8.317 1.00 20.01 177 SER B N 1
ATOM 3070 C CA . SER B 1 177 ? 14.559 -37.471 9.277 1.00 19.46 177 SER B CA 1
ATOM 3071 C C . SER B 1 177 ? 15.296 -37.022 10.576 1.00 17.78 177 SER B C 1
ATOM 3072 O O . SER B 1 177 ? 14.920 -37.426 11.663 1.00 15.91 177 SER B O 1
ATOM 3075 N N . THR B 1 178 ? 16.309 -36.168 10.436 1.00 14.76 178 THR B N 1
ATOM 3076 C CA . THR B 1 178 ? 16.991 -35.558 11.541 1.00 14.94 178 THR B CA 1
ATOM 3077 C C . THR B 1 178 ? 16.021 -34.658 12.322 1.00 12.42 178 THR B C 1
ATOM 3078 O O . THR B 1 178 ? 16.030 -34.729 13.558 1.00 13.10 178 THR B O 1
ATOM 3082 N N . PHE B 1 179 ? 15.250 -33.832 11.626 1.00 13.39 179 PHE B N 1
ATOM 3083 C CA . PHE B 1 179 ? 14.280 -32.942 12.275 1.00 13.51 179 PHE B CA 1
ATOM 3084 C C . PHE B 1 179 ? 13.307 -33.776 13.143 1.00 15.13 179 PHE B C 1
ATOM 3085 O O . PHE B 1 179 ? 13.043 -33.447 14.329 1.00 14.94 179 PHE B O 1
ATOM 3093 N N . ASN B 1 180 ? 12.845 -34.890 12.604 1.00 14.51 180 ASN B N 1
ATOM 3094 C CA . ASN B 1 180 ? 11.896 -35.725 13.336 1.00 18.72 180 ASN B CA 1
ATOM 3095 C C . ASN B 1 180 ? 12.526 -36.353 14.559 1.00 17.62 180 ASN B C 1
ATOM 3096 O O . ASN B 1 180 ? 11.866 -36.427 15.586 1.00 18.34 180 ASN B O 1
ATOM 3101 N N . ALA B 1 181 ? 13.819 -36.733 14.476 1.00 16.56 181 ALA B N 1
ATOM 3102 C CA . ALA B 1 181 ? 14.519 -37.288 15.605 1.00 14.59 181 ALA B CA 1
ATOM 3103 C C . ALA B 1 181 ? 14.638 -36.243 16.735 1.00 15.30 181 ALA B C 1
ATOM 3104 O O . ALA B 1 181 ? 14.422 -36.574 17.912 1.00 16.29 181 ALA B O 1
ATOM 3106 N N . LEU B 1 182 ? 15.046 -35.028 16.368 1.00 13.91 182 LEU B N 1
ATOM 3107 C CA . LEU B 1 182 ? 15.307 -33.960 17.294 1.00 12.98 182 LEU B CA 1
ATOM 3108 C C . LEU B 1 182 ? 13.956 -33.485 17.874 1.00 13.32 182 LEU B C 1
ATOM 3109 O O . LEU B 1 182 ? 13.856 -33.195 19.046 1.00 14.09 182 LEU B O 1
ATOM 3114 N N . ARG B 1 183 ? 12.951 -33.368 17.036 1.00 13.24 183 ARG B N 1
ATOM 3115 C CA . ARG B 1 183 ? 11.605 -33.056 17.489 1.00 15.11 183 ARG B CA 1
ATOM 3116 C C . ARG B 1 183 ? 11.126 -34.025 18.557 1.00 15.96 183 ARG B C 1
ATOM 3117 O O . ARG B 1 183 ? 10.489 -33.654 19.559 1.00 16.65 183 ARG B O 1
ATOM 3125 N N . ASN B 1 184 ? 11.410 -35.305 18.355 1.00 17.76 184 ASN B N 1
ATOM 3126 C CA . ASN B 1 184 ? 10.928 -36.339 19.236 1.00 16.46 184 ASN B CA 1
ATOM 3127 C C . ASN B 1 184 ? 11.702 -36.333 20.519 1.00 17.74 184 ASN B C 1
ATOM 3128 O O . ASN B 1 184 ? 11.113 -36.569 21.596 1.00 18.36 184 ASN B O 1
ATOM 3133 N N . ILE B 1 185 ? 12.985 -35.954 20.461 1.00 16.80 185 ILE B N 1
ATOM 3134 C CA . ILE B 1 185 ? 13.735 -35.747 21.696 1.00 17.34 185 ILE B CA 1
ATOM 3135 C C . ILE B 1 185 ? 13.087 -34.605 22.516 1.00 15.68 185 ILE B C 1
ATOM 3136 O O . ILE B 1 185 ? 12.920 -34.718 23.738 1.00 17.64 185 ILE B O 1
ATOM 3141 N N . ILE B 1 186 ? 12.817 -33.484 21.870 1.00 15.13 186 ILE B N 1
ATOM 3142 C CA . ILE B 1 186 ? 12.222 -32.341 22.568 1.00 15.37 186 ILE B CA 1
ATOM 3143 C C . ILE B 1 186 ? 10.852 -32.757 23.143 1.00 15.99 186 ILE B C 1
ATOM 3144 O O . ILE B 1 186 ? 10.574 -32.522 24.288 1.00 16.17 186 ILE B O 1
ATOM 3149 N N . LEU B 1 187 ? 10.000 -33.352 22.330 1.00 16.54 187 LEU B N 1
ATOM 3150 C CA . LEU B 1 187 ? 8.633 -33.696 22.765 1.00 19.34 187 LEU B CA 1
ATOM 3151 C C . LEU B 1 187 ? 8.584 -34.572 24.023 1.00 21.14 187 LEU B C 1
ATOM 3152 O O . LEU B 1 187 ? 7.806 -34.293 24.951 1.00 21.16 187 LEU B O 1
ATOM 3157 N N . VAL B 1 188 ? 9.408 -35.621 24.054 1.00 22.20 188 VAL B N 1
ATOM 3158 C CA . VAL B 1 188 ? 9.432 -36.515 25.194 1.00 21.52 188 VAL B CA 1
ATOM 3159 C C . VAL B 1 188 ? 10.098 -35.881 26.399 1.00 22.49 188 VAL B C 1
ATOM 3160 O O . VAL B 1 188 ? 9.516 -35.911 27.489 1.00 19.24 188 VAL B O 1
ATOM 3164 N N . THR B 1 189 ? 11.267 -35.264 26.196 1.00 18.22 189 THR B N 1
ATOM 3165 C CA . THR B 1 189 ? 12.080 -34.779 27.304 1.00 19.13 189 THR B CA 1
ATOM 3166 C C . THR B 1 189 ? 11.520 -33.520 27.942 1.00 17.42 189 THR B C 1
ATOM 3167 O O . THR B 1 189 ? 11.390 -33.473 29.172 1.00 16.17 189 THR B O 1
ATOM 3171 N N . TRP B 1 190 ? 11.114 -32.580 27.094 1.00 15.51 190 TRP B N 1
ATOM 3172 C CA . TRP B 1 190 ? 10.616 -31.341 27.577 1.00 15.98 190 TRP B CA 1
ATOM 3173 C C . TRP B 1 190 ? 9.314 -31.522 28.339 1.00 16.02 190 TRP B C 1
ATOM 3174 O O . TRP B 1 190 ? 9.171 -30.942 29.435 1.00 14.66 190 TRP B O 1
ATOM 3185 N N . ALA B 1 191 ? 8.460 -32.411 27.875 1.00 15.90 191 ALA B N 1
ATOM 3186 C CA . ALA B 1 191 ? 7.169 -32.700 28.555 1.00 16.31 191 ALA B CA 1
ATOM 3187 C C . ALA B 1 191 ? 7.309 -33.251 29.988 1.00 16.20 191 ALA B C 1
ATOM 3188 O O . ALA B 1 191 ? 6.379 -33.153 30.814 1.00 13.99 191 ALA B O 1
ATOM 3190 N N . ILE B 1 192 ? 8.461 -33.839 30.297 1.00 15.28 192 ILE B N 1
ATOM 3191 C CA . ILE B 1 192 ? 8.693 -34.404 31.598 1.00 15.50 192 ILE B CA 1
ATOM 3192 C C . ILE B 1 192 ? 9.044 -33.344 32.655 1.00 16.43 192 ILE B C 1
ATOM 3193 O O . ILE B 1 192 ? 8.859 -33.583 33.858 1.00 15.62 192 ILE B O 1
ATOM 3198 N N . TYR B 1 193 ? 9.606 -32.202 32.213 1.00 15.27 193 TYR B N 1
ATOM 3199 C CA . TYR B 1 193 ? 9.989 -31.170 33.118 1.00 15.57 193 TYR B CA 1
ATOM 3200 C C . TYR B 1 193 ? 8.870 -30.700 34.106 1.00 14.38 193 TYR B C 1
ATOM 3201 O O . TYR B 1 193 ? 9.154 -30.702 35.337 1.00 16.73 193 TYR B O 1
ATOM 3210 N N . PRO B 1 194 ? 7.637 -30.439 33.630 1.00 15.97 194 PRO B N 1
ATOM 3211 C CA . PRO B 1 194 ? 6.578 -29.988 34.569 1.00 16.23 194 PRO B CA 1
ATOM 3212 C C . PRO B 1 194 ? 6.183 -31.077 35.518 1.00 16.65 194 PRO B C 1
ATOM 3213 O O . PRO B 1 194 ? 5.853 -30.758 36.663 1.00 12.25 194 PRO B O 1
ATOM 3217 N N . VAL B 1 195 ? 6.231 -32.328 35.052 1.00 17.41 195 VAL B N 1
ATOM 3218 C CA . VAL B 1 195 ? 5.965 -33.491 35.936 1.00 19.61 195 VAL B CA 1
ATOM 3219 C C . VAL B 1 195 ? 7.019 -33.595 37.026 1.00 19.73 195 VAL B C 1
ATOM 3220 O O . VAL B 1 195 ? 6.712 -33.860 38.170 1.00 16.88 195 VAL B O 1
ATOM 3224 N N . ALA B 1 196 ? 8.283 -33.385 36.654 1.00 21.83 196 ALA B N 1
ATOM 3225 C CA . ALA B 1 196 ? 9.378 -33.338 37.592 1.00 19.54 196 ALA B CA 1
ATOM 3226 C C . ALA B 1 196 ? 9.239 -32.252 38.653 1.00 18.99 196 ALA B C 1
ATOM 3227 O O . ALA B 1 196 ? 9.488 -32.521 39.873 1.00 17.20 196 ALA B O 1
ATOM 3229 N N . TRP B 1 197 ? 8.775 -31.055 38.244 1.00 15.00 197 TRP B N 1
ATOM 3230 C CA . TRP B 1 197 ? 8.515 -29.959 39.194 1.00 13.53 197 TRP B CA 1
ATOM 3231 C C . TRP B 1 197 ? 7.381 -30.347 40.174 1.00 13.12 197 TRP B C 1
ATOM 3232 O O . TRP B 1 197 ? 7.491 -30.128 41.384 1.00 12.98 197 TRP B O 1
ATOM 3243 N N . LEU B 1 198 ? 6.291 -30.874 39.618 1.00 14.42 198 LEU B N 1
ATOM 3244 C CA . LEU B 1 198 ? 5.101 -31.332 40.401 1.00 17.75 198 LEU B CA 1
ATOM 3245 C C . LEU B 1 198 ? 5.446 -32.414 41.398 1.00 19.55 198 LEU B C 1
ATOM 3246 O O . LEU B 1 198 ? 4.976 -32.378 42.577 1.00 20.46 198 LEU B O 1
ATOM 3251 N N . VAL B 1 199 ? 6.253 -33.393 40.990 1.00 18.06 199 VAL B N 1
ATOM 3252 C CA . VAL B 1 199 ? 6.532 -34.474 41.915 1.00 20.81 199 VAL B CA 1
ATOM 3253 C C . VAL B 1 199 ? 7.637 -34.227 42.955 1.00 20.21 199 VAL B C 1
ATOM 3254 O O . VAL B 1 199 ? 7.712 -35.013 43.902 1.00 20.03 199 VAL B O 1
ATOM 3258 N N . GLY B 1 200 ? 8.533 -33.276 42.623 1.00 19.78 200 GLY B N 1
ATOM 3259 C CA . GLY B 1 200 ? 9.666 -32.812 43.377 1.00 15.28 200 GLY B CA 1
ATOM 3260 C C . GLY B 1 200 ? 9.293 -31.832 44.484 1.00 16.32 200 GLY B C 1
ATOM 3261 O O . GLY B 1 200 ? 8.098 -31.581 44.755 1.00 13.18 200 GLY B O 1
ATOM 3262 N N . THR B 1 201 ? 10.288 -31.319 45.170 1.00 16.47 201 THR B N 1
ATOM 3263 C CA . THR B 1 201 ? 10.067 -30.527 46.439 1.00 18.54 201 THR B CA 1
ATOM 3264 C C . THR B 1 201 ? 9.422 -29.175 46.232 1.00 17.30 201 THR B C 1
ATOM 3265 O O . THR B 1 201 ? 8.836 -28.609 47.163 1.00 18.43 201 THR B O 1
ATOM 3269 N N . GLU B 1 202 ? 9.480 -28.627 45.034 1.00 19.23 202 GLU B N 1
ATOM 3270 C CA . GLU B 1 202 ? 8.734 -27.394 44.750 1.00 22.06 202 GLU B CA 1
ATOM 3271 C C . GLU B 1 202 ? 7.200 -27.637 44.667 1.00 19.82 202 GLU B C 1
ATOM 3272 O O . GLU B 1 202 ? 6.417 -26.704 44.769 1.00 16.38 202 GLU B O 1
ATOM 3278 N N . GLY B 1 203 ? 6.774 -28.862 44.339 1.00 18.05 203 GLY B N 1
ATOM 3279 C CA . GLY B 1 203 ? 5.366 -29.157 44.187 1.00 17.63 203 GLY B CA 1
ATOM 3280 C C . GLY B 1 203 ? 4.852 -30.056 45.270 1.00 20.65 203 GLY B C 1
ATOM 3281 O O . GLY B 1 203 ? 4.969 -29.764 46.447 1.00 21.28 203 GLY B O 1
ATOM 3282 N N . LEU B 1 204 ? 4.391 -31.225 44.882 1.00 19.46 204 LEU B N 1
ATOM 3283 C CA . LEU B 1 204 ? 3.797 -32.203 45.823 1.00 23.23 204 LEU B CA 1
ATOM 3284 C C . LEU B 1 204 ? 4.747 -32.917 46.785 1.00 24.21 204 LEU B C 1
ATOM 3285 O O . LEU B 1 204 ? 4.296 -33.643 47.685 1.00 23.84 204 LEU B O 1
ATOM 3290 N N . ALA B 1 205 ? 6.052 -32.770 46.553 1.00 24.54 205 ALA B N 1
ATOM 3291 C CA . ALA B 1 205 ? 7.077 -33.301 47.404 1.00 24.75 205 ALA B CA 1
ATOM 3292 C C . ALA B 1 205 ? 6.892 -34.802 47.552 1.00 26.29 205 ALA B C 1
ATOM 3293 O O . ALA B 1 205 ? 7.038 -35.334 48.619 1.00 25.06 205 ALA B O 1
ATOM 3295 N N . LEU B 1 206 ? 6.614 -35.497 46.458 1.00 22.20 206 LEU B N 1
ATOM 3296 C CA . LEU B 1 206 ? 6.582 -36.955 46.538 1.00 25.75 206 LEU B CA 1
ATOM 3297 C C . LEU B 1 206 ? 8.037 -37.522 46.633 1.00 23.92 206 LEU B C 1
ATOM 3298 O O . LEU B 1 206 ? 8.259 -38.628 47.105 1.00 24.08 206 LEU B O 1
ATOM 3303 N N . THR B 1 207 ? 9.017 -36.789 46.098 1.00 24.61 207 THR B N 1
ATOM 3304 C CA . THR B 1 207 ? 10.434 -37.164 46.240 1.00 25.47 207 THR B CA 1
ATOM 3305 C C . THR B 1 207 ? 11.090 -35.934 46.826 1.00 24.77 207 THR B C 1
ATOM 3306 O O . THR B 1 207 ? 10.520 -34.862 46.781 1.00 36.23 207 THR B O 1
ATOM 3310 N N . GLY B 1 208 ? 12.259 -36.100 47.390 1.00 21.95 208 GLY B N 1
ATOM 3311 C CA . GLY B 1 208 ? 12.921 -35.034 48.040 1.00 22.06 208 GLY B CA 1
ATOM 3312 C C . GLY B 1 208 ? 13.891 -34.428 47.059 1.00 23.02 208 GLY B C 1
ATOM 3313 O O . GLY B 1 208 ? 13.933 -34.791 45.855 1.00 25.64 208 GLY B O 1
ATOM 3314 N N . LEU B 1 209 ? 14.678 -33.521 47.585 1.00 22.64 209 LEU B N 1
ATOM 3315 C CA . LEU B 1 209 ? 15.639 -32.792 46.769 1.00 23.17 209 LEU B CA 1
ATOM 3316 C C . LEU B 1 209 ? 16.633 -33.697 45.997 1.00 22.19 209 LEU B C 1
ATOM 3317 O O . LEU B 1 209 ? 16.964 -33.433 44.795 1.00 20.76 209 LEU B O 1
ATOM 3322 N N . TYR B 1 210 ? 17.118 -34.772 46.624 1.00 19.86 210 TYR B N 1
ATOM 3323 C CA . TYR B 1 210 ? 18.084 -35.658 45.961 1.00 19.31 210 TYR B CA 1
ATOM 3324 C C . TYR B 1 210 ? 17.483 -36.303 44.719 1.00 18.44 210 TYR B C 1
ATOM 3325 O O . TYR B 1 210 ? 18.075 -36.217 43.677 1.00 18.97 210 TYR B O 1
ATOM 3334 N N . GLY B 1 211 ? 16.287 -36.929 44.823 1.00 17.72 211 GLY B N 1
ATOM 3335 C CA . GLY B 1 211 ? 15.538 -37.480 43.634 1.00 18.22 211 GLY B CA 1
ATOM 3336 C C . GLY B 1 211 ? 15.224 -36.497 42.513 1.00 18.35 211 GLY B C 1
ATOM 3337 O O . GLY B 1 211 ? 15.444 -36.775 41.332 1.00 17.11 211 GLY B O 1
ATOM 3338 N N . GLU B 1 212 ? 14.771 -35.324 42.913 1.00 20.02 212 GLU B N 1
ATOM 3339 C CA . GLU B 1 212 ? 14.427 -34.265 41.984 1.00 21.96 212 GLU B CA 1
ATOM 3340 C C . GLU B 1 212 ? 15.658 -33.766 41.218 1.00 18.24 212 GLU B C 1
ATOM 3341 O O . GLU B 1 212 ? 15.618 -33.560 39.955 1.00 16.09 212 GLU B O 1
ATOM 3347 N N . THR B 1 213 ? 16.747 -33.573 41.950 1.00 16.05 213 THR B N 1
ATOM 3348 C CA . THR B 1 213 ? 18.022 -33.175 41.337 1.00 17.04 213 THR B CA 1
ATOM 3349 C C . THR B 1 213 ? 18.559 -34.226 40.333 1.00 16.51 213 THR B C 1
ATOM 3350 O O . THR B 1 213 ? 18.962 -33.892 39.238 1.00 16.26 213 THR B O 1
ATOM 3354 N N . LEU B 1 214 ? 18.414 -35.501 40.683 1.00 17.61 214 LEU B N 1
ATOM 3355 C CA . LEU B 1 214 ? 18.766 -36.606 39.805 1.00 18.38 214 LEU B CA 1
ATOM 3356 C C . LEU B 1 214 ? 17.917 -36.569 38.532 1.00 17.45 214 LEU B C 1
ATOM 3357 O O . LEU B 1 214 ? 18.453 -36.683 37.421 1.00 19.48 214 LEU B O 1
ATOM 3362 N N . LEU B 1 215 ? 16.607 -36.422 38.664 1.00 17.17 215 LEU B N 1
ATOM 3363 C CA . LEU B 1 215 ? 15.773 -36.352 37.497 1.00 16.96 215 LEU B CA 1
ATOM 3364 C C . LEU B 1 215 ? 16.092 -35.176 36.531 1.00 16.74 215 LEU B C 1
ATOM 3365 O O . LEU B 1 215 ? 16.149 -35.377 35.276 1.00 15.35 215 LEU B O 1
ATOM 3370 N N . PHE B 1 216 ? 16.209 -33.950 37.059 1.00 16.99 216 PHE B N 1
ATOM 3371 C CA . PHE B 1 216 ? 16.614 -32.796 36.172 1.00 15.54 216 PHE B CA 1
ATOM 3372 C C . PHE B 1 216 ? 18.013 -33.017 35.524 1.00 15.96 216 PHE B C 1
ATOM 3373 O O . PHE B 1 216 ? 18.263 -32.646 34.363 1.00 14.14 216 PHE B O 1
ATOM 3381 N N . MET B 1 217 ? 18.936 -33.653 36.242 1.00 14.91 217 MET B N 1
ATOM 3382 C CA . MET B 1 217 ? 20.254 -33.945 35.656 1.00 15.57 217 MET B CA 1
ATOM 3383 C C . MET B 1 217 ? 20.139 -34.827 34.412 1.00 17.03 217 MET B C 1
ATOM 3384 O O . MET B 1 217 ? 20.725 -34.519 33.355 1.00 16.22 217 MET B O 1
ATOM 3389 N N . VAL B 1 218 ? 19.374 -35.923 34.536 1.00 15.76 218 VAL B N 1
ATOM 3390 C CA . VAL B 1 218 ? 19.113 -36.818 33.397 1.00 17.43 218 VAL B CA 1
ATOM 3391 C C . VAL B 1 218 ? 18.421 -36.117 32.263 1.00 16.01 218 VAL B C 1
ATOM 3392 O O . VAL B 1 218 ? 18.864 -36.224 31.088 1.00 17.35 218 VAL B O 1
ATOM 3396 N N . LEU B 1 219 ? 17.334 -35.378 32.560 1.00 15.36 219 LEU B N 1
ATOM 3397 C CA . LEU B 1 219 ? 16.607 -34.650 31.486 1.00 16.53 219 LEU B CA 1
ATOM 3398 C C . LEU B 1 219 ? 17.540 -33.677 30.770 1.00 14.68 219 LEU B C 1
ATOM 3399 O O . LEU B 1 219 ? 17.613 -33.646 29.512 1.00 15.43 219 LEU B O 1
ATOM 3404 N N . ASP B 1 220 ? 18.261 -32.880 31.571 1.00 14.01 220 ASP B N 1
ATOM 3405 C CA . ASP B 1 220 ? 19.143 -31.857 31.008 1.00 15.88 220 ASP B CA 1
ATOM 3406 C C . ASP B 1 220 ? 20.220 -32.467 30.088 1.00 14.89 220 ASP B C 1
ATOM 3407 O O . ASP B 1 220 ? 20.507 -31.918 29.001 1.00 14.73 220 ASP B O 1
ATOM 3412 N N . LEU B 1 221 ? 20.823 -33.570 30.527 1.00 14.93 221 LEU B N 1
ATOM 3413 C CA . LEU B 1 221 ? 21.859 -34.260 29.730 1.00 16.21 221 LEU B CA 1
ATOM 3414 C C . LEU B 1 221 ? 21.302 -34.774 28.412 1.00 16.37 221 LEU B C 1
ATOM 3415 O O . LEU B 1 221 ? 21.891 -34.579 27.322 1.00 15.49 221 LEU B O 1
ATOM 3420 N N . VAL B 1 222 ? 20.136 -35.408 28.461 1.00 17.15 222 VAL B N 1
ATOM 3421 C CA . VAL B 1 222 ? 19.460 -35.806 27.198 1.00 16.30 222 VAL B CA 1
ATOM 3422 C C . VAL B 1 222 ? 19.058 -34.622 26.271 1.00 14.94 222 VAL B C 1
ATOM 3423 O O . VAL B 1 222 ? 19.354 -34.622 25.069 1.00 13.87 222 VAL B O 1
ATOM 3427 N N . ALA B 1 223 ? 18.472 -33.583 26.846 1.00 14.42 223 ALA B N 1
ATOM 3428 C CA . ALA B 1 223 ? 17.961 -32.418 26.091 1.00 17.26 223 ALA B CA 1
ATOM 3429 C C . ALA B 1 223 ? 19.042 -31.575 25.523 1.00 18.43 223 ALA B C 1
ATOM 3430 O O . ALA B 1 223 ? 18.824 -30.847 24.551 1.00 17.17 223 ALA B O 1
ATOM 3432 N N . LYS B 1 224 ? 20.244 -31.683 26.086 1.00 15.91 224 LYS B N 1
ATOM 3433 C CA . LYS B 1 224 ? 21.333 -30.838 25.607 1.00 17.05 224 LYS B CA 1
ATOM 3434 C C . LYS B 1 224 ? 22.446 -31.634 24.895 1.00 17.63 224 LYS B C 1
ATOM 3435 O O . LYS B 1 224 ? 22.759 -31.378 23.691 1.00 19.68 224 LYS B O 1
ATOM 3441 N N . VAL B 1 225 ? 23.026 -32.615 25.578 1.00 15.42 225 VAL B N 1
ATOM 3442 C CA . VAL B 1 225 ? 24.125 -33.367 24.968 1.00 15.35 225 VAL B CA 1
ATOM 3443 C C . VAL B 1 225 ? 23.599 -34.422 23.974 1.00 15.13 225 VAL B C 1
ATOM 3444 O O . VAL B 1 225 ? 24.151 -34.626 22.898 1.00 16.52 225 VAL B O 1
ATOM 3448 N N . GLY B 1 226 ? 22.532 -35.118 24.333 1.00 16.17 226 GLY B N 1
ATOM 3449 C CA . GLY B 1 226 ? 21.959 -36.134 23.491 1.00 15.11 226 GLY B CA 1
ATOM 3450 C C . GLY B 1 226 ? 21.410 -35.477 22.225 1.00 15.30 226 GLY B C 1
ATOM 3451 O O . GLY B 1 226 ? 21.719 -35.894 21.097 1.00 13.75 226 GLY B O 1
ATOM 3452 N N . PHE B 1 227 ? 20.630 -34.405 22.392 1.00 15.86 227 PHE B N 1
ATOM 3453 C CA . PHE B 1 227 ? 20.185 -33.599 21.276 1.00 15.16 227 PHE B CA 1
ATOM 3454 C C . PHE B 1 227 ? 21.337 -33.150 20.447 1.00 14.40 227 PHE B C 1
ATOM 3455 O O . PHE B 1 227 ? 21.351 -33.339 19.226 1.00 14.72 227 PHE B O 1
ATOM 3463 N N . GLY B 1 228 ? 22.320 -32.520 21.068 1.00 12.99 228 GLY B N 1
ATOM 3464 C CA . GLY B 1 228 ? 23.497 -32.048 20.298 1.00 13.38 228 GLY B CA 1
ATOM 3465 C C . GLY B 1 228 ? 24.199 -33.091 19.451 1.00 13.89 228 GLY B C 1
ATOM 3466 O O . GLY B 1 228 ? 24.600 -32.812 18.332 1.00 13.12 228 GLY B O 1
ATOM 3467 N N . PHE B 1 229 ? 24.435 -34.249 20.067 1.00 15.01 229 PHE B N 1
ATOM 3468 C CA . PHE B 1 229 ? 25.041 -35.416 19.419 1.00 18.40 229 PHE B CA 1
ATOM 3469 C C . PHE B 1 229 ? 24.298 -35.818 18.161 1.00 16.29 229 PHE B C 1
ATOM 3470 O O . PHE B 1 229 ? 24.911 -35.975 17.078 1.00 15.83 229 PHE B O 1
ATOM 3478 N N . ILE B 1 230 ? 22.973 -35.925 18.254 1.00 16.17 230 ILE B N 1
ATOM 3479 C CA . ILE B 1 230 ? 22.169 -36.331 17.111 1.00 14.46 230 ILE B CA 1
ATOM 3480 C C . ILE B 1 230 ? 22.235 -35.275 15.994 1.00 16.58 230 ILE B C 1
ATOM 3481 O O . ILE B 1 230 ? 22.365 -35.600 14.802 1.00 15.01 230 ILE B O 1
ATOM 3486 N N . LEU B 1 231 ? 22.119 -34.016 16.377 1.00 14.17 231 LEU B N 1
ATOM 3487 C CA . LEU B 1 231 ? 22.252 -32.914 15.435 1.00 14.63 231 LEU B CA 1
ATOM 3488 C C . LEU B 1 231 ? 23.599 -32.836 14.693 1.00 15.17 231 LEU B C 1
ATOM 3489 O O . LEU B 1 231 ? 23.633 -32.785 13.441 1.00 17.00 231 LEU B O 1
ATOM 3494 N N . LEU B 1 232 ? 24.685 -32.883 15.440 1.00 14.96 232 LEU B N 1
ATOM 3495 C CA . LEU B 1 232 ? 25.975 -32.559 14.877 1.00 15.86 232 LEU B CA 1
ATOM 3496 C C . LEU B 1 232 ? 26.536 -33.730 14.111 1.00 17.48 232 LEU B C 1
ATOM 3497 O O . LEU B 1 232 ? 27.372 -33.536 13.229 1.00 17.53 232 LEU B O 1
ATOM 3502 N N . ARG B 1 233 ? 26.051 -34.927 14.399 1.00 16.51 233 ARG B N 1
ATOM 3503 C CA . ARG B 1 233 ? 26.468 -36.088 13.581 1.00 19.52 233 ARG B CA 1
ATOM 3504 C C . ARG B 1 233 ? 25.621 -36.279 12.318 1.00 17.80 233 ARG B C 1
ATOM 3505 O O . ARG B 1 233 ? 25.907 -37.241 11.557 1.00 21.58 233 ARG B O 1
ATOM 3513 N N . SER B 1 234 ? 24.607 -35.437 12.068 1.00 16.95 234 SER B N 1
ATOM 3514 C CA . SER B 1 234 ? 23.759 -35.672 10.904 1.00 19.98 234 SER B CA 1
ATOM 3515 C C . SER B 1 234 ? 24.364 -35.234 9.563 1.00 21.85 234 SER B C 1
ATOM 3516 O O . SER B 1 234 ? 25.054 -34.208 9.476 1.00 20.86 234 SER B O 1
ATOM 3519 N N . ARG B 1 235 ? 24.032 -35.986 8.494 1.00 23.55 235 ARG B N 1
ATOM 3520 C CA . ARG B 1 235 ? 24.370 -35.577 7.099 1.00 25.34 235 ARG B CA 1
ATOM 3521 C C . ARG B 1 235 ? 23.644 -34.285 6.743 1.00 26.57 235 ARG B C 1
ATOM 3522 O O . ARG B 1 235 ? 24.163 -33.461 5.976 1.00 26.50 235 ARG B O 1
ATOM 3530 N N . ALA B 1 236 ? 22.465 -34.074 7.344 1.00 21.46 236 ALA B N 1
ATOM 3531 C CA . ALA B 1 236 ? 21.688 -32.881 7.106 1.00 22.17 236 ALA B CA 1
ATOM 3532 C C . ALA B 1 236 ? 22.446 -31.555 7.254 1.00 25.08 236 ALA B C 1
ATOM 3533 O O . ALA B 1 236 ? 22.161 -30.618 6.554 1.00 24.42 236 ALA B O 1
ATOM 3535 N N . ILE B 1 237 ? 23.346 -31.434 8.227 1.00 26.14 237 ILE B N 1
ATOM 3536 C CA . ILE B 1 237 ? 24.045 -30.162 8.427 1.00 26.70 237 ILE B CA 1
ATOM 3537 C C . ILE B 1 237 ? 25.322 -30.042 7.604 1.00 30.75 237 ILE B C 1
ATOM 3538 O O . ILE B 1 237 ? 25.952 -28.985 7.628 1.00 33.13 237 ILE B O 1
ATOM 3543 N N . MET B 1 238 ? 25.689 -31.111 6.887 1.00 33.79 238 MET B N 1
ATOM 3544 C CA . MET B 1 238 ? 26.966 -31.181 6.159 1.00 41.46 238 MET B CA 1
ATOM 3545 C C . MET B 1 238 ? 26.735 -30.829 4.696 1.00 45.09 238 MET B C 1
ATOM 3546 O O . MET B 1 238 ? 27.123 -31.583 3.806 1.00 55.46 238 MET B O 1
ATOM 3551 N N . LEU C 1 11 ? 33.788 10.303 49.647 1.00 37.27 11 LEU C N 1
ATOM 3552 C CA . LEU C 1 11 ? 32.622 9.754 48.909 1.00 33.51 11 LEU C CA 1
ATOM 3553 C C . LEU C 1 11 ? 32.746 8.205 48.806 1.00 29.25 11 LEU C C 1
ATOM 3554 O O . LEU C 1 11 ? 33.786 7.709 48.466 1.00 28.89 11 LEU C O 1
ATOM 3559 N N . GLY C 1 12 ? 31.691 7.455 49.105 1.00 27.28 12 GLY C N 1
ATOM 3560 C CA . GLY C 1 12 ? 31.708 5.992 48.946 1.00 25.70 12 GLY C CA 1
ATOM 3561 C C . GLY C 1 12 ? 32.220 5.313 50.212 1.00 29.78 12 GLY C C 1
ATOM 3562 O O . GLY C 1 12 ? 32.367 5.972 51.246 1.00 32.21 12 GLY C O 1
ATOM 3563 N N . VAL C 1 13 ? 32.499 4.006 50.133 1.00 24.19 13 VAL C N 1
ATOM 3564 C CA . VAL C 1 13 ? 32.898 3.238 51.301 1.00 25.27 13 VAL C CA 1
ATOM 3565 C C . VAL C 1 13 ? 34.294 3.693 51.804 1.00 24.59 13 VAL C C 1
ATOM 3566 O O . VAL C 1 13 ? 34.529 3.923 53.013 1.00 26.01 13 VAL C O 1
ATOM 3570 N N . GLU C 1 14 ? 35.220 3.801 50.860 1.00 21.88 14 GLU C N 1
ATOM 3571 C CA . GLU C 1 14 ? 36.595 4.181 51.152 1.00 23.89 14 GLU C CA 1
ATOM 3572 C C . GLU C 1 14 ? 37.148 5.226 50.184 1.00 21.29 14 GLU C C 1
ATOM 3573 O O . GLU C 1 14 ? 38.294 5.121 49.711 1.00 20.54 14 GLU C O 1
ATOM 3579 N N . GLY C 1 15 ? 36.341 6.245 49.913 1.00 20.99 15 GLY C N 1
ATOM 3580 C CA . GLY C 1 15 ? 36.762 7.363 49.036 1.00 21.25 15 GLY C CA 1
ATOM 3581 C C . GLY C 1 15 ? 36.578 7.206 47.523 1.00 19.14 15 GLY C C 1
ATOM 3582 O O . GLY C 1 15 ? 36.832 8.139 46.766 1.00 18.03 15 GLY C O 1
ATOM 3583 N N . GLU C 1 16 ? 36.151 6.023 47.100 1.00 16.57 16 GLU C N 1
ATOM 3584 C CA . GLU C 1 16 ? 36.139 5.647 45.701 1.00 17.17 16 GLU C CA 1
ATOM 3585 C C . GLU C 1 16 ? 35.042 6.374 44.907 1.00 18.85 16 GLU C C 1
ATOM 3586 O O . GLU C 1 16 ? 35.002 6.308 43.637 1.00 15.89 16 GLU C O 1
ATOM 3592 N N . GLY C 1 17 ? 34.198 7.115 45.635 1.00 18.50 17 GLY C N 1
ATOM 3593 C CA . GLY C 1 17 ? 33.150 7.902 45.047 1.00 17.36 17 GLY C CA 1
ATOM 3594 C C . GLY C 1 17 ? 33.677 8.923 44.102 1.00 18.78 17 GLY C C 1
ATOM 3595 O O . GLY C 1 17 ? 32.983 9.349 43.159 1.00 16.09 17 GLY C O 1
ATOM 3596 N N . ILE C 1 18 ? 34.885 9.378 44.349 1.00 16.68 18 ILE C N 1
ATOM 3597 C CA . ILE C 1 18 ? 35.490 10.386 43.487 1.00 16.56 18 ILE C CA 1
ATOM 3598 C C . ILE C 1 18 ? 35.623 9.837 42.020 1.00 15.75 18 ILE C C 1
ATOM 3599 O O . ILE C 1 18 ? 35.395 10.557 41.023 1.00 15.28 18 ILE C O 1
ATOM 3604 N N . TRP C 1 19 ? 35.987 8.562 41.889 1.00 14.38 19 TRP C N 1
ATOM 3605 C CA . TRP C 1 19 ? 36.164 7.922 40.566 1.00 14.82 19 TRP C CA 1
ATOM 3606 C C . TRP C 1 19 ? 34.817 7.575 39.944 1.00 14.09 19 TRP C C 1
ATOM 3607 O O . TRP C 1 19 ? 34.672 7.672 38.747 1.00 15.24 19 TRP C O 1
ATOM 3618 N N . LEU C 1 20 ? 33.832 7.223 40.763 1.00 13.11 20 LEU C N 1
ATOM 3619 C CA . LEU C 1 20 ? 32.423 7.054 40.287 1.00 14.02 20 LEU C CA 1
ATOM 3620 C C . LEU C 1 20 ? 31.893 8.370 39.726 1.00 15.48 20 LEU C C 1
ATOM 3621 O O . LEU C 1 20 ? 31.235 8.388 38.640 1.00 15.11 20 LEU C O 1
ATOM 3626 N N . ALA C 1 21 ? 32.194 9.493 40.412 1.00 12.59 21 ALA C N 1
ATOM 3627 C CA . ALA C 1 21 ? 31.704 10.794 39.913 1.00 13.04 21 ALA C CA 1
ATOM 3628 C C . ALA C 1 21 ? 32.417 11.194 38.639 1.00 12.67 21 ALA C C 1
ATOM 3629 O O . ALA C 1 21 ? 31.769 11.680 37.673 1.00 15.75 21 ALA C O 1
ATOM 3631 N N . LEU C 1 22 ? 33.740 11.058 38.611 1.00 14.05 22 LEU C N 1
ATOM 3632 C CA . LEU C 1 22 ? 34.530 11.437 37.474 1.00 15.15 22 LEU C CA 1
ATOM 3633 C C . LEU C 1 22 ? 34.200 10.566 36.247 1.00 15.63 22 LEU C C 1
ATOM 3634 O O . LEU C 1 22 ? 34.102 11.071 35.118 1.00 14.75 22 LEU C O 1
ATOM 3639 N N . GLY C 1 23 ? 33.965 9.296 36.504 1.00 15.41 23 GLY C N 1
ATOM 3640 C CA . GLY C 1 23 ? 33.482 8.346 35.495 1.00 17.93 23 GLY C CA 1
ATOM 3641 C C . GLY C 1 23 ? 32.173 8.782 34.873 1.00 16.53 23 GLY C C 1
ATOM 3642 O O . GLY C 1 23 ? 32.050 8.791 33.605 1.00 14.13 23 GLY C O 1
ATOM 3643 N N . THR C 1 24 ? 31.189 9.093 35.731 1.00 14.33 24 THR C N 1
ATOM 3644 C CA . THR C 1 24 ? 29.895 9.704 35.291 1.00 14.25 24 THR C CA 1
ATOM 3645 C C . THR C 1 24 ? 30.080 10.856 34.373 1.00 13.24 24 THR C C 1
ATOM 3646 O O . THR C 1 24 ? 29.555 10.845 33.239 1.00 11.98 24 THR C O 1
ATOM 3650 N N . ILE C 1 25 ? 30.906 11.814 34.788 1.00 14.06 25 ILE C N 1
ATOM 3651 C CA . ILE C 1 25 ? 31.137 13.038 34.001 1.00 15.40 25 ILE C CA 1
ATOM 3652 C C . ILE C 1 25 ? 31.836 12.775 32.658 1.00 14.75 25 ILE C C 1
ATOM 3653 O O . ILE C 1 25 ? 31.423 13.225 31.581 1.00 15.83 25 ILE C O 1
ATOM 3658 N N . GLY C 1 26 ? 32.890 11.961 32.707 1.00 15.86 26 GLY C N 1
ATOM 3659 C CA . GLY C 1 26 ? 33.604 11.690 31.433 1.00 14.84 26 GLY C CA 1
ATOM 3660 C C . GLY C 1 26 ? 32.710 10.953 30.411 1.00 14.09 26 GLY C C 1
ATOM 3661 O O . GLY C 1 26 ? 32.754 11.264 29.191 1.00 13.66 26 GLY C O 1
ATOM 3662 N N . MET C 1 27 ? 31.940 9.958 30.879 1.00 13.14 27 MET C N 1
ATOM 3663 C CA . MET C 1 27 ? 30.952 9.234 30.025 1.00 13.95 27 MET C CA 1
ATOM 3664 C C . MET C 1 27 ? 29.870 10.167 29.468 1.00 13.19 27 MET C C 1
ATOM 3665 O O . MET C 1 27 ? 29.563 10.199 28.250 1.00 12.45 27 MET C O 1
ATOM 3670 N N . LEU C 1 28 ? 29.366 11.028 30.328 1.00 13.67 28 LEU C N 1
ATOM 3671 C CA . LEU C 1 28 ? 28.336 12.001 29.895 1.00 15.01 28 LEU C CA 1
ATOM 3672 C C . LEU C 1 28 ? 28.874 12.948 28.857 1.00 16.52 28 LEU C C 1
ATOM 3673 O O . LEU C 1 28 ? 28.221 13.168 27.787 1.00 15.96 28 LEU C O 1
ATOM 3678 N N . LEU C 1 29 ? 30.089 13.436 29.080 1.00 14.80 29 LEU C N 1
ATOM 3679 C CA . LEU C 1 29 ? 30.704 14.352 28.088 1.00 16.61 29 LEU C CA 1
ATOM 3680 C C . LEU C 1 29 ? 30.992 13.690 26.751 1.00 15.97 29 LEU C C 1
ATOM 3681 O O . LEU C 1 29 ? 30.841 14.289 25.665 1.00 16.34 29 LEU C O 1
ATOM 3686 N N . GLY C 1 30 ? 31.378 12.438 26.802 1.00 16.32 30 GLY C N 1
ATOM 3687 C CA . GLY C 1 30 ? 31.636 11.668 25.574 1.00 15.66 30 GLY C CA 1
ATOM 3688 C C . GLY C 1 30 ? 30.328 11.515 24.828 1.00 14.33 30 GLY C C 1
ATOM 3689 O O . GLY C 1 30 ? 30.278 11.820 23.602 1.00 13.55 30 GLY C O 1
ATOM 3690 N N . MET C 1 31 ? 29.261 11.129 25.545 1.00 14.11 31 MET C N 1
ATOM 3691 C CA . MET C 1 31 ? 27.898 10.996 24.974 1.00 14.99 31 MET C CA 1
ATOM 3692 C C . MET C 1 31 ? 27.455 12.319 24.314 1.00 16.12 31 MET C C 1
ATOM 3693 O O . MET C 1 31 ? 27.014 12.326 23.140 1.00 13.07 31 MET C O 1
ATOM 3698 N N . LEU C 1 32 ? 27.698 13.460 24.992 1.00 14.83 32 LEU C N 1
ATOM 3699 C CA . LEU C 1 32 ? 27.259 14.760 24.434 1.00 15.62 32 LEU C CA 1
ATOM 3700 C C . LEU C 1 32 ? 28.111 15.190 23.265 1.00 15.66 32 LEU C C 1
ATOM 3701 O O . LEU C 1 32 ? 27.573 15.675 22.272 1.00 16.88 32 LEU C O 1
ATOM 3706 N N . TYR C 1 33 ? 29.404 14.908 23.284 1.00 15.67 33 TYR C N 1
ATOM 3707 C CA . TYR C 1 33 ? 30.241 15.173 22.111 1.00 17.70 33 TYR C CA 1
ATOM 3708 C C . TYR C 1 33 ? 29.755 14.339 20.900 1.00 17.56 33 TYR C C 1
ATOM 3709 O O . TYR C 1 33 ? 29.622 14.834 19.756 1.00 18.45 33 TYR C O 1
ATOM 3718 N N . PHE C 1 34 ? 29.501 13.058 21.120 1.00 15.95 34 PHE C N 1
ATOM 3719 C CA . PHE C 1 34 ? 29.020 12.209 20.024 1.00 15.56 34 PHE C CA 1
ATOM 3720 C C . PHE C 1 34 ? 27.644 12.662 19.460 1.00 16.94 34 PHE C C 1
ATOM 3721 O O . PHE C 1 34 ? 27.430 12.689 18.252 1.00 18.04 34 PHE C O 1
ATOM 3729 N N . ILE C 1 35 ? 26.729 13.057 20.326 1.00 17.59 35 ILE C N 1
ATOM 3730 C CA . ILE C 1 35 ? 25.427 13.551 19.907 1.00 17.68 35 ILE C CA 1
ATOM 3731 C C . ILE C 1 35 ? 25.606 14.822 19.093 1.00 19.39 35 ILE C C 1
ATOM 3732 O O . ILE C 1 35 ? 25.016 14.965 18.021 1.00 19.74 35 ILE C O 1
ATOM 3737 N N . ALA C 1 36 ? 26.371 15.764 19.621 1.00 20.61 36 ALA C N 1
ATOM 3738 C CA . ALA C 1 36 ? 26.695 16.986 18.858 1.00 22.53 36 ALA C CA 1
ATOM 3739 C C . ALA C 1 36 ? 27.276 16.705 17.481 1.00 22.46 36 ALA C C 1
ATOM 3740 O O . ALA C 1 36 ? 26.826 17.308 16.437 1.00 23.39 36 ALA C O 1
ATOM 3742 N N . ASP C 1 37 ? 28.225 15.780 17.429 1.00 21.03 37 ASP C N 1
ATOM 3743 C CA . ASP C 1 37 ? 28.946 15.416 16.208 1.00 23.98 37 ASP C CA 1
ATOM 3744 C C . ASP C 1 37 ? 28.028 14.786 15.185 1.00 24.81 37 ASP C C 1
ATOM 3745 O O . ASP C 1 37 ? 28.245 14.919 13.981 1.00 27.03 37 ASP C O 1
ATOM 3750 N N . GLY C 1 38 ? 27.011 14.067 15.613 1.00 23.98 38 GLY C N 1
ATOM 3751 C CA . GLY C 1 38 ? 26.149 13.357 14.627 1.00 25.46 38 GLY C CA 1
ATOM 3752 C C . GLY C 1 38 ? 24.870 14.076 14.217 1.00 25.05 38 GLY C C 1
ATOM 3753 O O . GLY C 1 38 ? 24.076 13.521 13.479 1.00 24.91 38 GLY C O 1
ATOM 3754 N N . LEU C 1 39 ? 24.657 15.286 14.717 1.00 24.32 39 LEU C N 1
ATOM 3755 C CA . LEU C 1 39 ? 23.400 16.030 14.447 1.00 27.71 39 LEU C CA 1
ATOM 3756 C C . LEU C 1 39 ? 22.998 16.190 12.981 1.00 28.45 39 LEU C C 1
ATOM 3757 O O . LEU C 1 39 ? 21.820 16.089 12.673 1.00 31.22 39 LEU C O 1
ATOM 3762 N N . ASP C 1 40 ? 23.937 16.436 12.079 1.00 30.40 40 ASP C N 1
ATOM 3763 C CA . ASP C 1 40 ? 23.547 16.580 10.644 1.00 34.50 40 ASP C CA 1
ATOM 3764 C C . ASP C 1 40 ? 23.563 15.255 9.854 1.00 32.98 40 ASP C C 1
ATOM 3765 O O . ASP C 1 40 ? 23.338 15.270 8.652 1.00 35.99 40 ASP C O 1
ATOM 3770 N N . VAL C 1 41 ? 23.871 14.128 10.508 1.00 29.22 41 VAL C N 1
ATOM 3771 C CA . VAL C 1 41 ? 24.115 12.861 9.811 1.00 28.78 41 VAL C CA 1
ATOM 3772 C C . VAL C 1 41 ? 22.829 12.300 9.163 1.00 30.85 41 VAL C C 1
ATOM 3773 O O . VAL C 1 41 ? 21.823 12.079 9.818 1.00 30.57 41 VAL C O 1
ATOM 3777 N N . GLN C 1 42 ? 22.896 12.050 7.865 1.00 37.00 42 GLN C N 1
ATOM 3778 C CA . GLN C 1 42 ? 21.744 11.572 7.115 1.00 39.56 42 GLN C CA 1
ATOM 3779 C C . GLN C 1 42 ? 21.841 10.090 6.705 1.00 35.78 42 GLN C C 1
ATOM 3780 O O . GLN C 1 42 ? 20.836 9.366 6.723 1.00 33.57 42 GLN C O 1
ATOM 3786 N N . ASP C 1 43 ? 23.033 9.642 6.339 1.00 29.73 43 ASP C N 1
ATOM 3787 C CA . ASP C 1 43 ? 23.208 8.289 5.813 1.00 33.18 43 ASP C CA 1
ATOM 3788 C C . ASP C 1 43 ? 22.824 7.242 6.884 1.00 31.35 43 ASP C C 1
ATOM 3789 O O . ASP C 1 43 ? 23.303 7.346 8.033 1.00 26.87 43 ASP C O 1
ATOM 3794 N N . PRO C 1 44 ? 21.985 6.233 6.516 1.00 27.36 44 PRO C N 1
ATOM 3795 C CA . PRO C 1 44 ? 21.502 5.247 7.478 1.00 25.67 44 PRO C CA 1
ATOM 3796 C C . PRO C 1 44 ? 22.611 4.479 8.172 1.00 22.05 44 PRO C C 1
ATOM 3797 O O . PRO C 1 44 ? 22.515 4.275 9.353 1.00 22.64 44 PRO C O 1
ATOM 3801 N N . ARG C 1 45 ? 23.603 4.008 7.440 1.00 21.83 45 ARG C N 1
ATOM 3802 C CA . ARG C 1 45 ? 24.659 3.173 8.059 1.00 25.29 45 ARG C CA 1
ATOM 3803 C C . ARG C 1 45 ? 25.571 4.021 8.971 1.00 22.84 45 ARG C C 1
ATOM 3804 O O . ARG C 1 45 ? 25.913 3.591 10.074 1.00 20.66 45 ARG C O 1
ATOM 3812 N N . GLN C 1 46 ? 25.880 5.251 8.562 1.00 18.69 46 GLN C N 1
ATOM 3813 C CA . GLN C 1 46 ? 26.617 6.162 9.439 1.00 19.84 46 GLN C CA 1
ATOM 3814 C C . GLN C 1 46 ? 25.808 6.507 10.697 1.00 20.47 46 GLN C C 1
ATOM 3815 O O . GLN C 1 46 ? 26.337 6.470 11.844 1.00 19.33 46 GLN C O 1
ATOM 3821 N N . LYS C 1 47 ? 24.529 6.801 10.504 1.00 16.58 47 LYS C N 1
ATOM 3822 C CA . LYS C 1 47 ? 23.629 6.991 11.601 1.00 18.04 47 LYS C CA 1
ATOM 3823 C C . LYS C 1 47 ? 23.608 5.869 12.619 1.00 15.57 47 LYS C C 1
ATOM 3824 O O . LYS C 1 47 ? 23.576 6.146 13.822 1.00 13.31 47 LYS C O 1
ATOM 3830 N N . GLU C 1 48 ? 23.623 4.629 12.139 1.00 16.65 48 GLU C N 1
ATOM 3831 C CA . GLU C 1 48 ? 23.591 3.474 13.001 1.00 17.86 48 GLU C CA 1
ATOM 3832 C C . GLU C 1 48 ? 24.815 3.510 13.919 1.00 16.38 48 GLU C C 1
ATOM 3833 O O . GLU C 1 48 ? 24.708 3.291 15.118 1.00 12.57 48 GLU C O 1
ATOM 3839 N N . PHE C 1 49 ? 26.006 3.752 13.345 1.00 14.56 49 PHE C N 1
ATOM 3840 C CA . PHE C 1 49 ? 27.224 3.893 14.190 1.00 14.89 49 PHE C CA 1
ATOM 3841 C C . PHE C 1 49 ? 27.091 4.946 15.289 1.00 14.01 49 PHE C C 1
ATOM 3842 O O . PHE C 1 49 ? 27.411 4.690 16.488 1.00 14.77 49 PHE C O 1
ATOM 3850 N N . TYR C 1 50 ? 26.525 6.104 14.938 1.00 13.61 50 TYR C N 1
ATOM 3851 C CA . TYR C 1 50 ? 26.183 7.101 16.021 1.00 14.54 50 TYR C CA 1
ATOM 3852 C C . TYR C 1 50 ? 25.270 6.569 17.102 1.00 14.56 50 TYR C C 1
ATOM 3853 O O . TYR C 1 50 ? 25.531 6.823 18.293 1.00 14.27 50 TYR C O 1
ATOM 3862 N N . VAL C 1 51 ? 24.147 5.956 16.718 1.00 14.16 51 VAL C N 1
ATOM 3863 C CA . VAL C 1 51 ? 23.153 5.466 17.712 1.00 15.20 51 VAL C CA 1
ATOM 3864 C C . VAL C 1 51 ? 23.775 4.482 18.686 1.00 13.21 51 VAL C C 1
ATOM 3865 O O . VAL C 1 51 ? 23.648 4.688 19.896 1.00 13.62 51 VAL C O 1
ATOM 3869 N N . ILE C 1 52 ? 24.513 3.482 18.186 1.00 12.74 52 ILE C N 1
ATOM 3870 C CA . ILE C 1 52 ? 25.178 2.447 19.023 1.00 13.99 52 ILE C CA 1
ATOM 3871 C C . ILE C 1 52 ? 26.255 3.135 19.910 1.00 14.09 52 ILE C C 1
ATOM 3872 O O . ILE C 1 52 ? 26.373 2.916 21.106 1.00 12.67 52 ILE C O 1
ATOM 3877 N N . THR C 1 53 ? 27.019 4.042 19.302 1.00 14.02 53 THR C N 1
ATOM 3878 C CA . THR C 1 53 ? 28.133 4.643 20.047 1.00 13.49 53 THR C CA 1
ATOM 3879 C C . THR C 1 53 ? 27.718 5.687 21.080 1.00 12.09 53 THR C C 1
ATOM 3880 O O . THR C 1 53 ? 28.477 5.951 21.979 1.00 16.06 53 THR C O 1
ATOM 3884 N N . ILE C 1 54 ? 26.542 6.283 20.950 1.00 12.31 54 ILE C N 1
ATOM 3885 C CA . ILE C 1 54 ? 25.985 7.227 21.918 1.00 11.67 54 ILE C CA 1
ATOM 3886 C C . ILE C 1 54 ? 25.329 6.389 23.040 1.00 13.72 54 ILE C C 1
ATOM 3887 O O . ILE C 1 54 ? 25.383 6.777 24.254 1.00 15.46 54 ILE C O 1
ATOM 3892 N N . LEU C 1 55 ? 24.641 5.292 22.677 1.00 14.06 55 LEU C N 1
ATOM 3893 C CA . LEU C 1 55 ? 23.973 4.400 23.710 1.00 14.54 55 LEU C CA 1
ATOM 3894 C C . LEU C 1 55 ? 24.930 3.780 24.713 1.00 13.07 55 LEU C C 1
ATOM 3895 O O . LEU C 1 55 ? 24.596 3.570 25.915 1.00 14.08 55 LEU C O 1
ATOM 3900 N N . ILE C 1 56 ? 26.135 3.467 24.239 1.00 14.25 56 ILE C N 1
ATOM 3901 C CA . ILE C 1 56 ? 27.199 2.893 25.105 1.00 13.34 56 ILE C CA 1
ATOM 3902 C C . ILE C 1 56 ? 27.613 3.763 26.330 1.00 12.34 56 ILE C C 1
ATOM 3903 O O . ILE C 1 56 ? 27.430 3.343 27.510 1.00 12.82 56 ILE C O 1
ATOM 3908 N N . PRO C 1 57 ? 28.029 5.006 26.085 1.00 13.83 57 PRO C N 1
ATOM 3909 C CA . PRO C 1 57 ? 28.302 5.831 27.266 1.00 13.46 57 PRO C CA 1
ATOM 3910 C C . PRO C 1 57 ? 27.066 6.370 27.996 1.00 12.50 57 PRO C C 1
ATOM 3911 O O . PRO C 1 57 ? 27.190 6.684 29.194 1.00 13.00 57 PRO C O 1
ATOM 3915 N N . ALA C 1 58 ? 25.943 6.498 27.333 1.00 11.25 58 ALA C N 1
ATOM 3916 C CA . ALA C 1 58 ? 24.669 6.674 28.062 1.00 11.20 58 ALA C CA 1
ATOM 3917 C C . ALA C 1 58 ? 24.451 5.626 29.146 1.00 10.59 58 ALA C C 1
ATOM 3918 O O . ALA C 1 58 ? 24.240 5.987 30.320 1.00 10.67 58 ALA C O 1
ATOM 3920 N N . ILE C 1 59 ? 24.569 4.343 28.780 1.00 11.22 59 ILE C N 1
ATOM 3921 C CA . ILE C 1 59 ? 24.351 3.222 29.702 1.00 11.21 59 ILE C CA 1
ATOM 3922 C C . ILE C 1 59 ? 25.429 3.329 30.822 1.00 12.12 59 ILE C C 1
ATOM 3923 O O . ILE C 1 59 ? 25.125 3.297 32.024 1.00 13.73 59 ILE C O 1
ATOM 3928 N N . ALA C 1 60 ? 26.670 3.564 30.427 1.00 12.40 60 ALA C N 1
ATOM 3929 C CA . ALA C 1 60 ? 27.772 3.636 31.365 1.00 13.07 60 ALA C CA 1
ATOM 3930 C C . ALA C 1 60 ? 27.694 4.835 32.279 1.00 11.98 60 ALA C C 1
ATOM 3931 O O . ALA C 1 60 ? 27.917 4.667 33.457 1.00 12.79 60 ALA C O 1
ATOM 3933 N N . ALA C 1 61 ? 27.265 5.993 31.771 1.00 11.23 61 ALA C N 1
ATOM 3934 C CA . ALA C 1 61 ? 27.084 7.169 32.638 1.00 12.82 61 ALA C CA 1
ATOM 3935 C C . ALA C 1 61 ? 25.995 6.848 33.703 1.00 13.47 61 ALA C C 1
ATOM 3936 O O . ALA C 1 61 ? 26.140 7.124 34.861 1.00 13.28 61 ALA C O 1
ATOM 3938 N N . ALA C 1 62 ? 24.876 6.241 33.290 1.00 11.98 62 ALA C N 1
ATOM 3939 C CA . ALA C 1 62 ? 23.799 5.910 34.219 1.00 13.04 62 ALA C CA 1
ATOM 3940 C C . ALA C 1 62 ? 24.227 4.890 35.287 1.00 13.22 62 ALA C C 1
ATOM 3941 O O . ALA C 1 62 ? 23.857 5.046 36.482 1.00 15.38 62 ALA C O 1
ATOM 3943 N N A SER C 1 63 ? 25.019 3.890 34.880 0.62 12.01 63 SER C N 1
ATOM 3944 N N B SER C 1 63 ? 25.028 3.901 34.864 0.38 12.96 63 SER C N 1
ATOM 3945 C CA A SER C 1 63 ? 25.550 2.878 35.795 0.62 13.27 63 SER C CA 1
ATOM 3946 C CA B SER C 1 63 ? 25.613 2.870 35.731 0.38 13.98 63 SER C CA 1
ATOM 3947 C C A SER C 1 63 ? 26.525 3.498 36.826 0.62 13.59 63 SER C C 1
ATOM 3948 C C B SER C 1 63 ? 26.509 3.509 36.805 0.38 13.82 63 SER C C 1
ATOM 3949 O O A SER C 1 63 ? 26.334 3.320 38.038 0.62 10.89 63 SER C O 1
ATOM 3950 O O B SER C 1 63 ? 26.264 3.341 38.016 0.38 11.97 63 SER C O 1
ATOM 3955 N N . TYR C 1 64 ? 27.470 4.320 36.345 1.00 12.55 64 TYR C N 1
ATOM 3956 C CA . TYR C 1 64 ? 28.314 5.132 37.230 1.00 13.72 64 TYR C CA 1
ATOM 3957 C C . TYR C 1 64 ? 27.548 6.021 38.224 1.00 11.92 64 TYR C C 1
ATOM 3958 O O . TYR C 1 64 ? 27.889 6.132 39.395 1.00 12.78 64 TYR C O 1
ATOM 3967 N N . LEU C 1 65 ? 26.574 6.745 37.738 1.00 12.38 65 LEU C N 1
ATOM 3968 C CA . LEU C 1 65 ? 25.771 7.617 38.649 1.00 12.03 65 LEU C CA 1
ATOM 3969 C C . LEU C 1 65 ? 25.060 6.771 39.699 1.00 12.89 65 LEU C C 1
ATOM 3970 O O . LEU C 1 65 ? 24.931 7.195 40.866 1.00 13.25 65 LEU C O 1
ATOM 3975 N N . SER C 1 66 ? 24.508 5.600 39.284 1.00 13.11 66 SER C N 1
ATOM 3976 C CA . SER C 1 66 ? 23.811 4.712 40.184 1.00 13.78 66 SER C CA 1
ATOM 3977 C C . SER C 1 66 ? 24.800 4.234 41.273 1.00 14.07 66 SER C C 1
ATOM 3978 O O . SER C 1 66 ? 24.436 4.329 42.475 1.00 14.75 66 SER C O 1
ATOM 3981 N N . MET C 1 67 ? 26.047 3.868 40.871 1.00 14.09 67 MET C N 1
ATOM 3982 C CA . MET C 1 67 ? 27.050 3.445 41.836 1.00 14.75 67 MET C CA 1
ATOM 3983 C C . MET C 1 67 ? 27.435 4.640 42.752 1.00 14.07 67 MET C C 1
ATOM 3984 O O . MET C 1 67 ? 27.527 4.449 43.953 1.00 14.27 67 MET C O 1
ATOM 3989 N N . PHE C 1 68 ? 27.522 5.853 42.211 1.00 12.21 68 PHE C N 1
ATOM 3990 C CA . PHE C 1 68 ? 27.952 7.010 43.022 1.00 14.84 68 PHE C CA 1
ATOM 3991 C C . PHE C 1 68 ? 26.939 7.171 44.176 1.00 16.13 68 PHE C C 1
ATOM 3992 O O . PHE C 1 68 ? 27.275 7.466 45.301 1.00 17.97 68 PHE C O 1
ATOM 4000 N N . PHE C 1 69 ? 25.657 6.939 43.861 1.00 14.64 69 PHE C N 1
ATOM 4001 C CA . PHE C 1 69 ? 24.607 7.073 44.855 1.00 17.82 69 PHE C CA 1
ATOM 4002 C C . PHE C 1 69 ? 24.438 5.810 45.705 1.00 18.34 69 PHE C C 1
ATOM 4003 O O . PHE C 1 69 ? 23.619 5.840 46.603 1.00 22.57 69 PHE C O 1
ATOM 4011 N N . GLY C 1 70 ? 25.193 4.738 45.442 1.00 17.01 70 GLY C N 1
ATOM 4012 C CA . GLY C 1 70 ? 25.244 3.535 46.315 1.00 18.29 70 GLY C CA 1
ATOM 4013 C C . GLY C 1 70 ? 24.254 2.450 45.951 1.00 20.30 70 GLY C C 1
ATOM 4014 O O . GLY C 1 70 ? 24.112 1.399 46.622 1.00 21.88 70 GLY C O 1
ATOM 4015 N N . PHE C 1 71 ? 23.538 2.695 44.865 1.00 20.89 71 PHE C N 1
ATOM 4016 C CA . PHE C 1 71 ? 22.700 1.697 44.302 1.00 20.53 71 PHE C CA 1
ATOM 4017 C C . PHE C 1 71 ? 23.647 0.772 43.549 1.00 24.46 71 PHE C C 1
ATOM 4018 O O . PHE C 1 71 ? 24.479 1.227 42.761 1.00 36.73 71 PHE C O 1
ATOM 4026 N N . GLY C 1 72 ? 23.497 -0.527 43.686 1.00 23.70 72 GLY C N 1
ATOM 4027 C CA . GLY C 1 72 ? 24.322 -1.385 42.821 1.00 22.81 72 GLY C CA 1
ATOM 4028 C C . GLY C 1 72 ? 25.594 -1.768 43.588 1.00 22.56 72 GLY C C 1
ATOM 4029 O O . GLY C 1 72 ? 26.646 -2.041 42.954 1.00 20.47 72 GLY C O 1
ATOM 4030 N N . LEU C 1 73 ? 25.508 -1.654 44.925 1.00 22.11 73 LEU C N 1
ATOM 4031 C CA . LEU C 1 73 ? 26.612 -1.967 45.867 1.00 22.41 73 LEU C CA 1
ATOM 4032 C C . LEU C 1 73 ? 26.030 -2.904 46.931 1.00 21.60 73 LEU C C 1
ATOM 4033 O O . LEU C 1 73 ? 25.015 -2.576 47.530 1.00 22.28 73 LEU C O 1
ATOM 4038 N N A THR C 1 74 ? 26.639 -4.076 47.125 0.43 20.02 74 THR C N 1
ATOM 4039 N N B THR C 1 74 ? 26.649 -4.073 47.096 0.57 20.29 74 THR C N 1
ATOM 4040 C CA A THR C 1 74 ? 26.305 -4.966 48.240 0.43 20.85 74 THR C CA 1
ATOM 4041 C CA B THR C 1 74 ? 26.363 -4.997 48.175 0.57 22.15 74 THR C CA 1
ATOM 4042 C C A THR C 1 74 ? 27.588 -5.519 48.839 0.43 20.63 74 THR C C 1
ATOM 4043 C C B THR C 1 74 ? 27.675 -5.258 48.920 0.57 21.17 74 THR C C 1
ATOM 4044 O O A THR C 1 74 ? 28.581 -5.714 48.140 0.43 17.18 74 THR C O 1
ATOM 4045 O O B THR C 1 74 ? 28.762 -4.910 48.443 0.57 17.13 74 THR C O 1
ATOM 4052 N N . GLU C 1 75 ? 27.552 -5.758 50.144 1.00 24.00 75 GLU C N 1
ATOM 4053 C CA . GLU C 1 75 ? 28.677 -6.395 50.829 1.00 25.96 75 GLU C CA 1
ATOM 4054 C C . GLU C 1 75 ? 28.506 -7.907 50.717 1.00 28.03 75 GLU C C 1
ATOM 4055 O O . GLU C 1 75 ? 27.401 -8.437 50.932 1.00 36.42 75 GLU C O 1
ATOM 4061 N N . VAL C 1 76 ? 29.590 -8.610 50.411 1.00 26.72 76 VAL C N 1
ATOM 4062 C CA . VAL C 1 76 ? 29.588 -10.061 50.342 1.00 25.99 76 VAL C CA 1
ATOM 4063 C C . VAL C 1 76 ? 30.554 -10.600 51.412 1.00 26.25 76 VAL C C 1
ATOM 4064 O O . VAL C 1 76 ? 31.723 -10.173 51.463 1.00 24.01 76 VAL C O 1
ATOM 4068 N N . SER C 1 77 ? 30.056 -11.470 52.307 1.00 24.72 77 SER C N 1
ATOM 4069 C CA . SER C 1 77 ? 30.937 -12.141 53.280 1.00 25.51 77 SER C CA 1
ATOM 4070 C C . SER C 1 77 ? 31.403 -13.485 52.762 1.00 24.57 77 SER C C 1
ATOM 4071 O O . SER C 1 77 ? 30.604 -14.402 52.493 1.00 23.55 77 SER C O 1
ATOM 4074 N N . LEU C 1 78 ? 32.708 -13.602 52.542 1.00 21.29 78 LEU C N 1
ATOM 4075 C CA . LEU C 1 78 ? 33.253 -14.831 51.941 1.00 19.26 78 LEU C CA 1
ATOM 4076 C C . LEU C 1 78 ? 33.456 -15.857 53.011 1.00 21.35 78 LEU C C 1
ATOM 4077 O O . LEU C 1 78 ? 33.516 -15.510 54.222 1.00 20.39 78 LEU C O 1
ATOM 4082 N N . ALA C 1 79 ? 33.637 -17.104 52.593 1.00 22.13 79 ALA C N 1
ATOM 4083 C CA . ALA C 1 79 ? 33.841 -18.202 53.561 1.00 27.35 79 ALA C CA 1
ATOM 4084 C C . ALA C 1 79 ? 35.088 -17.968 54.385 1.00 26.27 79 ALA C C 1
ATOM 4085 O O . ALA C 1 79 ? 35.315 -18.633 55.375 1.00 27.69 79 ALA C O 1
ATOM 4087 N N . ASN C 1 80 ? 35.938 -17.118 53.813 1.00 28.64 80 ASN C N 1
ATOM 4088 C CA . ASN C 1 80 ? 37.165 -16.541 54.329 1.00 28.14 80 ASN C CA 1
ATOM 4089 C C . ASN C 1 80 ? 37.046 -15.783 55.620 1.00 27.07 80 ASN C C 1
ATOM 4090 O O . ASN C 1 80 ? 38.060 -15.470 56.234 1.00 27.71 80 ASN C O 1
ATOM 4095 N N . GLY C 1 81 ? 35.829 -15.348 55.931 1.00 27.97 81 GLY C N 1
ATOM 4096 C CA . GLY C 1 81 ? 35.635 -14.210 56.818 1.00 27.95 81 GLY C CA 1
ATOM 4097 C C . GLY C 1 81 ? 35.806 -12.842 56.160 1.00 27.19 81 GLY C C 1
ATOM 4098 O O . GLY C 1 81 ? 35.349 -11.832 56.717 1.00 24.15 81 GLY C O 1
ATOM 4099 N N . ARG C 1 82 ? 36.456 -12.784 54.993 1.00 24.14 82 ARG C N 1
ATOM 4100 C CA . ARG C 1 82 ? 36.617 -11.537 54.261 1.00 23.31 82 ARG C CA 1
ATOM 4101 C C . ARG C 1 82 ? 35.323 -10.940 53.825 1.00 21.27 82 ARG C C 1
ATOM 4102 O O . ARG C 1 82 ? 34.435 -11.618 53.329 1.00 20.83 82 ARG C O 1
ATOM 4110 N N . VAL C 1 83 ? 35.198 -9.637 53.999 1.00 20.08 83 VAL C N 1
ATOM 4111 C CA . VAL C 1 83 ? 34.026 -8.946 53.547 1.00 23.44 83 VAL C CA 1
ATOM 4112 C C . VAL C 1 83 ? 34.464 -8.056 52.384 1.00 23.46 83 VAL C C 1
ATOM 4113 O O . VAL C 1 83 ? 35.450 -7.301 52.495 1.00 26.71 83 VAL C O 1
ATOM 4117 N N . VAL C 1 84 ? 33.731 -8.163 51.285 1.00 20.87 84 VAL C N 1
ATOM 4118 C CA . VAL C 1 84 ? 34.113 -7.517 50.035 1.00 19.81 84 VAL C CA 1
ATOM 4119 C C . VAL C 1 84 ? 32.947 -6.590 49.608 1.00 21.27 84 VAL C C 1
ATOM 4120 O O . VAL C 1 84 ? 31.793 -7.041 49.583 1.00 19.20 84 VAL C O 1
ATOM 4124 N N . ASP C 1 85 ? 33.265 -5.338 49.283 1.00 20.80 85 ASP C N 1
ATOM 4125 C CA . ASP C 1 85 ? 32.302 -4.329 48.803 1.00 24.63 85 ASP C CA 1
ATOM 4126 C C . ASP C 1 85 ? 32.241 -4.366 47.259 1.00 23.58 85 ASP C C 1
ATOM 4127 O O . ASP C 1 85 ? 33.180 -3.901 46.588 1.00 21.61 85 ASP C O 1
ATOM 4132 N N . VAL C 1 86 ? 31.158 -4.960 46.765 1.00 19.19 86 VAL C N 1
ATOM 4133 C CA . VAL C 1 86 ? 31.041 -5.410 45.410 1.00 22.88 86 VAL C CA 1
ATOM 4134 C C . VAL C 1 86 ? 30.004 -4.509 44.749 1.00 21.61 86 VAL C C 1
ATOM 4135 O O . VAL C 1 86 ? 28.819 -4.585 45.045 1.00 22.96 86 VAL C O 1
ATOM 4139 N N . TYR C 1 87 ? 30.502 -3.666 43.869 1.00 17.94 87 TYR C N 1
ATOM 4140 C CA . TYR C 1 87 ? 29.715 -2.919 42.946 1.00 16.58 87 TYR C CA 1
ATOM 4141 C C . TYR C 1 87 ? 29.133 -3.749 41.774 1.00 16.31 87 TYR C C 1
ATOM 4142 O O . TYR C 1 87 ? 29.689 -3.755 40.732 1.00 17.23 87 TYR C O 1
ATOM 4151 N N . TRP C 1 88 ? 27.982 -4.359 41.943 1.00 15.16 88 TRP C N 1
ATOM 4152 C CA . TRP C 1 88 ? 27.478 -5.270 40.913 1.00 16.91 88 TRP C CA 1
ATOM 4153 C C . TRP C 1 88 ? 26.797 -4.563 39.750 1.00 16.00 88 TRP C C 1
ATOM 4154 O O . TRP C 1 88 ? 26.674 -5.175 38.695 1.00 17.11 88 TRP C O 1
ATOM 4165 N N . ALA C 1 89 ? 26.508 -3.280 39.891 1.00 16.56 89 ALA C N 1
ATOM 4166 C CA . ALA C 1 89 ? 25.927 -2.491 38.799 1.00 19.07 89 ALA C CA 1
ATOM 4167 C C . ALA C 1 89 ? 26.844 -2.437 37.569 1.00 19.89 89 ALA C C 1
ATOM 4168 O O . ALA C 1 89 ? 26.357 -2.277 36.436 1.00 20.72 89 ALA C O 1
ATOM 4170 N N . ARG C 1 90 ? 28.154 -2.588 37.769 1.00 17.80 90 ARG C N 1
ATOM 4171 C CA . ARG C 1 90 ? 29.149 -2.725 36.640 1.00 18.97 90 ARG C CA 1
ATOM 4172 C C . ARG C 1 90 ? 28.828 -3.826 35.664 1.00 19.00 90 ARG C C 1
ATOM 4173 O O . ARG C 1 90 ? 29.075 -3.706 34.484 1.00 19.13 90 ARG C O 1
ATOM 4181 N N . TYR C 1 91 ? 28.327 -4.960 36.179 1.00 19.24 91 TYR C N 1
ATOM 4182 C CA . TYR C 1 91 ? 28.105 -6.178 35.325 1.00 20.56 91 TYR C CA 1
ATOM 4183 C C . TYR C 1 91 ? 26.841 -5.962 34.542 1.00 19.74 91 TYR C C 1
ATOM 4184 O O . TYR C 1 91 ? 26.709 -6.418 33.418 1.00 24.44 91 TYR C O 1
ATOM 4193 N N . ALA C 1 92 ? 25.872 -5.257 35.153 1.00 20.93 92 ALA C N 1
ATOM 4194 C CA . ALA C 1 92 ? 24.689 -4.842 34.431 1.00 21.29 92 ALA C CA 1
ATOM 4195 C C . ALA C 1 92 ? 25.101 -4.010 33.221 1.00 23.02 92 ALA C C 1
ATOM 4196 O O . ALA C 1 92 ? 24.725 -4.347 32.105 1.00 25.64 92 ALA C O 1
ATOM 4198 N N . ASP C 1 93 ? 25.865 -2.951 33.461 1.00 20.47 93 ASP C N 1
ATOM 4199 C CA . ASP C 1 93 ? 26.435 -2.087 32.430 1.00 19.60 93 ASP C CA 1
ATOM 4200 C C . ASP C 1 93 ? 27.134 -2.946 31.363 1.00 17.97 93 ASP C C 1
ATOM 4201 O O . ASP C 1 93 ? 26.802 -2.861 30.187 1.00 14.07 93 ASP C O 1
ATOM 4206 N N . TRP C 1 94 ? 28.102 -3.749 31.784 1.00 17.91 94 TRP C N 1
ATOM 4207 C CA . TRP C 1 94 ? 28.900 -4.557 30.839 1.00 17.47 94 TRP C CA 1
ATOM 4208 C C . TRP C 1 94 ? 28.060 -5.531 30.009 1.00 17.68 94 TRP C C 1
ATOM 4209 O O . TRP C 1 94 ? 28.406 -5.882 28.806 1.00 14.81 94 TRP C O 1
ATOM 4220 N N . LEU C 1 95 ? 26.987 -6.044 30.612 1.00 14.89 95 LEU C N 1
ATOM 4221 C CA . LEU C 1 95 ? 26.178 -7.029 29.907 1.00 18.40 95 LEU C CA 1
ATOM 4222 C C . LEU C 1 95 ? 25.636 -6.451 28.619 1.00 16.37 95 LEU C C 1
ATOM 4223 O O . LEU C 1 95 ? 25.404 -7.175 27.669 1.00 20.44 95 LEU C O 1
ATOM 4228 N N . PHE C 1 96 ? 25.379 -5.152 28.615 1.00 19.17 96 PHE C N 1
ATOM 4229 C CA . PHE C 1 96 ? 24.796 -4.490 27.441 1.00 21.04 96 PHE C CA 1
ATOM 4230 C C . PHE C 1 96 ? 25.804 -3.751 26.625 1.00 19.20 96 PHE C C 1
ATOM 4231 O O . PHE C 1 96 ? 25.685 -3.781 25.392 1.00 20.78 96 PHE C O 1
ATOM 4239 N N . THR C 1 97 ? 26.796 -3.132 27.293 1.00 15.70 97 THR C N 1
ATOM 4240 C CA . THR C 1 97 ? 27.756 -2.314 26.544 1.00 15.17 97 THR C CA 1
ATOM 4241 C C . THR C 1 97 ? 28.796 -3.135 25.753 1.00 15.68 97 THR C C 1
ATOM 4242 O O . THR C 1 97 ? 29.170 -2.761 24.612 1.00 14.33 97 THR C O 1
ATOM 4246 N N . THR C 1 98 ? 29.217 -4.263 26.284 1.00 15.38 98 THR C N 1
ATOM 4247 C CA . THR C 1 98 ? 30.209 -5.088 25.579 1.00 15.70 98 THR C CA 1
ATOM 4248 C C . THR C 1 98 ? 29.614 -5.725 24.291 1.00 15.79 98 THR C C 1
ATOM 4249 O O . THR C 1 98 ? 30.272 -5.679 23.244 1.00 16.94 98 THR C O 1
ATOM 4253 N N . PRO C 1 99 ? 28.382 -6.305 24.346 1.00 15.35 99 PRO C N 1
ATOM 4254 C CA . PRO C 1 99 ? 27.771 -6.639 23.061 1.00 15.85 99 PRO C CA 1
ATOM 4255 C C . PRO C 1 99 ? 27.590 -5.481 22.068 1.00 14.09 99 PRO C C 1
ATOM 4256 O O . PRO C 1 99 ? 27.821 -5.659 20.877 1.00 15.35 99 PRO C O 1
ATOM 4260 N N . LEU C 1 100 ? 27.211 -4.305 22.520 1.00 12.13 100 LEU C N 1
ATOM 4261 C CA . LEU C 1 100 ? 27.110 -3.175 21.658 1.00 12.33 100 LEU C CA 1
ATOM 4262 C C . LEU C 1 100 ? 28.497 -2.754 21.041 1.00 12.34 100 LEU C C 1
ATOM 4263 O O . LEU C 1 100 ? 28.571 -2.304 19.898 1.00 12.47 100 LEU C O 1
ATOM 4268 N N . LEU C 1 101 ? 29.532 -2.836 21.836 1.00 12.92 101 LEU C N 1
ATOM 4269 C CA . LEU C 1 101 ? 30.904 -2.573 21.365 1.00 13.97 101 LEU C CA 1
ATOM 4270 C C . LEU C 1 101 ? 31.271 -3.579 20.270 1.00 14.29 101 LEU C C 1
ATOM 4271 O O . LEU C 1 101 ? 31.819 -3.175 19.217 1.00 14.75 101 LEU C O 1
ATOM 4276 N N . LEU C 1 102 ? 30.886 -4.842 20.461 1.00 15.42 102 LEU C N 1
ATOM 4277 C CA . LEU C 1 102 ? 31.115 -5.883 19.460 1.00 14.18 102 LEU C CA 1
ATOM 4278 C C . LEU C 1 102 ? 30.275 -5.669 18.202 1.00 14.41 102 LEU C C 1
ATOM 4279 O O . LEU C 1 102 ? 30.771 -5.924 17.093 1.00 14.04 102 LEU C O 1
ATOM 4284 N N . LEU C 1 103 ? 29.031 -5.200 18.366 1.00 13.12 103 LEU C N 1
ATOM 4285 C CA . LEU C 1 103 ? 28.209 -4.875 17.223 1.00 13.82 103 LEU C CA 1
ATOM 4286 C C . LEU C 1 103 ? 28.833 -3.728 16.444 1.00 13.61 103 LEU C C 1
ATOM 4287 O O . LEU C 1 103 ? 28.833 -3.742 15.193 1.00 15.35 103 LEU C O 1
ATOM 4292 N N . ASP C 1 104 ? 29.279 -2.688 17.141 1.00 14.16 104 ASP C N 1
ATOM 4293 C CA . ASP C 1 104 ? 29.868 -1.502 16.468 1.00 14.76 104 ASP C CA 1
ATOM 4294 C C . ASP C 1 104 ? 31.054 -1.922 15.576 1.00 13.25 104 ASP C C 1
ATOM 4295 O O . ASP C 1 104 ? 31.146 -1.596 14.362 1.00 13.30 104 ASP C O 1
ATOM 4300 N N . ILE C 1 105 ? 31.981 -2.702 16.161 1.00 13.20 105 ILE C N 1
ATOM 4301 C CA . ILE C 1 105 ? 33.153 -3.123 15.374 1.00 13.30 105 ILE C CA 1
ATOM 4302 C C . ILE C 1 105 ? 32.809 -4.194 14.323 1.00 13.59 105 ILE C C 1
ATOM 4303 O O . ILE C 1 105 ? 33.402 -4.211 13.236 1.00 12.97 105 ILE C O 1
ATOM 4308 N N . GLY C 1 106 ? 31.823 -5.057 14.617 1.00 13.59 106 GLY C N 1
ATOM 4309 C CA . GLY C 1 106 ? 31.391 -6.025 13.584 1.00 13.71 106 GLY C CA 1
ATOM 4310 C C . GLY C 1 106 ? 30.752 -5.337 12.409 1.00 13.16 106 GLY C C 1
ATOM 4311 O O . GLY C 1 106 ? 30.928 -5.773 11.266 1.00 16.33 106 GLY C O 1
ATOM 4312 N N . LEU C 1 107 ? 29.964 -4.297 12.654 1.00 13.52 107 LEU C N 1
ATOM 4313 C CA . LEU C 1 107 ? 29.346 -3.559 11.517 1.00 16.05 107 LEU C CA 1
ATOM 4314 C C . LEU C 1 107 ? 30.418 -2.857 10.689 1.00 16.1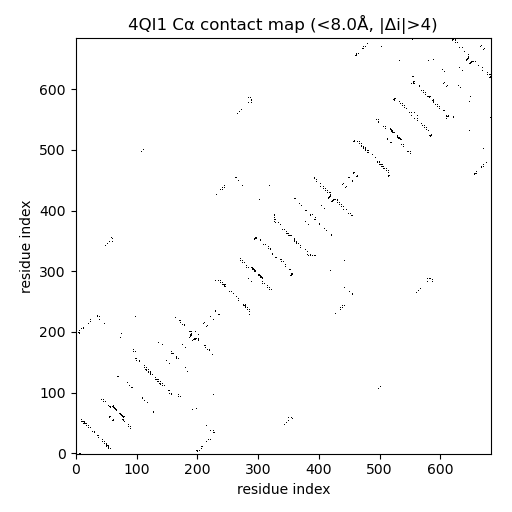0 107 LEU C C 1
ATOM 4315 O O . LEU C 1 107 ? 30.345 -2.843 9.454 1.00 16.67 107 LEU C O 1
ATOM 4320 N N . LEU C 1 108 ? 31.429 -2.316 11.351 1.00 14.45 108 LEU C N 1
ATOM 4321 C CA . LEU C 1 108 ? 32.569 -1.712 10.617 1.00 16.62 108 LEU C CA 1
ATOM 4322 C C . LEU C 1 108 ? 33.314 -2.761 9.762 1.00 16.94 108 LEU C C 1
ATOM 4323 O O . LEU C 1 108 ? 33.636 -2.520 8.595 1.00 16.88 108 LEU C O 1
ATOM 4328 N N . ALA C 1 109 ? 33.505 -3.948 10.352 1.00 14.41 109 ALA C N 1
ATOM 4329 C CA . ALA C 1 109 ? 34.223 -5.022 9.696 1.00 15.99 109 ALA C CA 1
ATOM 4330 C C . ALA C 1 109 ? 33.449 -5.681 8.576 1.00 16.84 109 ALA C C 1
ATOM 4331 O O . ALA C 1 109 ? 34.058 -6.399 7.776 1.00 15.69 109 ALA C O 1
ATOM 4333 N N . GLY C 1 110 ? 32.131 -5.454 8.526 1.00 16.68 110 GLY C N 1
ATOM 4334 C CA . GLY C 1 110 ? 31.265 -6.116 7.592 1.00 21.02 110 GLY C CA 1
ATOM 4335 C C . GLY C 1 110 ? 31.109 -7.587 7.889 1.00 20.63 110 GLY C C 1
ATOM 4336 O O . GLY C 1 110 ? 30.955 -8.378 6.960 1.00 23.42 110 GLY C O 1
ATOM 4337 N N . ALA C 1 111 ? 31.113 -7.954 9.175 1.00 19.27 111 ALA C N 1
ATOM 4338 C CA . ALA C 1 111 ? 30.915 -9.314 9.560 1.00 19.11 111 ALA C CA 1
ATOM 4339 C C . ALA C 1 111 ? 29.463 -9.698 9.395 1.00 20.30 111 ALA C C 1
ATOM 4340 O O . ALA C 1 111 ? 28.532 -8.862 9.518 1.00 19.27 111 ALA C O 1
ATOM 4342 N N . SER C 1 112 ? 29.244 -10.987 9.183 1.00 22.08 112 SER C N 1
ATOM 4343 C CA . SER C 1 112 ? 27.854 -11.467 9.065 1.00 23.89 112 SER C CA 1
ATOM 4344 C C . SER C 1 112 ? 27.140 -11.448 10.423 1.00 23.66 112 SER C C 1
ATOM 4345 O O . SER C 1 112 ? 27.798 -11.469 11.485 1.00 20.22 112 SER C O 1
ATOM 4348 N N . GLN C 1 113 ? 25.811 -11.458 10.354 1.00 24.39 113 GLN C N 1
ATOM 4349 C CA . GLN C 1 113 ? 24.924 -11.557 11.502 1.00 28.05 113 GLN C CA 1
ATOM 4350 C C . GLN C 1 113 ? 25.283 -12.797 12.285 1.00 23.41 113 GLN C C 1
ATOM 4351 O O . GLN C 1 113 ? 25.307 -12.759 13.518 1.00 19.46 113 GLN C O 1
ATOM 4357 N N . ARG C 1 114 ? 25.586 -13.898 11.607 1.00 24.69 114 ARG C N 1
ATOM 4358 C CA . ARG C 1 114 ? 25.963 -15.137 12.355 1.00 27.92 114 ARG C CA 1
ATOM 4359 C C . ARG C 1 114 ? 27.303 -14.963 13.135 1.00 26.59 114 ARG C C 1
ATOM 4360 O O . ARG C 1 114 ? 27.392 -15.347 14.360 1.00 25.74 114 ARG C O 1
ATOM 4368 N N . ASP C 1 115 ? 28.315 -14.337 12.501 1.00 19.52 115 ASP C N 1
ATOM 4369 C CA . ASP C 1 115 ? 29.591 -14.084 13.213 1.00 21.64 115 ASP C CA 1
ATOM 4370 C C . ASP C 1 115 ? 29.455 -13.098 14.363 1.00 18.83 115 ASP C C 1
ATOM 4371 O O . ASP C 1 115 ? 30.023 -13.352 15.425 1.00 21.68 115 ASP C O 1
ATOM 4376 N N . ILE C 1 116 ? 28.665 -12.031 14.187 1.00 17.98 116 ILE C N 1
ATOM 4377 C CA . ILE C 1 116 ? 28.439 -11.082 15.281 1.00 16.93 116 ILE C CA 1
ATOM 4378 C C . ILE C 1 116 ? 27.708 -11.776 16.458 1.00 17.60 116 ILE C C 1
ATOM 4379 O O . ILE C 1 116 ? 28.034 -11.574 17.670 1.00 16.53 116 ILE C O 1
ATOM 4384 N N . GLY C 1 117 ? 26.662 -12.534 16.128 1.00 17.91 117 GLY C N 1
ATOM 4385 C CA . GLY C 1 117 ? 25.902 -13.167 17.172 1.00 17.29 117 GLY C CA 1
ATOM 4386 C C . GLY C 1 117 ? 26.749 -14.146 17.997 1.00 18.06 117 GLY C C 1
ATOM 4387 O O . GLY C 1 117 ? 26.559 -14.312 19.200 1.00 18.17 117 GLY C O 1
ATOM 4388 N N . ALA C 1 118 ? 27.648 -14.852 17.328 1.00 19.39 118 ALA C N 1
ATOM 4389 C CA . ALA C 1 118 ? 28.536 -15.816 17.935 1.00 20.42 118 ALA C CA 1
ATOM 4390 C C . ALA C 1 118 ? 29.423 -15.105 18.968 1.00 21.14 118 ALA C C 1
ATOM 4391 O O . ALA C 1 118 ? 29.591 -15.592 20.088 1.00 21.59 118 ALA C O 1
ATOM 4393 N N . LEU C 1 119 ? 30.018 -13.966 18.591 1.00 19.46 119 LEU C N 1
ATOM 4394 C CA . LEU C 1 119 ? 30.835 -13.220 19.538 1.00 21.35 119 LEU C CA 1
ATOM 4395 C C . LEU C 1 119 ? 30.024 -12.658 20.676 1.00 18.37 119 LEU C C 1
ATOM 4396 O O . LEU C 1 119 ? 30.527 -12.658 21.819 1.00 16.39 119 LEU C O 1
ATOM 4401 N N . VAL C 1 120 ? 28.798 -12.196 20.426 1.00 16.56 120 VAL C N 1
ATOM 4402 C CA . VAL C 1 120 ? 27.966 -11.640 21.472 1.00 18.35 120 VAL C CA 1
ATOM 4403 C C . VAL C 1 120 ? 27.646 -12.756 22.500 1.00 18.31 120 VAL C C 1
ATOM 4404 O O . VAL C 1 120 ? 27.545 -12.513 23.708 1.00 18.78 120 VAL C O 1
ATOM 4408 N N . GLY C 1 121 ? 27.362 -13.954 21.995 1.00 17.61 121 GLY C N 1
ATOM 4409 C CA . GLY C 1 121 ? 27.056 -15.058 22.873 1.00 18.49 121 GLY C CA 1
ATOM 4410 C C . GLY C 1 121 ? 28.188 -15.440 23.799 1.00 18.15 121 GLY C C 1
ATOM 4411 O O . GLY C 1 121 ? 27.998 -15.794 25.005 1.00 16.75 121 GLY C O 1
ATOM 4412 N N . ILE C 1 122 ? 29.386 -15.434 23.249 1.00 16.40 122 ILE C N 1
ATOM 4413 C CA . ILE C 1 122 ? 30.485 -15.753 24.110 1.00 19.03 122 ILE C CA 1
ATOM 4414 C C . ILE C 1 122 ? 30.838 -14.565 25.045 1.00 16.52 122 ILE C C 1
ATOM 4415 O O . ILE C 1 122 ? 31.190 -14.769 26.212 1.00 15.62 122 ILE C O 1
ATOM 4420 N N . ASP C 1 123 ? 30.635 -13.339 24.578 1.00 13.65 123 ASP C N 1
ATOM 4421 C CA . ASP C 1 123 ? 30.672 -12.196 25.436 1.00 15.55 123 ASP C CA 1
ATOM 4422 C C . ASP C 1 123 ? 29.727 -12.225 26.669 1.00 16.83 123 ASP C C 1
ATOM 4423 O O . ASP C 1 123 ? 30.159 -11.962 27.821 1.00 13.32 123 ASP C O 1
ATOM 4428 N N . ALA C 1 124 ? 28.459 -12.494 26.405 1.00 15.53 124 ALA C N 1
ATOM 4429 C CA . ALA C 1 124 ? 27.482 -12.663 27.472 1.00 15.88 124 ALA C CA 1
ATOM 4430 C C . ALA C 1 124 ? 27.938 -13.672 28.490 1.00 16.12 124 ALA C C 1
ATOM 4431 O O . ALA C 1 124 ? 27.842 -13.432 29.714 1.00 16.93 124 ALA C O 1
ATOM 4433 N N . PHE C 1 125 ? 28.384 -14.821 27.982 1.00 13.42 125 PHE C N 1
ATOM 4434 C CA . PHE C 1 125 ? 28.997 -15.910 28.825 1.00 13.31 125 PHE C CA 1
ATOM 4435 C C . PHE C 1 125 ? 30.131 -15.419 29.677 1.00 12.66 125 PHE C C 1
ATOM 4436 O O . PHE C 1 125 ? 30.114 -15.638 30.902 1.00 12.84 125 PHE C O 1
ATOM 4444 N N . MET C 1 126 ? 31.056 -14.669 29.084 1.00 12.81 126 MET C N 1
ATOM 4445 C CA . MET C 1 126 ? 32.135 -14.074 29.822 1.00 13.28 126 MET C CA 1
ATOM 4446 C C . MET C 1 126 ? 31.666 -13.149 30.949 1.00 12.78 126 MET C C 1
ATOM 4447 O O . MET C 1 126 ? 32.104 -13.284 32.097 1.00 12.81 126 MET C O 1
ATOM 4452 N N . ILE C 1 127 ? 30.728 -12.244 30.680 1.00 12.75 127 ILE C N 1
ATOM 4453 C CA . ILE C 1 127 ? 30.276 -11.291 31.743 1.00 12.85 127 ILE C CA 1
ATOM 4454 C C . ILE C 1 127 ? 29.499 -12.025 32.857 1.00 12.81 127 ILE C C 1
ATOM 4455 O O . ILE C 1 127 ? 29.695 -11.771 34.031 1.00 11.78 127 ILE C O 1
ATOM 4460 N N . VAL C 1 128 ? 28.590 -12.936 32.475 1.00 13.05 128 VAL C N 1
ATOM 4461 C CA . VAL C 1 128 ? 27.787 -13.604 33.467 1.00 12.85 128 VAL C CA 1
ATOM 4462 C C . VAL C 1 128 ? 28.642 -14.533 34.390 1.00 12.58 128 VAL C C 1
ATOM 4463 O O . VAL C 1 128 ? 28.430 -14.534 35.616 1.00 13.37 128 VAL C O 1
ATOM 4467 N N . THR C 1 129 ? 29.588 -15.297 33.810 1.00 13.22 129 THR C N 1
ATOM 4468 C CA . THR C 1 129 ? 30.514 -16.118 34.639 1.00 13.85 129 THR C CA 1
ATOM 4469 C C . THR C 1 129 ? 31.357 -15.208 35.556 1.00 13.96 129 THR C C 1
ATOM 4470 O O . THR C 1 129 ? 31.639 -15.587 36.701 1.00 11.67 129 THR C O 1
ATOM 4474 N N . GLY C 1 130 ? 31.695 -13.984 35.095 1.00 12.42 130 GLY C N 1
ATOM 4475 C CA . GLY C 1 130 ? 32.379 -13.021 35.940 1.00 11.99 130 GLY C CA 1
ATOM 4476 C C . GLY C 1 130 ? 31.547 -12.490 37.045 1.00 11.85 130 GLY C C 1
ATOM 4477 O O . GLY C 1 130 ? 32.073 -12.295 38.142 1.00 12.32 130 GLY C O 1
ATOM 4478 N N . LEU C 1 131 ? 30.228 -12.358 36.816 1.00 10.71 131 LEU C N 1
ATOM 4479 C CA . LEU C 1 131 ? 29.336 -11.938 37.880 1.00 12.37 131 LEU C CA 1
ATOM 4480 C C . LEU C 1 131 ? 29.234 -13.013 39.000 1.00 11.22 131 LEU C C 1
ATOM 4481 O O . LEU C 1 131 ? 29.283 -12.697 40.168 1.00 12.39 131 LEU C O 1
ATOM 4486 N N . VAL C 1 132 ? 29.147 -14.274 38.606 1.00 12.31 132 VAL C N 1
ATOM 4487 C CA . VAL C 1 132 ? 29.174 -15.416 39.527 1.00 11.96 132 VAL C CA 1
ATOM 4488 C C . VAL C 1 132 ? 30.477 -15.428 40.369 1.00 11.32 132 VAL C C 1
ATOM 4489 O O . VAL C 1 132 ? 30.419 -15.536 41.552 1.00 11.77 132 VAL C O 1
ATOM 4493 N N . ALA C 1 133 ? 31.636 -15.313 39.724 1.00 10.37 133 ALA C N 1
ATOM 4494 C CA . ALA C 1 133 ? 32.916 -15.152 40.395 1.00 11.01 133 ALA C CA 1
ATOM 4495 C C . ALA C 1 133 ? 32.926 -14.087 41.476 1.00 12.82 133 ALA C C 1
ATOM 4496 O O . ALA C 1 133 ? 33.507 -14.305 42.578 1.00 13.45 133 ALA C O 1
ATOM 4498 N N . THR C 1 134 ? 32.286 -12.955 41.176 1.00 15.24 134 THR C N 1
ATOM 4499 C CA . THR C 1 134 ? 32.240 -11.791 42.041 1.00 16.50 134 THR C CA 1
ATOM 4500 C C . THR C 1 134 ? 31.308 -11.962 43.253 1.00 16.40 134 THR C C 1
ATOM 4501 O O . THR C 1 134 ? 31.588 -11.378 44.313 1.00 15.85 134 THR C O 1
ATOM 4505 N N . LEU C 1 135 ? 30.225 -12.739 43.078 1.00 15.33 135 LEU C N 1
ATOM 4506 C CA . LEU C 1 135 ? 29.169 -12.834 44.050 1.00 16.90 135 LEU C CA 1
ATOM 4507 C C . LEU C 1 135 ? 29.303 -14.069 44.909 1.00 17.94 135 LEU C C 1
ATOM 4508 O O . LEU C 1 135 ? 28.844 -14.039 46.024 1.00 17.68 135 LEU C O 1
ATOM 4513 N N . THR C 1 136 ? 29.906 -15.144 44.399 1.00 18.41 136 THR C N 1
ATOM 4514 C CA . THR C 1 136 ? 29.975 -16.382 45.179 1.00 18.50 136 THR C CA 1
ATOM 4515 C C . THR C 1 136 ? 30.820 -16.239 46.491 1.00 18.02 136 THR C C 1
ATOM 4516 O O . THR C 1 136 ? 31.935 -15.690 46.542 1.00 14.51 136 THR C O 1
ATOM 4520 N N . LYS C 1 137 ? 30.294 -16.828 47.569 1.00 18.26 137 LYS C N 1
ATOM 4521 C CA . LYS C 1 137 ? 30.994 -16.803 48.886 1.00 19.84 137 LYS C CA 1
ATOM 4522 C C . LYS C 1 137 ? 32.147 -17.828 48.995 1.00 19.41 137 LYS C C 1
ATOM 4523 O O . LYS C 1 137 ? 33.026 -17.685 49.880 1.00 20.54 137 LYS C O 1
ATOM 4529 N N . VAL C 1 138 ? 32.148 -18.840 48.133 1.00 16.27 138 VAL C N 1
ATOM 4530 C CA . VAL C 1 138 ? 33.075 -19.943 48.222 1.00 17.44 138 VAL C CA 1
ATOM 4531 C C . VAL C 1 138 ? 34.355 -19.519 47.511 1.00 16.31 138 VAL C C 1
ATOM 4532 O O . VAL C 1 138 ? 34.371 -19.260 46.272 1.00 13.00 138 VAL C O 1
ATOM 4536 N N . VAL C 1 139 ? 35.439 -19.451 48.268 1.00 15.02 139 VAL C N 1
ATOM 4537 C CA . VAL C 1 139 ? 36.700 -18.909 47.682 1.00 17.22 139 VAL C CA 1
ATOM 4538 C C . VAL C 1 139 ? 37.205 -19.631 46.420 1.00 15.58 139 VAL C C 1
ATOM 4539 O O . VAL C 1 139 ? 37.513 -18.967 45.439 1.00 17.46 139 VAL C O 1
ATOM 4543 N N . VAL C 1 140 ? 37.214 -20.965 46.412 1.00 16.43 140 VAL C N 1
ATOM 4544 C CA . VAL C 1 140 ? 37.650 -21.733 45.214 1.00 18.85 140 VAL C CA 1
ATOM 4545 C C . VAL C 1 140 ? 36.756 -21.424 44.004 1.00 16.17 140 VAL C C 1
ATOM 4546 O O . VAL C 1 140 ? 37.268 -21.380 42.884 1.00 17.30 140 VAL C O 1
ATOM 4550 N N . ALA C 1 141 ? 35.456 -21.215 44.255 1.00 16.15 141 ALA C N 1
ATOM 4551 C CA . ALA C 1 141 ? 34.475 -20.930 43.171 1.00 16.32 141 ALA C CA 1
ATOM 4552 C C . ALA C 1 141 ? 34.785 -19.561 42.554 1.00 13.42 141 ALA C C 1
ATOM 4553 O O . ALA C 1 141 ? 34.560 -19.348 41.354 1.00 11.68 141 ALA C O 1
ATOM 4555 N N . ARG C 1 142 ? 35.219 -18.606 43.402 1.00 12.25 142 ARG C N 1
ATOM 4556 C CA . ARG C 1 142 ? 35.579 -17.254 42.915 1.00 12.51 142 ARG C CA 1
ATOM 4557 C C . ARG C 1 142 ? 36.609 -17.375 41.821 1.00 13.37 142 ARG C C 1
ATOM 4558 O O . ARG C 1 142 ? 36.463 -16.824 40.668 1.00 11.92 142 ARG C O 1
ATOM 4566 N N . TYR C 1 143 ? 37.606 -18.197 42.105 1.00 15.29 143 TYR C N 1
ATOM 4567 C CA . TYR C 1 143 ? 38.754 -18.290 41.213 1.00 16.17 143 TYR C CA 1
ATOM 4568 C C . TYR C 1 143 ? 38.463 -19.191 40.085 1.00 15.89 143 TYR C C 1
ATOM 4569 O O . TYR C 1 143 ? 38.883 -18.886 38.975 1.00 16.98 143 TYR C O 1
ATOM 4578 N N . ALA C 1 144 ? 37.638 -20.228 40.317 1.00 14.68 144 ALA C N 1
ATOM 4579 C CA . ALA C 1 144 ? 37.125 -21.063 39.211 1.00 13.78 144 ALA C CA 1
ATOM 4580 C C . ALA C 1 144 ? 36.320 -20.280 38.196 1.00 12.58 144 ALA C C 1
ATOM 4581 O O . ALA C 1 144 ? 36.508 -20.522 37.035 1.00 13.91 144 ALA C O 1
ATOM 4583 N N . PHE C 1 145 ? 35.357 -19.425 38.623 1.00 10.81 145 PHE C N 1
ATOM 4584 C CA . PHE C 1 145 ? 34.652 -18.631 37.706 1.00 11.68 145 PHE C CA 1
ATOM 4585 C C . PHE C 1 145 ? 35.510 -17.588 37.033 1.00 10.67 145 PHE C C 1
ATOM 4586 O O . PHE C 1 145 ? 35.261 -17.248 35.915 1.00 11.64 145 PHE C O 1
ATOM 4594 N N . TRP C 1 146 ? 36.480 -17.040 37.742 1.00 12.52 146 TRP C N 1
ATOM 4595 C CA . TRP C 1 146 ? 37.325 -16.023 37.155 1.00 14.18 146 TRP C CA 1
ATOM 4596 C C . TRP C 1 146 ? 38.099 -16.706 36.045 1.00 13.56 146 TRP C C 1
ATOM 4597 O O . TRP C 1 146 ? 38.256 -16.166 34.914 1.00 11.80 146 TRP C O 1
ATOM 4608 N N . THR C 1 147 ? 38.466 -17.964 36.261 1.00 13.24 147 THR C N 1
ATOM 4609 C CA . THR C 1 147 ? 39.237 -18.711 35.226 1.00 14.77 147 THR C CA 1
ATOM 4610 C C . THR C 1 147 ? 38.403 -19.108 33.979 1.00 15.79 147 THR C C 1
ATOM 4611 O O . THR C 1 147 ? 38.795 -18.880 32.836 1.00 16.69 147 THR C O 1
ATOM 4615 N N . ILE C 1 148 ? 37.197 -19.607 34.223 1.00 15.64 148 ILE C N 1
ATOM 4616 C CA . ILE C 1 148 ? 36.161 -19.778 33.204 1.00 14.62 148 ILE C CA 1
ATOM 4617 C C . ILE C 1 148 ? 35.960 -18.519 32.332 1.00 15.69 148 ILE C C 1
ATOM 4618 O O . ILE C 1 148 ? 35.928 -18.608 31.043 1.00 14.76 148 ILE C O 1
ATOM 4623 N N . SER C 1 149 ? 35.817 -17.399 33.026 1.00 13.87 149 SER C N 1
ATOM 4624 C CA . SER C 1 149 ? 35.466 -16.173 32.380 1.00 13.57 149 SER C CA 1
ATOM 4625 C C . SER C 1 149 ? 36.620 -15.712 31.498 1.00 13.89 149 SER C C 1
ATOM 4626 O O . SER C 1 149 ? 36.445 -15.298 30.277 1.00 14.77 149 SER C O 1
ATOM 4629 N N . THR C 1 150 ? 37.797 -15.838 32.067 1.00 13.30 150 THR C N 1
ATOM 4630 C CA . THR C 1 150 ? 39.025 -15.414 31.340 1.00 17.86 150 THR C CA 1
ATOM 4631 C C . THR C 1 150 ? 39.314 -16.242 30.108 1.00 15.81 150 THR C C 1
ATOM 4632 O O . THR C 1 150 ? 39.727 -15.706 29.078 1.00 17.07 150 THR C O 1
ATOM 4636 N N . ILE C 1 151 ? 39.114 -17.559 30.219 1.00 16.42 151 ILE C N 1
ATOM 4637 C CA . ILE C 1 151 ? 39.209 -18.491 29.118 1.00 16.14 151 ILE C CA 1
ATOM 4638 C C . ILE C 1 151 ? 38.267 -18.047 28.007 1.00 18.62 151 ILE C C 1
ATOM 4639 O O . ILE C 1 151 ? 38.724 -17.901 26.842 1.00 19.28 151 ILE C O 1
ATOM 4644 N N . SER C 1 152 ? 36.968 -17.876 28.343 1.00 16.17 152 SER C N 1
ATOM 4645 C CA . SER C 1 152 ? 36.024 -17.316 27.375 1.00 15.17 152 SER C CA 1
ATOM 4646 C C . SER C 1 152 ? 36.488 -15.996 26.769 1.00 14.91 152 SER C C 1
ATOM 4647 O O . SER C 1 152 ? 36.363 -15.828 25.567 1.00 14.98 152 SER C O 1
ATOM 4650 N N . MET C 1 153 ? 37.067 -15.084 27.572 1.00 17.22 153 MET C N 1
ATOM 4651 C CA . MET C 1 153 ? 37.632 -13.806 27.011 1.00 17.25 153 MET C CA 1
ATOM 4652 C C . MET C 1 153 ? 38.732 -14.034 25.938 1.00 18.43 153 MET C C 1
ATOM 4653 O O . MET C 1 153 ? 38.795 -13.367 24.896 1.00 16.51 153 MET C O 1
ATOM 4658 N N . VAL C 1 154 ? 39.588 -14.998 26.207 1.00 19.15 154 VAL C N 1
ATOM 4659 C CA . VAL C 1 154 ? 40.646 -15.333 25.254 1.00 21.33 154 VAL C CA 1
ATOM 4660 C C . VAL C 1 154 ? 40.115 -15.814 23.955 1.00 18.18 154 VAL C C 1
ATOM 4661 O O . VAL C 1 154 ? 40.624 -15.379 22.905 1.00 20.31 154 VAL C O 1
ATOM 4665 N N . PHE C 1 155 ? 39.150 -16.745 23.988 1.00 18.51 155 PHE C N 1
ATOM 4666 C CA . PHE C 1 155 ? 38.396 -17.195 22.803 1.00 22.45 155 PHE C CA 1
ATOM 4667 C C . PHE C 1 155 ? 37.806 -15.976 22.084 1.00 20.52 155 PHE C C 1
ATOM 4668 O O . PHE C 1 155 ? 37.992 -15.818 20.871 1.00 20.58 155 PHE C O 1
ATOM 4676 N N . LEU C 1 156 ? 37.127 -15.126 22.833 1.00 16.14 156 LEU C N 1
ATOM 4677 C CA . LEU C 1 156 ? 36.455 -13.975 22.197 1.00 17.45 156 LEU C CA 1
ATOM 4678 C C . LEU C 1 156 ? 37.474 -13.090 21.468 1.00 15.78 156 LEU C C 1
ATOM 4679 O O . LEU C 1 156 ? 37.227 -12.693 20.289 1.00 15.64 156 LEU C O 1
ATOM 4684 N N . LEU C 1 157 ? 38.586 -12.767 22.121 1.00 13.00 157 LEU C N 1
ATOM 4685 C CA . LEU C 1 157 ? 39.644 -11.900 21.552 1.00 15.38 157 LEU C CA 1
ATOM 4686 C C . LEU C 1 157 ? 40.279 -12.580 20.297 1.00 17.41 157 LEU C C 1
ATOM 4687 O O . LEU C 1 157 ? 40.431 -11.958 19.220 1.00 15.33 157 LEU C O 1
ATOM 4692 N N . TYR C 1 158 ? 40.530 -13.875 20.386 1.00 20.12 158 TYR C N 1
ATOM 4693 C CA . TYR C 1 158 ? 40.999 -14.610 19.182 1.00 21.14 158 TYR C CA 1
ATOM 4694 C C . TYR C 1 158 ? 40.039 -14.538 17.981 1.00 19.55 158 TYR C C 1
ATOM 4695 O O . TYR C 1 158 ? 40.467 -14.264 16.790 1.00 21.06 158 TYR C O 1
ATOM 4704 N N . TYR C 1 159 ? 38.773 -14.810 18.248 1.00 19.92 159 TYR C N 1
ATOM 4705 C CA . TYR C 1 159 ? 37.734 -14.694 17.249 1.00 23.25 159 TYR C CA 1
ATOM 4706 C C . TYR C 1 159 ? 37.571 -13.300 16.694 1.00 22.26 159 TYR C C 1
ATOM 4707 O O . TYR C 1 159 ? 37.346 -13.185 15.505 1.00 21.04 159 TYR C O 1
ATOM 4716 N N . LEU C 1 160 ? 37.647 -12.282 17.533 1.00 19.03 160 LEU C N 1
ATOM 4717 C CA . LEU C 1 160 ? 37.636 -10.909 17.083 1.00 20.76 160 LEU C CA 1
ATOM 4718 C C . LEU C 1 160 ? 38.737 -10.652 16.052 1.00 21.65 160 LEU C C 1
ATOM 4719 O O . LEU C 1 160 ? 38.504 -9.971 15.014 1.00 19.83 160 LEU C O 1
ATOM 4724 N N . VAL C 1 161 ? 39.923 -11.214 16.331 1.00 19.19 161 VAL C N 1
ATOM 4725 C CA . VAL C 1 161 ? 41.112 -11.012 15.451 1.00 20.34 161 VAL C CA 1
ATOM 4726 C C . VAL C 1 161 ? 40.914 -11.804 14.185 1.00 20.59 161 VAL C C 1
ATOM 4727 O O . VAL C 1 161 ? 41.160 -11.314 13.091 1.00 21.24 161 VAL C O 1
ATOM 4731 N N . ALA C 1 162 ? 40.418 -13.024 14.328 1.00 21.92 162 ALA C N 1
ATOM 4732 C CA . ALA C 1 162 ? 40.411 -13.993 13.250 1.00 22.96 162 ALA C CA 1
ATOM 4733 C C . ALA C 1 162 ? 39.173 -13.824 12.393 1.00 22.05 162 ALA C C 1
ATOM 4734 O O . ALA C 1 162 ? 39.271 -13.726 11.181 1.00 22.27 162 ALA C O 1
ATOM 4736 N N . VAL C 1 163 ? 37.996 -13.821 13.010 1.00 19.05 163 VAL C N 1
ATOM 4737 C CA . VAL C 1 163 ? 36.764 -13.789 12.272 1.00 21.65 163 VAL C CA 1
ATOM 4738 C C . VAL C 1 163 ? 36.427 -12.385 11.687 1.00 21.47 163 VAL C C 1
ATOM 4739 O O . VAL C 1 163 ? 36.173 -12.212 10.486 1.00 17.36 163 VAL C O 1
ATOM 4743 N N . PHE C 1 164 ? 36.462 -11.361 12.547 1.00 20.76 164 PHE C N 1
ATOM 4744 C CA . PHE C 1 164 ? 36.234 -10.020 12.077 1.00 17.90 164 PHE C CA 1
ATOM 4745 C C . PHE C 1 164 ? 37.390 -9.538 11.211 1.00 17.53 164 PHE C C 1
ATOM 4746 O O . PHE C 1 164 ? 37.181 -8.833 10.220 1.00 15.98 164 PHE C O 1
ATOM 4754 N N . GLY C 1 165 ? 38.597 -9.972 11.516 1.00 18.36 165 GLY C N 1
ATOM 4755 C CA . GLY C 1 165 ? 39.775 -9.687 10.707 1.00 18.71 165 GLY C CA 1
ATOM 4756 C C . GLY C 1 165 ? 39.672 -10.217 9.299 1.00 22.22 165 GLY C C 1
ATOM 4757 O O . GLY C 1 165 ? 39.939 -9.504 8.339 1.00 19.56 165 GLY C O 1
ATOM 4758 N N . GLU C 1 166 ? 39.234 -11.468 9.168 1.00 24.86 166 GLU C N 1
ATOM 4759 C CA . GLU C 1 166 ? 38.839 -11.989 7.855 1.00 27.27 166 GLU C CA 1
ATOM 4760 C C . GLU C 1 166 ? 37.699 -11.196 7.179 1.00 22.78 166 GLU C C 1
ATOM 4761 O O . GLU C 1 166 ? 37.796 -10.886 5.957 1.00 23.08 166 GLU C O 1
ATOM 4767 N N . ALA C 1 167 ? 36.649 -10.823 7.907 1.00 19.25 167 ALA C N 1
ATOM 4768 C CA . ALA C 1 167 ? 35.563 -10.166 7.271 1.00 19.92 167 ALA C CA 1
ATOM 4769 C C . ALA C 1 167 ? 36.001 -8.851 6.688 1.00 19.80 167 ALA C C 1
ATOM 4770 O O . ALA C 1 167 ? 35.468 -8.454 5.646 1.00 20.90 167 ALA C O 1
ATOM 4772 N N . VAL C 1 168 ? 36.872 -8.142 7.382 1.00 19.05 168 VAL C N 1
ATOM 4773 C CA . VAL C 1 168 ? 37.300 -6.801 6.952 1.00 19.17 168 VAL C CA 1
ATOM 4774 C C . VAL C 1 168 ? 38.379 -6.844 5.855 1.00 20.52 168 VAL C C 1
ATOM 4775 O O . VAL C 1 168 ? 38.674 -5.811 5.285 1.00 16.78 168 VAL C O 1
ATOM 4779 N N . SER C 1 169 ? 38.936 -8.012 5.558 1.00 18.89 169 SER C N 1
ATOM 4780 C CA . SER C 1 169 ? 40.073 -8.098 4.645 1.00 21.10 169 SER C CA 1
ATOM 4781 C C . SER C 1 169 ? 39.681 -7.666 3.192 1.00 20.09 169 SER C C 1
ATOM 4782 O O . SER C 1 169 ? 40.578 -7.252 2.468 1.00 19.99 169 SER C O 1
ATOM 4785 N N . ASP C 1 170 ? 38.390 -7.696 2.819 1.00 17.54 170 ASP C N 1
ATOM 4786 C CA . ASP C 1 170 ? 37.976 -7.251 1.472 1.00 21.60 170 ASP C CA 1
ATOM 4787 C C . ASP C 1 170 ? 37.582 -5.780 1.404 1.00 19.34 170 ASP C C 1
ATOM 4788 O O . ASP C 1 170 ? 37.132 -5.279 0.344 1.00 20.02 170 ASP C O 1
ATOM 4793 N N . ALA C 1 171 ? 37.724 -5.074 2.510 1.00 17.49 171 ALA C N 1
ATOM 4794 C CA . ALA C 1 171 ? 37.280 -3.689 2.589 1.00 16.73 171 ALA C CA 1
ATOM 4795 C C . ALA C 1 171 ? 38.406 -2.734 2.109 1.00 14.87 171 ALA C C 1
ATOM 4796 O O . ALA C 1 171 ? 39.541 -3.122 1.912 1.00 16.14 171 ALA C O 1
ATOM 4798 N N . ASP C 1 172 ? 38.065 -1.471 1.972 1.00 18.86 172 ASP C N 1
ATOM 4799 C CA . ASP C 1 172 ? 38.977 -0.417 1.576 1.00 18.68 172 ASP C CA 1
ATOM 4800 C C . ASP C 1 172 ? 39.973 -0.176 2.651 1.00 20.08 172 ASP C C 1
ATOM 4801 O O . ASP C 1 172 ? 39.782 -0.566 3.806 1.00 15.11 172 ASP C O 1
ATOM 4806 N N . GLU C 1 173 ? 41.051 0.485 2.275 1.00 18.77 173 GLU C N 1
ATOM 4807 C CA . GLU C 1 173 ? 42.131 0.715 3.216 1.00 21.22 173 GLU C CA 1
ATOM 4808 C C . GLU C 1 173 ? 41.758 1.551 4.413 1.00 17.94 173 GLU C C 1
ATOM 4809 O O . GLU C 1 173 ? 42.235 1.255 5.519 1.00 19.35 173 GLU C O 1
ATOM 4815 N N . ASP C 1 174 ? 40.910 2.565 4.257 1.00 18.14 174 ASP C N 1
ATOM 4816 C CA . ASP C 1 174 ? 40.439 3.351 5.441 1.00 19.85 174 ASP C CA 1
ATOM 4817 C C . ASP C 1 174 ? 39.713 2.472 6.473 1.00 18.41 174 ASP C C 1
ATOM 4818 O O . ASP C 1 174 ? 39.905 2.616 7.719 1.00 16.96 174 ASP C O 1
ATOM 4823 N N . THR C 1 175 ? 38.885 1.580 5.957 1.00 17.57 175 THR C N 1
ATOM 4824 C CA . THR C 1 175 ? 38.113 0.637 6.809 1.00 17.35 175 THR C CA 1
ATOM 4825 C C . THR C 1 175 ? 39.011 -0.388 7.529 1.00 16.85 175 THR C C 1
ATOM 4826 O O . THR C 1 175 ? 38.820 -0.645 8.712 1.00 17.86 175 THR C O 1
ATOM 4830 N N . ARG C 1 176 ? 39.963 -0.978 6.803 1.00 16.15 176 ARG C N 1
ATOM 4831 C CA . ARG C 1 176 ? 40.956 -1.866 7.401 1.00 16.80 176 ARG C CA 1
ATOM 4832 C C . ARG C 1 176 ? 41.794 -1.197 8.485 1.00 17.05 176 ARG C C 1
ATOM 4833 O O . ARG C 1 176 ? 42.044 -1.795 9.570 1.00 17.38 176 ARG C O 1
ATOM 4841 N N . SER C 1 177 ? 42.187 0.042 8.232 1.00 17.33 177 SER C N 1
ATOM 4842 C CA . SER C 1 177 ? 42.978 0.832 9.191 1.00 19.18 177 SER C CA 1
ATOM 4843 C C . SER C 1 177 ? 42.222 1.205 10.483 1.00 17.64 177 SER C C 1
ATOM 4844 O O . SER C 1 177 ? 42.767 1.139 11.584 1.00 16.24 177 SER C O 1
ATOM 4847 N N . THR C 1 178 ? 40.980 1.619 10.340 1.00 16.80 178 THR C N 1
ATOM 4848 C CA . THR C 1 178 ? 40.135 1.919 11.473 1.00 16.86 178 THR C CA 1
ATOM 4849 C C . THR C 1 178 ? 39.846 0.639 12.253 1.00 14.36 178 THR C C 1
ATOM 4850 O O . THR C 1 178 ? 39.814 0.628 13.520 1.00 13.79 178 THR C O 1
ATOM 4854 N N . PHE C 1 179 ? 39.565 -0.421 11.521 1.00 15.49 179 PHE C N 1
ATOM 4855 C CA . PHE C 1 179 ? 39.327 -1.679 12.176 1.00 15.48 179 PHE C CA 1
ATOM 4856 C C . PHE C 1 179 ? 40.538 -2.086 13.068 1.00 17.29 179 PHE C C 1
ATOM 4857 O O . PHE C 1 179 ? 40.379 -2.484 14.255 1.00 17.41 179 PHE C O 1
ATOM 4865 N N . ASN C 1 180 ? 41.740 -2.012 12.508 1.00 14.75 180 ASN C N 1
ATOM 4866 C CA . ASN C 1 180 ? 42.902 -2.389 13.255 1.00 16.89 180 ASN C CA 1
ATOM 4867 C C . ASN C 1 180 ? 43.126 -1.549 14.479 1.00 16.38 180 ASN C C 1
ATOM 4868 O O . ASN C 1 180 ? 43.521 -2.099 15.530 1.00 15.58 180 ASN C O 1
ATOM 4873 N N . ALA C 1 181 ? 42.779 -0.251 14.395 1.00 15.58 181 ALA C N 1
ATOM 4874 C CA . ALA C 1 181 ? 42.860 0.622 15.540 1.00 15.05 181 ALA C CA 1
ATOM 4875 C C . ALA C 1 181 ? 41.922 0.209 16.678 1.00 15.87 181 ALA C C 1
ATOM 4876 O O . ALA C 1 181 ? 42.308 0.165 17.859 1.00 15.11 181 ALA C O 1
ATOM 4878 N N . LEU C 1 182 ? 40.688 0.012 16.302 1.00 13.62 182 LEU C N 1
ATOM 4879 C CA . LEU C 1 182 ? 39.622 -0.329 17.234 1.00 14.53 182 LEU C CA 1
ATOM 4880 C C . LEU C 1 182 ? 39.881 -1.739 17.846 1.00 13.77 182 LEU C C 1
ATOM 4881 O O . LEU C 1 182 ? 39.713 -1.938 19.040 1.00 15.00 182 LEU C O 1
ATOM 4886 N N . ARG C 1 183 ? 40.399 -2.637 17.047 1.00 14.16 183 ARG C N 1
ATOM 4887 C CA . ARG C 1 183 ? 40.728 -3.992 17.442 1.00 15.71 183 ARG C CA 1
ATOM 4888 C C . ARG C 1 183 ? 41.811 -3.964 18.509 1.00 15.17 183 ARG C C 1
ATOM 4889 O O . ARG C 1 183 ? 41.731 -4.700 19.531 1.00 15.40 183 ARG C O 1
ATOM 4897 N N . ASN C 1 184 ? 42.802 -3.088 18.290 1.00 15.76 184 ASN C N 1
ATOM 4898 C CA . ASN C 1 184 ? 43.912 -2.977 19.194 1.00 15.88 184 ASN C CA 1
ATOM 4899 C C . ASN C 1 184 ? 43.505 -2.328 20.521 1.00 15.11 184 ASN C C 1
ATOM 4900 O O . ASN C 1 184 ? 43.995 -2.740 21.579 1.00 16.14 184 ASN C O 1
ATOM 4905 N N . ILE C 1 185 ? 42.598 -1.333 20.477 1.00 17.75 185 ILE C N 1
ATOM 4906 C CA . ILE C 1 185 ? 41.996 -0.807 21.728 1.00 17.08 185 ILE C CA 1
ATOM 4907 C C . ILE C 1 185 ? 41.296 -1.924 22.528 1.00 18.50 185 ILE C C 1
ATOM 4908 O O . ILE C 1 185 ? 41.486 -2.019 23.762 1.00 19.67 185 ILE C O 1
ATOM 4913 N N . ILE C 1 186 ? 40.480 -2.761 21.859 1.00 15.91 186 ILE C N 1
ATOM 4914 C CA . ILE C 1 186 ? 39.765 -3.827 22.549 1.00 15.93 186 ILE C CA 1
ATOM 4915 C C . ILE C 1 186 ? 40.817 -4.774 23.141 1.00 15.65 186 ILE C C 1
ATOM 4916 O O . ILE C 1 186 ? 40.798 -5.052 24.317 1.00 15.98 186 ILE C O 1
ATOM 4921 N N . LEU C 1 187 ? 41.761 -5.263 22.318 1.00 17.11 187 LEU C N 1
ATOM 4922 C CA . LEU C 1 187 ? 42.777 -6.242 22.729 1.00 17.54 187 LEU C CA 1
ATOM 4923 C C . LEU C 1 187 ? 43.481 -5.805 23.987 1.00 18.30 187 LEU C C 1
ATOM 4924 O O . LEU C 1 187 ? 43.528 -6.588 24.946 1.00 17.17 187 LEU C O 1
ATOM 4929 N N . VAL C 1 188 ? 43.980 -4.570 24.002 1.00 17.48 188 VAL C N 1
ATOM 4930 C CA . VAL C 1 188 ? 44.759 -4.117 25.094 1.00 19.91 188 VAL C CA 1
ATOM 4931 C C . VAL C 1 188 ? 43.919 -3.894 26.329 1.00 19.06 188 VAL C C 1
ATOM 4932 O O . VAL C 1 188 ? 44.287 -4.282 27.455 1.00 16.99 188 VAL C O 1
ATOM 4936 N N . THR C 1 189 ? 42.802 -3.223 26.137 1.00 16.98 189 THR C N 1
ATOM 4937 C CA . THR C 1 189 ? 42.069 -2.699 27.301 1.00 17.81 189 THR C CA 1
ATOM 4938 C C . THR C 1 189 ? 41.242 -3.792 27.923 1.00 17.76 189 THR C C 1
ATOM 4939 O O . THR C 1 189 ? 41.212 -3.926 29.153 1.00 16.52 189 THR C O 1
ATOM 4943 N N . TRP C 1 190 ? 40.577 -4.582 27.047 1.00 15.61 190 TRP C N 1
ATOM 4944 C CA . TRP C 1 190 ? 39.729 -5.662 27.543 1.00 17.08 190 TRP C CA 1
ATOM 4945 C C . TRP C 1 190 ? 40.552 -6.659 28.321 1.00 16.35 190 TRP C C 1
ATOM 4946 O O . TRP C 1 190 ? 40.120 -7.139 29.426 1.00 15.38 190 TRP C O 1
ATOM 4957 N N . ALA C 1 191 ? 41.768 -6.928 27.832 1.00 16.52 191 ALA C N 1
ATOM 4958 C CA . ALA C 1 191 ? 42.627 -7.927 28.530 1.00 16.21 191 ALA C CA 1
ATOM 4959 C C . ALA C 1 191 ? 42.976 -7.552 29.934 1.00 16.61 191 ALA C C 1
ATOM 4960 O O . ALA C 1 191 ? 43.262 -8.414 30.765 1.00 18.68 191 ALA C O 1
ATOM 4962 N N . ILE C 1 192 ? 42.956 -6.256 30.256 1.00 17.08 192 ILE C N 1
ATOM 4963 C CA . ILE C 1 192 ? 43.345 -5.816 31.535 1.00 15.21 192 ILE C CA 1
ATOM 4964 C C . ILE C 1 192 ? 42.269 -6.100 32.588 1.00 13.89 192 ILE C C 1
ATOM 4965 O O . ILE C 1 192 ? 42.586 -6.139 33.793 1.00 11.74 192 ILE C O 1
ATOM 4970 N N . TYR C 1 193 ? 40.981 -6.130 32.146 1.00 11.90 193 TYR C N 1
ATOM 4971 C CA . TYR C 1 193 ? 39.896 -6.329 33.102 1.00 12.75 193 TYR C CA 1
ATOM 4972 C C . TYR C 1 193 ? 40.102 -7.525 34.067 1.00 12.86 193 TYR C C 1
ATOM 4973 O O . TYR C 1 193 ? 39.970 -7.344 35.307 1.00 13.96 193 TYR C O 1
ATOM 4982 N N . PRO C 1 194 ? 40.458 -8.702 33.536 1.00 14.78 194 PRO C N 1
ATOM 4983 C CA . PRO C 1 194 ? 40.576 -9.835 34.452 1.00 15.95 194 PRO C CA 1
ATOM 4984 C C . PRO C 1 194 ? 41.723 -9.670 35.416 1.00 14.77 194 PRO C C 1
ATOM 4985 O O . PRO C 1 194 ? 41.643 -10.155 36.555 1.00 13.05 194 PRO C O 1
ATOM 4989 N N . VAL C 1 195 ? 42.783 -8.956 34.992 1.00 17.22 195 VAL C N 1
ATOM 4990 C CA . VAL C 1 195 ? 43.894 -8.635 35.893 1.00 15.95 195 VAL C CA 1
ATOM 4991 C C . VAL C 1 195 ? 43.511 -7.682 36.983 1.00 15.55 195 VAL C C 1
ATOM 4992 O O . VAL C 1 195 ? 43.899 -7.801 38.148 1.00 14.13 195 VAL C O 1
ATOM 4996 N N . ALA C 1 196 ? 42.774 -6.682 36.604 1.00 15.83 196 ALA C N 1
ATOM 4997 C CA . ALA C 1 196 ? 42.219 -5.763 37.550 1.00 13.94 196 ALA C CA 1
ATOM 4998 C C . ALA C 1 196 ? 41.313 -6.419 38.590 1.00 16.63 196 ALA C C 1
ATOM 4999 O O . ALA C 1 196 ? 41.396 -6.082 39.853 1.00 18.47 196 ALA C O 1
ATOM 5001 N N . TRP C 1 197 ? 40.413 -7.301 38.142 1.00 15.14 197 TRP C N 1
ATOM 5002 C CA . TRP C 1 197 ? 39.603 -8.152 39.113 1.00 14.32 197 TRP C CA 1
ATOM 5003 C C . TRP C 1 197 ? 40.504 -8.952 40.102 1.00 13.75 197 TRP C C 1
ATOM 5004 O O . TRP C 1 197 ? 40.331 -8.892 41.302 1.00 14.46 197 TRP C O 1
ATOM 5015 N N . LEU C 1 198 ? 41.482 -9.657 39.588 1.00 13.25 198 LEU C N 1
ATOM 5016 C CA . LEU C 1 198 ? 42.430 -10.447 40.389 1.00 16.40 198 LEU C CA 1
ATOM 5017 C C . LEU C 1 198 ? 43.267 -9.648 41.367 1.00 16.64 198 LEU C C 1
ATOM 5018 O O . LEU C 1 198 ? 43.544 -10.118 42.559 1.00 15.80 198 LEU C O 1
ATOM 5023 N N . VAL C 1 199 ? 43.714 -8.454 40.962 1.00 16.02 199 VAL C N 1
ATOM 5024 C CA . VAL C 1 199 ? 44.492 -7.634 41.930 1.00 18.60 199 VAL C CA 1
ATOM 5025 C C . VAL C 1 199 ? 43.733 -6.842 42.962 1.00 17.44 199 VAL C C 1
ATOM 5026 O O . VAL C 1 199 ? 44.239 -6.525 44.060 1.00 16.65 199 VAL C O 1
ATOM 5030 N N . GLY C 1 200 ? 42.511 -6.540 42.608 1.00 18.98 200 GLY C N 1
ATOM 5031 C CA . GLY C 1 200 ? 41.644 -5.738 43.407 1.00 19.59 200 GLY C CA 1
ATOM 5032 C C . GLY C 1 200 ? 40.979 -6.562 44.489 1.00 20.83 200 GLY C C 1
ATOM 5033 O O . GLY C 1 200 ? 41.345 -7.747 44.753 1.00 19.00 200 GLY C O 1
ATOM 5034 N N A THR C 1 201 ? 39.964 -5.963 45.098 0.40 20.90 201 THR C N 1
ATOM 5035 N N B THR C 1 201 ? 39.945 -5.952 45.066 0.60 19.74 201 THR C N 1
ATOM 5036 C CA A THR C 1 201 ? 39.356 -6.519 46.311 0.40 21.90 201 THR C CA 1
ATOM 5037 C CA B THR C 1 201 ? 39.306 -6.447 46.304 0.60 20.21 201 THR C CA 1
ATOM 5038 C C A THR C 1 201 ? 38.562 -7.800 46.085 0.40 20.82 201 THR C C 1
ATOM 5039 C C B THR C 1 201 ? 38.528 -7.755 46.091 0.60 19.68 201 THR C C 1
ATOM 5040 O O A THR C 1 201 ? 38.369 -8.567 47.033 0.40 20.87 201 THR C O 1
ATOM 5041 O O B THR C 1 201 ? 38.336 -8.504 47.051 0.60 19.94 201 THR C O 1
ATOM 5048 N N . GLU C 1 202 ? 38.095 -8.025 44.856 1.00 20.00 202 GLU C N 1
ATOM 5049 C CA . GLU C 1 202 ? 37.335 -9.238 44.530 1.00 22.52 202 GLU C CA 1
ATOM 5050 C C . GLU C 1 202 ? 38.214 -10.492 44.559 1.00 20.14 202 GLU C C 1
ATOM 5051 O O . GLU C 1 202 ? 37.718 -11.607 44.764 1.00 21.07 202 GLU C O 1
ATOM 5057 N N . GLY C 1 203 ? 39.499 -10.310 44.251 1.00 19.40 203 GLY C N 1
ATOM 5058 C CA . GLY C 1 203 ? 40.422 -11.407 44.092 1.00 19.69 203 GLY C CA 1
ATOM 5059 C C . GLY C 1 203 ? 41.423 -11.391 45.190 1.00 21.21 203 GLY C C 1
ATOM 5060 O O . GLY C 1 203 ? 41.076 -11.582 46.390 1.00 18.24 203 GLY C O 1
ATOM 5061 N N . LEU C 1 204 ? 42.671 -11.064 44.826 1.00 20.47 204 LEU C N 1
ATOM 5062 C CA . LEU C 1 204 ? 43.789 -11.171 45.817 1.00 22.39 204 LEU C CA 1
ATOM 5063 C C . LEU C 1 204 ? 43.976 -10.022 46.769 1.00 22.58 204 LEU C C 1
ATOM 5064 O O . LEU C 1 204 ? 44.906 -10.057 47.645 1.00 24.38 204 LEU C O 1
ATOM 5069 N N . ALA C 1 205 ? 43.212 -8.971 46.537 1.00 21.15 205 ALA C N 1
ATOM 5070 C CA . ALA C 1 205 ? 43.206 -7.781 47.349 1.00 21.66 205 ALA C CA 1
ATOM 5071 C C . ALA C 1 205 ? 44.578 -7.067 47.425 1.00 22.85 205 ALA C C 1
ATOM 5072 O O . ALA C 1 205 ? 44.910 -6.537 48.450 1.00 21.25 205 ALA C O 1
ATOM 5074 N N . LEU C 1 206 ? 45.366 -7.039 46.351 1.00 18.92 206 LEU C N 1
ATOM 5075 C CA . LEU C 1 206 ? 46.650 -6.358 46.461 1.00 25.06 206 LEU C CA 1
ATOM 5076 C C . LEU C 1 206 ? 46.448 -4.834 46.579 1.00 24.75 206 LEU C C 1
ATOM 5077 O O . LEU C 1 206 ? 47.327 -4.127 47.051 1.00 23.37 206 LEU C O 1
ATOM 5082 N N . THR C 1 207 ? 45.335 -4.334 46.036 1.00 23.57 207 THR C N 1
ATOM 5083 C CA . THR C 1 207 ? 44.955 -2.948 46.164 1.00 24.96 207 THR C CA 1
ATOM 5084 C C . THR C 1 207 ? 43.557 -2.981 46.714 1.00 22.98 207 THR C C 1
ATOM 5085 O O . THR C 1 207 ? 42.920 -3.995 46.687 1.00 29.32 207 THR C O 1
ATOM 5089 N N . GLY C 1 208 ? 43.089 -1.865 47.233 1.00 24.07 208 GLY C N 1
ATOM 5090 C CA . GLY C 1 208 ? 41.810 -1.769 47.874 1.00 21.16 208 GLY C CA 1
ATOM 5091 C C . GLY C 1 208 ? 40.817 -1.237 46.858 1.00 21.34 208 GLY C C 1
ATOM 5092 O O . GLY C 1 208 ? 41.117 -1.059 45.663 1.00 20.19 208 GLY C O 1
ATOM 5093 N N . LEU C 1 209 ? 39.620 -1.043 47.363 1.00 23.80 209 LEU C N 1
ATOM 5094 C CA . LEU C 1 209 ? 38.480 -0.606 46.587 1.00 22.64 209 LEU C CA 1
ATOM 5095 C C . LEU C 1 209 ? 38.730 0.696 45.833 1.00 21.66 209 LEU C C 1
ATOM 5096 O O . LEU C 1 209 ? 38.383 0.848 44.641 1.00 19.47 209 LEU C O 1
ATOM 5101 N N . TYR C 1 210 ? 39.410 1.619 46.478 1.00 20.93 210 TYR C N 1
ATOM 5102 C CA . TYR C 1 210 ? 39.753 2.886 45.863 1.00 20.13 210 TYR C CA 1
ATOM 5103 C C . TYR C 1 210 ? 40.598 2.682 44.580 1.00 19.92 210 TYR C C 1
ATOM 5104 O O . TYR C 1 210 ? 40.233 3.169 43.507 1.00 19.22 210 TYR C O 1
ATOM 5113 N N . GLY C 1 211 ? 41.667 1.888 44.688 1.00 17.57 211 GLY C N 1
ATOM 5114 C CA . GLY C 1 211 ? 42.528 1.575 43.549 1.00 19.60 211 GLY C CA 1
ATOM 5115 C C . GLY C 1 211 ? 41.843 0.844 42.436 1.00 16.73 211 GLY C C 1
ATOM 5116 O O . GLY C 1 211 ? 41.957 1.219 41.239 1.00 18.33 211 GLY C O 1
ATOM 5117 N N . GLU C 1 212 ? 41.109 -0.182 42.796 1.00 19.17 212 GLU C N 1
ATOM 5118 C CA . GLU C 1 212 ? 40.336 -0.942 41.836 1.00 19.16 212 GLU C CA 1
ATOM 5119 C C . GLU C 1 212 ? 39.308 -0.091 41.054 1.00 17.93 212 GLU C C 1
ATOM 5120 O O . GLU C 1 212 ? 39.165 -0.252 39.803 1.00 14.65 212 GLU C O 1
ATOM 5126 N N . THR C 1 213 ? 38.615 0.790 41.759 1.00 16.30 213 THR C N 1
ATOM 5127 C CA . THR C 1 213 ? 37.608 1.649 41.166 1.00 15.53 213 THR C CA 1
ATOM 5128 C C . THR C 1 213 ? 38.274 2.642 40.195 1.00 14.48 213 THR C C 1
ATOM 5129 O O . THR C 1 213 ? 37.793 2.825 39.094 1.00 13.41 213 THR C O 1
ATOM 5133 N N . LEU C 1 214 ? 39.400 3.214 40.573 1.00 15.01 214 LEU C N 1
ATOM 5134 C CA . LEU C 1 214 ? 40.186 4.026 39.668 1.00 16.66 214 LEU C CA 1
ATOM 5135 C C . LEU C 1 214 ? 40.608 3.291 38.391 1.00 15.98 214 LEU C C 1
ATOM 5136 O O . LEU C 1 214 ? 40.518 3.860 37.317 1.00 15.63 214 LEU C O 1
ATOM 5141 N N . LEU C 1 215 ? 41.101 2.048 38.532 1.00 16.32 215 LEU C N 1
ATOM 5142 C CA . LEU C 1 215 ? 41.560 1.272 37.390 1.00 14.56 215 LEU C CA 1
ATOM 5143 C C . LEU C 1 215 ? 40.376 1.007 36.426 1.00 14.69 215 LEU C C 1
ATOM 5144 O O . LEU C 1 215 ? 40.482 1.203 35.189 1.00 13.17 215 LEU C O 1
ATOM 5149 N N . PHE C 1 216 ? 39.262 0.509 36.958 1.00 15.63 216 PHE C N 1
ATOM 5150 C CA . PHE C 1 216 ? 38.067 0.306 36.091 1.00 16.01 216 PHE C CA 1
ATOM 5151 C C . PHE C 1 216 ? 37.592 1.581 35.432 1.00 15.25 216 PHE C C 1
ATOM 5152 O O . PHE C 1 216 ? 37.113 1.578 34.278 1.00 14.20 216 PHE C O 1
ATOM 5160 N N . MET C 1 217 ? 37.617 2.684 36.170 1.00 15.23 217 MET C N 1
ATOM 5161 C CA . MET C 1 217 ? 37.213 3.981 35.566 1.00 15.64 217 MET C CA 1
ATOM 5162 C C . MET C 1 217 ? 38.029 4.372 34.316 1.00 16.43 217 MET C C 1
ATOM 5163 O O . MET C 1 217 ? 37.445 4.680 33.255 1.00 17.07 217 MET C O 1
ATOM 5168 N N . VAL C 1 218 ? 39.355 4.333 34.437 1.00 15.61 218 VAL C N 1
ATOM 5169 C CA . VAL C 1 218 ? 40.244 4.505 33.293 1.00 15.69 218 VAL C CA 1
ATOM 5170 C C . VAL C 1 218 ? 39.987 3.525 32.178 1.00 13.61 218 VAL C C 1
ATOM 5171 O O .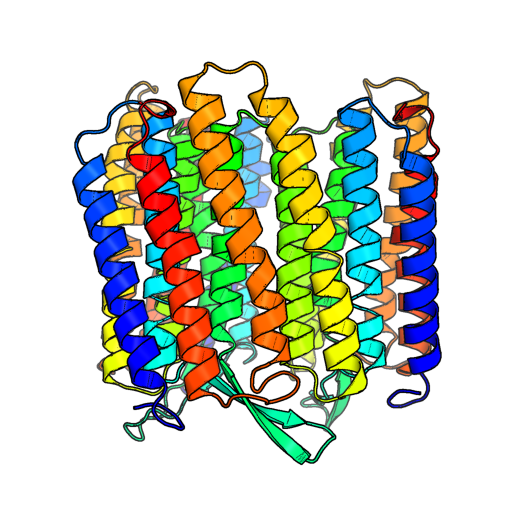 VAL C 1 218 ? 39.882 3.929 31.012 1.00 14.60 218 VAL C O 1
ATOM 5175 N N . LEU C 1 219 ? 39.841 2.249 32.509 1.00 13.63 219 LEU C N 1
ATOM 5176 C CA . LEU C 1 219 ? 39.575 1.233 31.470 1.00 14.04 219 LEU C CA 1
ATOM 5177 C C . LEU C 1 219 ? 38.281 1.510 30.746 1.00 14.12 219 LEU C C 1
ATOM 5178 O O . LEU C 1 219 ? 38.222 1.501 29.488 1.00 14.71 219 LEU C O 1
ATOM 5183 N N . ASP C 1 220 ? 37.241 1.753 31.518 1.00 14.04 220 ASP C N 1
ATOM 5184 C CA . ASP C 1 220 ? 35.871 1.972 30.930 1.00 15.95 220 ASP C CA 1
ATOM 5185 C C . ASP C 1 220 ? 35.887 3.176 30.002 1.00 15.43 220 ASP C C 1
ATOM 5186 O O . ASP C 1 220 ? 35.294 3.122 28.910 1.00 14.68 220 ASP C O 1
ATOM 5191 N N . LEU C 1 221 ? 36.528 4.264 30.446 1.00 14.84 221 LEU C N 1
ATOM 5192 C CA . LEU C 1 221 ? 36.625 5.474 29.667 1.00 16.09 221 LEU C CA 1
ATOM 5193 C C . LEU C 1 221 ? 37.347 5.286 28.332 1.00 16.95 221 LEU C C 1
ATOM 5194 O O . LEU C 1 221 ? 36.877 5.814 27.264 1.00 15.75 221 LEU C O 1
ATOM 5199 N N . VAL C 1 222 ? 38.484 4.570 28.379 1.00 16.63 222 VAL C N 1
ATOM 5200 C CA . VAL C 1 222 ? 39.209 4.222 27.165 1.00 17.60 222 VAL C CA 1
ATOM 5201 C C . VAL C 1 222 ? 38.360 3.361 26.223 1.00 17.71 222 VAL C C 1
ATOM 5202 O O . VAL C 1 222 ? 38.239 3.653 24.989 1.00 15.29 222 VAL C O 1
ATOM 5206 N N . ALA C 1 223 ? 37.776 2.300 26.815 1.00 14.52 223 ALA C N 1
ATOM 5207 C CA . ALA C 1 223 ? 37.075 1.252 26.060 1.00 15.47 223 ALA C CA 1
ATOM 5208 C C . ALA C 1 223 ? 35.781 1.785 25.452 1.00 15.82 223 ALA C C 1
ATOM 5209 O O . ALA C 1 223 ? 35.260 1.217 24.478 1.00 15.98 223 ALA C O 1
ATOM 5211 N N . LYS C 1 224 ? 35.255 2.874 26.022 1.00 15.21 224 LYS C N 1
ATOM 5212 C CA . LYS C 1 224 ? 33.953 3.370 25.557 1.00 16.15 224 LYS C CA 1
ATOM 5213 C C . LYS C 1 224 ? 34.071 4.692 24.842 1.00 16.09 224 LYS C C 1
ATOM 5214 O O . LYS C 1 224 ? 33.716 4.780 23.654 1.00 16.40 224 LYS C O 1
ATOM 5220 N N . VAL C 1 225 ? 34.607 5.712 25.509 1.00 16.19 225 VAL C N 1
ATOM 5221 C CA . VAL C 1 225 ? 34.661 7.029 24.906 1.00 15.26 225 VAL C CA 1
ATOM 5222 C C . VAL C 1 225 ? 35.843 7.121 23.927 1.00 14.90 225 VAL C C 1
ATOM 5223 O O . VAL C 1 225 ? 35.731 7.738 22.877 1.00 14.80 225 VAL C O 1
ATOM 5227 N N . GLY C 1 226 ? 36.973 6.514 24.286 1.00 14.90 226 GLY C N 1
ATOM 5228 C CA . GLY C 1 226 ? 38.152 6.490 23.442 1.00 16.21 226 GLY C CA 1
ATOM 5229 C C . GLY C 1 226 ? 37.919 5.720 22.165 1.00 16.40 226 GLY C C 1
ATOM 5230 O O . GLY C 1 226 ? 38.152 6.208 21.060 1.00 13.64 226 GLY C O 1
ATOM 5231 N N . PHE C 1 227 ? 37.370 4.511 22.322 1.00 15.04 227 PHE C N 1
ATOM 5232 C CA . PHE C 1 227 ? 36.908 3.744 21.215 1.00 13.89 227 PHE C CA 1
ATOM 5233 C C . PHE C 1 227 ? 35.889 4.514 20.375 1.00 14.89 227 PHE C C 1
ATOM 5234 O O . PHE C 1 227 ? 36.010 4.596 19.123 1.00 14.45 227 PHE C O 1
ATOM 5242 N N . GLY C 1 228 ? 34.839 5.040 21.002 1.00 12.95 228 GLY C N 1
ATOM 5243 C CA . GLY C 1 228 ? 33.888 5.795 20.205 1.00 13.92 228 GLY C CA 1
ATOM 5244 C C . GLY C 1 228 ? 34.416 6.963 19.421 1.00 12.60 228 GLY C C 1
ATOM 5245 O O . GLY C 1 228 ? 33.947 7.201 18.298 1.00 11.38 228 GLY C O 1
ATOM 5246 N N . PHE C 1 229 ? 35.355 7.696 20.042 1.00 13.90 229 PHE C N 1
ATOM 5247 C CA . PHE C 1 229 ? 36.048 8.801 19.403 1.00 15.66 229 PHE C CA 1
ATOM 5248 C C . PHE C 1 229 ? 36.763 8.376 18.109 1.00 14.39 229 PHE C C 1
ATOM 5249 O O . PHE C 1 229 ? 36.543 8.979 17.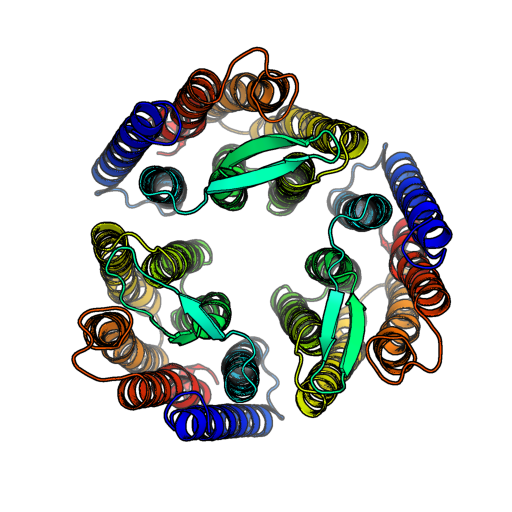083 1.00 11.73 229 PHE C O 1
ATOM 5257 N N . ILE C 1 230 ? 37.538 7.279 18.186 1.00 14.90 230 ILE C N 1
ATOM 5258 C CA . ILE C 1 230 ? 38.283 6.763 17.051 1.00 14.13 230 ILE C CA 1
ATOM 5259 C C . ILE C 1 230 ? 37.360 6.308 15.935 1.00 14.90 230 ILE C C 1
ATOM 5260 O O . ILE C 1 230 ? 37.542 6.628 14.753 1.00 14.41 230 ILE C O 1
ATOM 5265 N N . LEU C 1 231 ? 36.312 5.611 16.319 1.00 14.82 231 LEU C N 1
ATOM 5266 C CA . LEU C 1 231 ? 35.309 5.144 15.379 1.00 14.15 231 LEU C CA 1
ATOM 5267 C C . LEU C 1 231 ? 34.573 6.275 14.672 1.00 14.36 231 LEU C C 1
ATOM 5268 O O . LEU C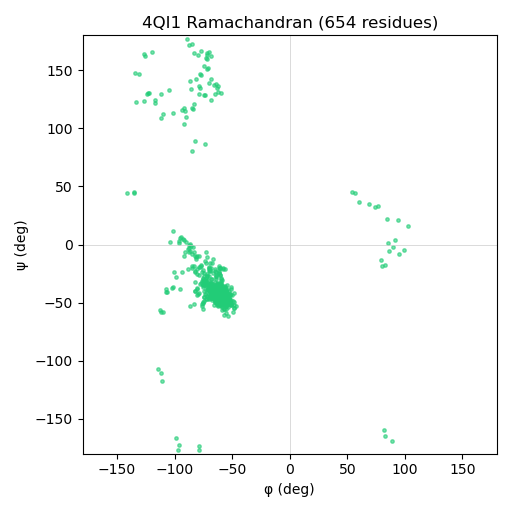 1 231 ? 34.517 6.270 13.410 1.00 16.79 231 LEU C O 1
ATOM 5273 N N . LEU C 1 232 ? 34.030 7.233 15.421 1.00 13.41 232 LEU C N 1
ATOM 5274 C CA . LEU C 1 232 ? 33.106 8.205 14.868 1.00 15.28 232 LEU C CA 1
ATOM 5275 C C . LEU C 1 232 ? 33.829 9.235 14.021 1.00 18.12 232 LEU C C 1
ATOM 5276 O O . LEU C 1 232 ? 33.239 9.782 13.075 1.00 17.68 232 LEU C O 1
ATOM 5281 N N . ARG C 1 233 ? 35.101 9.430 14.287 1.00 17.47 233 ARG C N 1
ATOM 5282 C CA . ARG C 1 233 ? 35.860 10.391 13.493 1.00 21.33 233 ARG C CA 1
ATOM 5283 C C . ARG C 1 233 ? 36.441 9.766 12.231 1.00 22.58 233 ARG C C 1
ATOM 5284 O O . ARG C 1 233 ? 37.114 10.513 11.473 1.00 24.45 233 ARG C O 1
ATOM 5292 N N . SER C 1 234 ? 36.214 8.456 11.967 1.00 20.33 234 SER C N 1
ATOM 5293 C CA . SER C 1 234 ? 36.891 7.822 10.818 1.00 22.43 234 SER C CA 1
ATOM 5294 C C . SER C 1 234 ? 36.205 8.094 9.477 1.00 22.82 234 SER C C 1
ATOM 5295 O O . SER C 1 234 ? 34.971 8.131 9.376 1.00 24.04 234 SER C O 1
ATOM 5298 N N . ARG C 1 235 ? 37.007 8.281 8.431 1.00 22.84 235 ARG C N 1
ATOM 5299 C CA . ARG C 1 235 ? 36.465 8.397 7.085 1.00 26.11 235 ARG C CA 1
ATOM 5300 C C . ARG C 1 235 ? 35.727 7.113 6.704 1.00 24.21 235 ARG C C 1
ATOM 5301 O O . ARG C 1 235 ? 34.838 7.124 5.863 1.00 25.29 235 ARG C O 1
ATOM 5309 N N . ALA C 1 236 ? 36.100 6.007 7.345 1.00 24.17 236 ALA C N 1
ATOM 5310 C CA . ALA C 1 236 ? 35.552 4.697 7.054 1.00 24.99 236 ALA C CA 1
ATOM 5311 C C . ALA C 1 236 ? 34.040 4.652 7.170 1.00 29.10 236 ALA C C 1
ATOM 5312 O O . ALA C 1 236 ? 33.401 3.956 6.400 1.00 31.07 236 ALA C O 1
ATOM 5314 N N . ILE C 1 237 ? 33.458 5.379 8.123 1.00 27.16 237 ILE C N 1
ATOM 5315 C CA . ILE C 1 237 ? 32.021 5.338 8.315 1.00 26.06 237 ILE C CA 1
ATOM 5316 C C . ILE C 1 237 ? 31.262 6.403 7.506 1.00 31.18 237 ILE C C 1
ATOM 5317 O O . ILE C 1 237 ? 30.033 6.423 7.504 1.00 33.70 237 ILE C O 1
ATOM 5322 N N . MET C 1 238 ? 32.006 7.296 6.862 1.00 34.76 238 MET C N 1
ATOM 5323 C CA . MET C 1 238 ? 31.456 8.402 6.086 1.00 38.39 238 MET C CA 1
ATOM 5324 C C . MET C 1 238 ? 31.348 7.973 4.624 1.00 42.33 238 MET C C 1
ATOM 5325 O O . MET C 1 238 ? 30.776 6.922 4.338 1.00 43.42 238 MET C O 1
#

Solvent-accessible surface area: 27802 Å² total; per-residue (Å²): 127,59,77,88,27,0,1,66,42,0,23,81,0,15,88,21,0,72,107,7,31,87,120,2,52,64,69,15,133,129,28,155,70,77,94,25,87,39,0,9,53,9,2,37,26,1,0,13,30,0,13,11,13,1,36,5,3,68,39,36,46,3,48,65,117,8,59,9,82,97,60,73,80,2,24,0,8,80,7,9,18,54,4,20,64,120,0,12,24,32,2,0,53,0,0,0,48,4,2,58,14,50,149,107,38,16,40,26,3,42,17,30,0,34,31,18,14,69,6,10,52,18,1,0,50,3,109,47,53,94,0,2,67,28,2,55,61,43,14,29,92,8,14,90,95,0,15,135,74,0,61,37,37,0,19,99,19,6,77,136,31,92,131,64,14,89,70,15,1,59,41,0,57,63,37,0,54,96,10,13,39,61,35,20,82,0,16,45,38,0,20,13,7,96,47,133,49,30,5,94,23,5,0,61,55,8,17,69,10,1,44,63,3,4,33,27,0,0,84,54,0,4,147,10,189,14,1,141,135,55,80,88,29,0,1,61,42,1,27,81,0,16,92,20,0,73,110,4,33,88,120,2,53,64,70,16,135,127,24,149,70,71,100,28,92,37,1,14,57,10,2,38,27,1,0,14,28,0,12,12,12,0,37,4,1,71,40,36,42,4,51,64,115,9,62,10,84,96,58,72,78,2,24,0,12,86,7,12,19,52,3,20,69,120,0,12,24,28,2,0,53,0,0,0,47,3,3,57,13,52,135,105,48,16,40,25,4,45,15,31,0,32,26,20,14,72,4,11,51,18,1,1,47,4,119,49,48,94,0,3,69,26,1,50,61,45,14,30,94,9,13,89,94,0,18,132,84,0,60,40,47,0,18,125,28,7,60,135,27,95,117,54,13,93,69,16,1,56,39,0,58,65,32,2,51,92,7,12,39,71,35,18,82,0,16,44,41,0,19,9,5,100,46,134,48,32,8,92,23,13,1,62,55,8,19,67,10,1,42,64,2,4,31,27,1,0,86,53,0,9,145,9,178,14,4,142,126,56,82,85,27,0,1,61,41,1,25,80,0,17,89,22,0,72,105,5,34,87,120,2,52,61,67,15,136,126,30,152,67,75,100,25,85,40,2,10,53,10,1,37,25,1,0,13,31,0,12,13,13,0,36,5,2,68,41,37,41,3,50,57,117,8,58,7,86,94,57,69,84,1,25,0,9,89,6,9,16,53,4,21,58,119,0,12,23,30,1,0,51,0,0,0,46,7,4,58,13,47,150,96,44,16,42,28,4,45,16,30,0,34,33,18,14,64,5,11,50,16,0,0,46,4,119,48,49,91,0,2,65,28,2,53,60,43,13,32,93,8,15,88,94,0,16,136,83,0,63,35,44,0,19,120,16,7,74,134,29,92,126,53,16,90,71,15,1,57,39,0,56,64,34,1,55,96,9,14,38,65,35,20,82,0,16,45,38,0,19,11,7,97,44,134,49,30,5,93,23,5,0,64,55,8,19,76,8,1,44,48,3,3,32,27,1,0,85,58,0,4,150,9,174,14,1,139

InterPro domains:
  IPR001425 Archaeal/bacterial/fungal rhodopsins [PF01036] (16-236)
  IPR001425 Archaeal/bacterial/fungal rhodopsins [PR00251] (18-37)
  IPR001425 Archaeal/bacterial/fungal rhodopsins [PR00251] (49-69)
  IPR001425 Archaeal/bacterial/fungal rhodopsins [PR00251] (88-109)
  IPR001425 Archaeal/bacterial/fungal rhodopsins [PR00251] (116-135)
  IPR001425 Archaeal/bacterial/fungal rhodopsins [PR00251] (141-162)
  IPR001425 Archaeal/bacterial/fungal rhodopsins [PR00251] (182-200)
  IPR001425 Archaeal/bacterial/fungal rhodopsins [PR00251] (214-232)
  IPR001425 Archaeal/bacterial/fungal rhodopsins [PTHR28286] (17-237)
  IPR001425 Archaeal/bacterial/fungal rhodopsins [SM01021] (16-250)
  IPR018229 Rhodopsin, retinal binding site [PS00327] (216-227)
  IPR018229 Rhodopsin, retinal binding site [PS00950] (90-102)

Secondary structure (DSSP, 8-state):
--SSSTHHHHHHHHHHHHHHHHHHHHHHTT---HHHHHHHHHHHHHHHHHHHHHHHHHTTTTEEEEE-TTS-EEEEETHHHHHHHHHHHHHHHHHHHHHT--HHHHHHHHHHHHHHHHHHHHHHH---HHHHHHHHHHHHHHHHHHHHHIIIIIHHHHTTS-HHHHHHHHHHHHHHHHHHHHHHHHHHHSTTTT-SS-HHHHHHHHHHHHIIIIIIHHHHHHT-GGG-/--SSSTHHHHHHHHHHHHHHHHHHHHHHTT---HHHHHHHHHHHHHHHHHHHHHHHHHTTTT-EEEE-TTS-EEEE-THHHHHHHHHHHHHHHHHHHHHT--HHHHHHHHHHHHHHHHHHHHHHH-S-HHHHHHHHHHHHHHHHHHHHHIIIIIHHHHTTS-HHHHHHHHHHHHHHHHHHHHHHHHHHHSTTTT-SS-HHHHHHHHHHHHHIIIIIHHHHHHT-GGG-/--SSSTHHHHHHHHHHHHHHHHHHHHHHTT---HHHHHHHHHHHHHHHHHHHHHHHHHTTTT-EEEE-TTS-EEEE-THHHHHHHHHHHHHHHHHHHHHT--HHHHHHHHHHHHHHHHHHHHHHH-S-HHHHHHHHHHHHHHHHHHHHHIIIIIHHHHTTS-HHHHHHHHHHHHHHHHHHHHHHHHHHHSTTTT-SS-HHHHHHHHHHHHHIIIIIHHHHHHT-GGG-

Sequence (684 aa):
LGVEGEGIWLALGTIGMLLGMLYFIADGLDVQDPRQKEFYVITILIPAIAAASSYLSMFFGFGLTEVSLANGRVVDVYWARYADWLFTTPLLLLDIGLLAGASQRDIGALVGIDAFMIVTGLVATLTKVVVARYAFWTISTISSMVFLLYYLVAVFGEAVSDADEDTRSTFNALRNIILVTWAIYPVAWLVGTEGLALTGLYGETLLFMVLDLVAKVGFGFILLRSRAIMLGVEGEGIWLALGTIGMLLGMLYFIADGLDVQDPRQKEFYVITILIPAIAAASYLSMFFGFGLTEVSLANGRVVVDVYWARYADWLFTTPLLLLDIGLLAGASQRDIGALVGIDAFMIVVTGLVATLTKVVVARYAFWTISTISSMVFLLYYLVAVFGEAVSDADEDTRSTFNALRNIILVTWAIYPVAWLVGTEGLALTGLYGETLLFMVLDLVAKVGFGFILLRSRAIMLGVEGEGIWLALGTIGMLLGMLYFIADGLDVQDPRQKEFYVITILIPAIAAASSYLSMFFGFGLTTEVSLANGRVVDVYWARYADWLFTTPLLLLDIGLLAGASQRDIGALVGIDAFMIVTGLVATLTKVVVARYAFWTISTISMVFLLYYLVAVFGEAVSDADEDTRSTFNALRNIILVTWAIYPVAWLVGTTEGLALTGLYGETLLFMVLDLVAKVGFGFILLRSRAIM